Protein AF-A0A8T7GLR9-F1 (afdb_monomer)

Radius of gyration: 37.72 Å; Cα contacts (8 Å, |Δi|>4): 465; chains: 1; bounding box: 102×46×116 Å

Mean predicted aligned error: 8.51 Å

Nearest PDB structures (foldseek):
  7tcd-assembly1_A  TM=3.038E-01  e=3.910E+00  synthetic construct
  5i7d-assembly1_A  TM=1.698E-01  e=8.239E+00  Homo sapiens

Foldseek 3Di:
DDPVVVVVVVVVVVVVVVVVVVVVVVVVVLVVLVVLLVQLVLLLVLLVVVVQFDVVVCVVLVVQLVVCVVVVNSVSNNVSSFVSQQVSVQSSCCRVLVARAREPTHDGSVLSVLLVVLLVLLPVLSLLSSLLLRALHRHPVQSSVSSVVCSVCVVVVSVLSVLLQVLLVLLCVQQVADSNLVSVVLSVVSNPHNHSVSSVVSSVLSSVLSNLLSVLSVVLSVLLVLLVVLLVLCVPVCVFLLNVLSVLLNVLSVQLSVLSNCLSVQPDSVSSSVSSVSSVVSNVRSVLSQVLLQLLLCLQPVDGPPDGSNVSRPVSVVSCVVVVQDPLLSVLSVVCSVPVEAALVVCCVVPVSNSVSVVVCVVSVSHHYDHDD

Structure (mmCIF, N/CA/C/O backbone):
data_AF-A0A8T7GLR9-F1
#
_entry.id   AF-A0A8T7GLR9-F1
#
loop_
_atom_site.group_PDB
_atom_site.id
_atom_site.type_symbol
_atom_site.label_atom_id
_atom_site.label_alt_id
_atom_site.label_comp_id
_atom_site.label_asym_id
_atom_site.label_entity_id
_atom_site.label_seq_id
_atom_site.pdbx_PDB_ins_code
_atom_site.Cartn_x
_atom_site.Cartn_y
_atom_site.Cartn_z
_atom_site.occupancy
_atom_site.B_iso_or_equiv
_atom_site.auth_seq_id
_atom_site.auth_comp_id
_atom_site.auth_asym_id
_atom_site.auth_atom_id
_atom_site.pdbx_PDB_model_num
ATOM 1 N N . MET A 1 1 ? 67.233 27.213 -72.025 1.00 48.72 1 MET A N 1
ATOM 2 C CA . MET A 1 1 ? 66.389 26.537 -71.015 1.00 48.72 1 MET A CA 1
ATOM 3 C C . MET A 1 1 ? 65.211 27.452 -70.727 1.00 48.72 1 MET A C 1
ATOM 5 O O . MET A 1 1 ? 65.435 28.596 -70.362 1.00 48.72 1 MET A O 1
ATOM 9 N N . SER A 1 2 ? 64.005 27.005 -71.086 1.00 47.84 2 SER A N 1
ATOM 10 C CA . SER A 1 2 ? 62.822 27.851 -71.309 1.00 47.84 2 SER A CA 1
ATOM 11 C C . SER A 1 2 ? 62.181 28.342 -70.005 1.00 47.84 2 SER A C 1
ATOM 13 O O . SER A 1 2 ? 62.015 27.564 -69.067 1.00 47.84 2 SER A O 1
ATOM 15 N N . ALA A 1 3 ? 61.764 29.612 -69.976 1.00 51.41 3 ALA A N 1
ATOM 16 C CA . ALA A 1 3 ? 61.047 30.265 -68.873 1.00 51.41 3 ALA A CA 1
ATOM 17 C C . ALA A 1 3 ? 59.651 29.663 -68.579 1.00 51.41 3 ALA A C 1
ATOM 19 O O . ALA A 1 3 ? 58.995 30.055 -67.616 1.00 51.41 3 ALA A O 1
ATOM 20 N N . GLU A 1 4 ? 59.201 28.692 -69.377 1.00 50.19 4 GLU A N 1
ATOM 21 C CA . GLU A 1 4 ? 57.986 27.907 -69.125 1.00 50.19 4 GLU A CA 1
ATOM 22 C C . GLU A 1 4 ? 58.172 26.810 -68.066 1.00 50.19 4 GLU A C 1
ATOM 24 O O . GLU A 1 4 ? 57.216 26.498 -67.359 1.00 50.19 4 GLU A O 1
ATOM 29 N N . ALA A 1 5 ? 59.387 26.282 -67.869 1.00 48.28 5 ALA A N 1
ATOM 30 C CA . ALA A 1 5 ? 59.633 25.235 -66.870 1.00 48.28 5 ALA A CA 1
ATOM 31 C C . ALA A 1 5 ? 59.531 25.761 -65.421 1.00 48.28 5 ALA A C 1
ATOM 33 O O . ALA A 1 5 ? 59.060 25.055 -64.536 1.00 48.28 5 ALA A O 1
ATOM 34 N N . ALA A 1 6 ? 59.863 27.038 -65.190 1.00 49.00 6 ALA A N 1
ATOM 35 C CA . ALA A 1 6 ? 59.833 27.667 -63.863 1.00 49.00 6 ALA A CA 1
ATOM 36 C C . ALA A 1 6 ? 58.425 28.108 -63.396 1.00 49.00 6 ALA A C 1
ATOM 38 O O . ALA A 1 6 ? 58.244 28.468 -62.235 1.00 49.00 6 ALA A O 1
ATOM 39 N N . LYS A 1 7 ? 57.409 28.090 -64.276 1.00 50.22 7 LYS A N 1
ATOM 40 C CA . LYS A 1 7 ? 56.000 28.371 -63.919 1.00 50.22 7 LYS A CA 1
ATOM 41 C C . LYS A 1 7 ? 55.166 27.106 -63.673 1.00 50.22 7 LYS A C 1
ATOM 43 O O . LYS A 1 7 ? 54.039 27.220 -63.189 1.00 50.22 7 LYS A O 1
ATOM 48 N N . ALA A 1 8 ? 55.693 25.924 -64.001 1.00 49.47 8 ALA A N 1
ATOM 49 C CA . ALA A 1 8 ? 55.000 24.645 -63.844 1.00 49.47 8 ALA A CA 1
ATOM 50 C C . ALA A 1 8 ? 55.143 24.059 -62.424 1.00 49.47 8 ALA A C 1
ATOM 52 O O . ALA A 1 8 ? 54.176 23.523 -61.884 1.00 49.47 8 ALA A O 1
ATOM 53 N N . GLU A 1 9 ? 56.304 24.228 -61.783 1.00 50.38 9 GLU A N 1
ATOM 54 C CA . GLU A 1 9 ? 56.586 23.675 -60.447 1.00 50.38 9 GLU A CA 1
ATOM 55 C C . GLU A 1 9 ? 55.678 24.216 -59.321 1.00 50.38 9 GLU A C 1
ATOM 57 O O . GLU A 1 9 ? 55.151 23.403 -58.558 1.00 50.38 9 GLU A O 1
ATOM 62 N N . PRO A 1 10 ? 55.374 25.530 -59.223 1.00 53.38 10 PRO A N 1
ATOM 63 C CA . PRO A 1 10 ? 54.493 26.039 -58.165 1.00 53.38 10 PRO A CA 1
ATOM 64 C C . PRO A 1 10 ? 53.036 25.582 -58.325 1.00 53.38 10 PRO A C 1
ATOM 66 O O . PRO A 1 10 ? 52.315 25.436 -57.342 1.00 53.38 10 PRO A O 1
ATOM 69 N N . ARG A 1 11 ? 52.588 25.340 -59.567 1.00 54.59 11 ARG A N 1
ATOM 70 C CA . ARG A 1 11 ? 51.223 24.876 -59.863 1.00 54.59 11 ARG A CA 1
ATOM 71 C C . ARG A 1 11 ? 51.024 23.404 -59.516 1.00 54.59 11 ARG A C 1
ATOM 73 O O . ARG A 1 11 ? 49.969 23.064 -58.996 1.00 54.59 11 ARG A O 1
ATOM 80 N N . MET A 1 12 ? 52.030 22.557 -59.746 1.00 56.50 12 MET A N 1
ATOM 81 C CA . MET A 1 12 ? 51.986 21.159 -59.298 1.00 56.50 12 MET A CA 1
ATOM 82 C C . MET A 1 12 ? 52.025 21.049 -57.772 1.00 56.50 12 MET A C 1
ATOM 84 O O . MET A 1 12 ? 51.318 20.223 -57.209 1.00 56.50 12 MET A O 1
ATOM 88 N N . PHE A 1 13 ? 52.795 21.907 -57.096 1.00 52.25 13 PHE A N 1
ATOM 89 C CA . PHE A 1 13 ? 52.868 21.909 -55.633 1.00 52.25 13 PHE A CA 1
ATOM 90 C C . PHE A 1 13 ? 51.550 22.353 -54.977 1.00 52.25 13 PHE A C 1
ATOM 92 O O . PHE A 1 13 ? 51.100 21.730 -54.021 1.00 52.25 13 PHE A O 1
ATOM 99 N N . LEU A 1 14 ? 50.886 23.380 -55.523 1.00 57.91 14 LEU A N 1
ATOM 100 C CA . LEU A 1 14 ? 49.563 23.813 -55.054 1.00 57.91 14 LEU A CA 1
ATOM 101 C C . LEU A 1 14 ? 48.459 22.784 -55.354 1.00 57.91 14 LEU A C 1
ATOM 103 O O . LEU A 1 14 ? 47.558 22.616 -54.538 1.00 57.91 14 LEU A O 1
ATOM 107 N N . ALA A 1 15 ? 48.538 22.069 -56.482 1.00 63.84 15 ALA A N 1
ATOM 108 C CA . ALA A 1 15 ? 47.617 20.971 -56.787 1.00 63.84 15 ALA A CA 1
ATOM 109 C C . ALA A 1 15 ? 47.809 19.777 -55.833 1.00 63.84 15 ALA A C 1
ATOM 111 O O . ALA A 1 15 ? 46.831 19.257 -55.306 1.00 63.84 15 ALA A O 1
ATOM 112 N N . ALA A 1 16 ? 49.060 19.403 -55.541 1.00 61.28 16 ALA A N 1
ATOM 113 C CA . ALA A 1 16 ? 49.381 18.342 -54.585 1.00 61.28 16 ALA A CA 1
ATOM 114 C C . ALA A 1 16 ? 48.972 18.697 -53.142 1.00 61.28 16 ALA A C 1
ATOM 116 O O . ALA A 1 16 ? 48.511 17.833 -52.401 1.00 61.28 16 ALA A O 1
ATOM 117 N N . LEU A 1 17 ? 49.095 19.970 -52.744 1.00 57.69 17 LEU A N 1
ATOM 118 C CA . LEU A 1 17 ? 48.587 20.464 -51.458 1.00 57.69 17 LEU A CA 1
ATOM 119 C C . LEU A 1 17 ? 47.058 20.390 -51.375 1.00 57.69 17 LEU A C 1
ATOM 121 O O . LEU A 1 17 ? 46.540 19.907 -50.374 1.00 57.69 17 LEU A O 1
ATOM 125 N N . GLY A 1 18 ? 46.344 20.791 -52.432 1.00 67.44 18 GLY A N 1
ATOM 126 C CA . GLY A 1 18 ? 44.883 20.668 -52.485 1.00 67.44 18 GLY A CA 1
ATOM 127 C C . GLY A 1 18 ? 44.400 19.212 -52.444 1.00 67.44 18 GLY A C 1
ATOM 128 O O . GLY A 1 18 ? 43.401 18.909 -51.796 1.00 67.44 18 GLY A O 1
ATOM 129 N N . GLU A 1 19 ? 45.128 18.285 -53.075 1.00 69.00 19 GLU A N 1
ATOM 130 C CA . GLU A 1 19 ? 44.842 16.848 -52.979 1.00 69.00 19 GLU A CA 1
ATOM 131 C C . GLU A 1 19 ? 45.082 16.294 -51.567 1.00 69.00 19 GLU A C 1
ATOM 133 O O . GLU A 1 19 ? 44.276 15.494 -51.091 1.00 69.00 19 GLU A O 1
ATOM 138 N N . LEU A 1 20 ? 46.141 16.737 -50.880 1.00 56.03 20 LEU A N 1
ATOM 139 C CA . LEU A 1 20 ? 46.432 16.351 -49.495 1.00 56.03 20 LEU A CA 1
ATOM 140 C C . LEU A 1 20 ? 45.407 16.913 -48.500 1.00 56.03 20 LEU A C 1
ATOM 142 O O . LEU A 1 20 ? 44.985 16.188 -47.602 1.00 56.03 20 LEU A O 1
ATOM 146 N N . GLU A 1 21 ? 44.964 18.162 -48.664 1.00 65.62 21 GLU A N 1
ATOM 147 C CA . GLU A 1 21 ? 43.893 18.751 -47.846 1.00 65.62 21 GLU A CA 1
ATOM 148 C C . GLU A 1 21 ? 42.572 17.996 -48.044 1.00 65.62 21 GLU A C 1
ATOM 150 O O . GLU A 1 21 ? 41.948 17.581 -47.068 1.00 65.62 21 GLU A O 1
ATOM 155 N N . ALA A 1 22 ? 42.203 17.697 -49.293 1.00 69.50 22 ALA A N 1
ATOM 156 C CA . ALA A 1 22 ? 41.016 16.901 -49.599 1.00 69.50 22 ALA A CA 1
ATOM 157 C C . ALA A 1 22 ? 41.118 15.446 -49.101 1.00 69.50 22 ALA A C 1
ATOM 159 O O . ALA A 1 22 ? 40.099 14.808 -48.836 1.00 69.50 22 ALA A O 1
ATOM 160 N N . GLN A 1 23 ? 42.322 14.872 -49.015 1.00 66.75 23 GLN A N 1
ATOM 161 C CA . GLN A 1 23 ? 42.544 13.556 -48.404 1.00 66.75 23 GLN A CA 1
ATOM 162 C C . GLN A 1 23 ? 42.437 13.614 -46.877 1.00 66.75 23 GLN A C 1
ATOM 164 O O . GLN A 1 23 ? 41.838 12.721 -46.282 1.00 66.75 23 GLN A O 1
ATOM 169 N N . ALA A 1 24 ? 42.972 14.661 -46.245 1.00 59.28 24 ALA A N 1
ATOM 170 C CA . ALA A 1 24 ? 42.883 14.863 -44.802 1.00 59.28 24 ALA A CA 1
ATOM 171 C C . ALA A 1 24 ? 41.436 15.112 -44.346 1.00 59.28 24 ALA A C 1
ATOM 173 O O . ALA A 1 24 ? 41.016 14.562 -43.329 1.00 59.28 24 ALA A O 1
ATOM 174 N N . GLU A 1 25 ? 40.657 15.878 -45.113 1.00 72.06 25 GLU A N 1
ATOM 175 C CA . GLU A 1 25 ? 39.232 16.108 -44.852 1.00 72.06 25 GLU A CA 1
ATOM 176 C C . GLU A 1 25 ? 38.431 14.801 -44.957 1.00 72.06 25 GLU A C 1
ATOM 178 O O . GLU A 1 25 ? 37.745 14.429 -44.005 1.00 72.06 25 GLU A O 1
ATOM 183 N N . ARG A 1 26 ? 38.636 14.023 -46.032 1.00 70.62 26 ARG A N 1
ATOM 184 C CA . ARG A 1 26 ? 38.026 12.689 -46.205 1.00 70.62 26 ARG A CA 1
ATOM 185 C C . ARG A 1 26 ? 38.413 11.705 -45.099 1.00 70.62 26 ARG A C 1
ATOM 187 O O . ARG A 1 26 ? 37.570 10.948 -44.617 1.00 70.62 26 ARG A O 1
ATOM 194 N N . ALA A 1 27 ? 39.674 11.710 -44.669 1.00 67.94 27 ALA A N 1
ATOM 195 C CA . ALA A 1 27 ? 40.134 10.877 -43.559 1.00 67.94 27 ALA A CA 1
ATOM 196 C C . ALA A 1 27 ? 39.484 11.297 -42.229 1.00 67.94 27 ALA A C 1
ATOM 198 O O . ALA A 1 27 ? 39.071 10.441 -41.446 1.00 67.94 27 ALA A O 1
ATOM 199 N N . GLY A 1 28 ? 39.344 12.605 -41.992 1.00 70.50 28 GLY A N 1
ATOM 200 C CA . GLY A 1 28 ? 38.660 13.149 -40.821 1.00 70.50 28 GLY A CA 1
ATOM 201 C C . GLY A 1 28 ? 37.167 12.813 -40.787 1.00 70.50 28 GLY A C 1
ATOM 202 O O . GLY A 1 28 ? 36.637 12.484 -39.726 1.00 70.50 28 GLY A O 1
ATOM 203 N N . GLU A 1 29 ? 36.487 12.848 -41.932 1.00 75.50 29 GLU A N 1
ATOM 204 C CA . GLU A 1 29 ? 35.095 12.403 -42.060 1.00 75.50 29 GLU A CA 1
ATOM 205 C C . GLU A 1 29 ? 34.961 10.904 -41.791 1.00 75.50 29 GLU A C 1
ATOM 207 O O . GLU A 1 29 ? 34.159 10.511 -40.947 1.00 75.50 29 GLU A O 1
ATOM 212 N N . THR A 1 30 ? 35.809 10.080 -42.409 1.00 72.62 30 THR A N 1
ATOM 213 C CA . THR A 1 30 ? 35.816 8.620 -42.211 1.00 72.62 30 THR A CA 1
ATOM 214 C C . THR A 1 30 ? 36.008 8.248 -40.739 1.00 72.62 30 THR A C 1
ATOM 216 O O . THR A 1 30 ? 35.288 7.400 -40.215 1.00 72.62 30 THR A O 1
ATOM 219 N N . LEU A 1 31 ? 36.922 8.925 -40.035 1.00 73.12 31 LEU A N 1
ATOM 220 C CA . LEU A 1 31 ? 37.155 8.697 -38.607 1.00 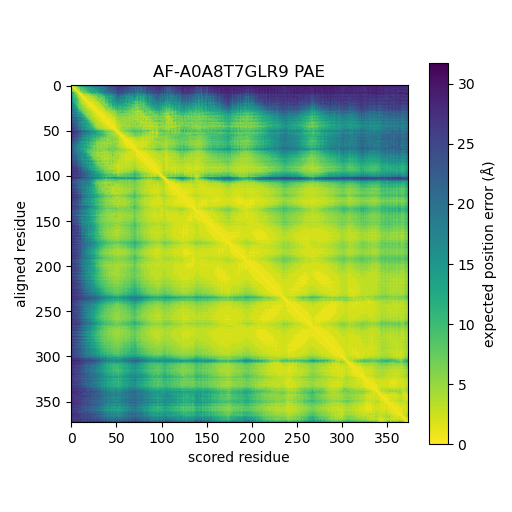73.12 31 LEU A CA 1
ATOM 221 C C . LEU A 1 31 ? 35.897 8.979 -37.768 1.00 73.12 31 LEU A C 1
ATOM 223 O O . LEU A 1 31 ? 35.529 8.167 -36.923 1.00 73.12 31 LEU A O 1
ATOM 227 N N . ARG A 1 32 ? 35.180 10.076 -38.048 1.00 74.38 32 ARG A N 1
ATOM 228 C CA . ARG A 1 32 ? 33.914 10.397 -37.362 1.00 74.38 32 ARG A CA 1
ATOM 229 C C . ARG A 1 32 ? 32.821 9.366 -37.644 1.00 74.38 32 ARG A C 1
ATOM 231 O O . ARG A 1 32 ? 32.008 9.083 -36.763 1.00 74.38 32 ARG A O 1
ATOM 238 N N . LEU A 1 33 ? 32.767 8.826 -38.865 1.00 73.94 33 LEU A N 1
ATOM 239 C CA . LEU A 1 33 ? 31.808 7.780 -39.228 1.00 73.94 33 LEU A CA 1
ATOM 240 C C . LEU A 1 33 ? 32.109 6.478 -38.469 1.00 73.94 33 LEU A C 1
ATOM 242 O O . LEU A 1 33 ? 31.188 5.879 -37.914 1.00 73.94 33 LEU A O 1
ATOM 246 N N . LEU A 1 34 ? 33.384 6.093 -38.363 1.00 73.94 34 LEU A N 1
ATOM 247 C CA . LEU A 1 34 ? 33.823 4.919 -37.602 1.00 73.94 34 LEU A CA 1
ATOM 248 C C . LEU A 1 34 ? 33.527 5.048 -36.102 1.00 73.94 34 LEU A C 1
ATOM 250 O O . LEU A 1 34 ? 32.925 4.143 -35.530 1.00 73.94 34 LEU A O 1
ATOM 254 N N . GLU A 1 35 ? 33.850 6.185 -35.479 1.00 77.31 35 GLU A N 1
ATOM 255 C CA . GLU A 1 35 ? 33.529 6.440 -34.063 1.00 77.31 35 GLU A CA 1
ATOM 256 C C . GLU A 1 35 ? 32.020 6.303 -33.792 1.00 77.31 35 GLU A C 1
ATOM 258 O O . GLU A 1 35 ? 31.584 5.729 -32.790 1.00 77.31 35 GLU A O 1
ATOM 263 N N . ARG A 1 36 ? 31.189 6.806 -34.711 1.00 74.75 36 ARG A N 1
ATOM 264 C CA . ARG A 1 36 ? 29.731 6.719 -34.597 1.00 74.75 36 ARG A CA 1
ATOM 265 C C . ARG A 1 36 ? 29.229 5.285 -34.768 1.00 74.75 36 ARG A C 1
ATOM 267 O O . ARG A 1 36 ? 28.296 4.888 -34.071 1.00 74.75 36 ARG A O 1
ATOM 274 N N . LEU A 1 37 ? 29.844 4.514 -35.660 1.00 73.81 37 LEU A N 1
ATOM 275 C CA . LEU A 1 37 ? 29.537 3.103 -35.870 1.00 73.81 37 LEU A CA 1
ATOM 276 C C . LEU A 1 37 ? 29.877 2.261 -34.632 1.00 73.81 37 LEU A C 1
ATOM 278 O O . LEU A 1 37 ? 29.040 1.477 -34.185 1.00 73.81 37 LEU A O 1
ATOM 282 N N . GLU A 1 38 ? 31.059 2.459 -34.044 1.00 77.69 38 GLU A N 1
ATOM 283 C CA . GLU A 1 38 ? 31.488 1.765 -32.822 1.00 77.69 38 GLU A CA 1
ATOM 284 C C . GLU A 1 38 ? 30.497 1.984 -31.672 1.00 77.69 38 GLU A C 1
ATOM 286 O O . GLU A 1 38 ? 30.102 1.033 -30.993 1.00 77.69 38 GLU A O 1
ATOM 291 N N . LEU A 1 39 ? 30.021 3.221 -31.496 1.00 75.06 39 LEU A N 1
ATOM 292 C CA . LEU A 1 39 ? 29.016 3.551 -30.483 1.00 75.06 39 LEU A CA 1
ATOM 293 C C . LEU A 1 39 ? 27.686 2.815 -30.705 1.00 75.06 39 LEU A C 1
ATOM 295 O O . LEU A 1 39 ? 27.085 2.333 -29.741 1.00 75.06 39 LEU A O 1
ATOM 299 N N . LEU A 1 40 ? 27.225 2.711 -31.957 1.00 73.75 40 LEU A N 1
ATOM 300 C CA . LEU A 1 40 ? 25.990 1.998 -32.304 1.00 73.75 40 LEU A CA 1
ATOM 301 C C . LEU A 1 40 ? 26.117 0.494 -32.030 1.00 73.75 40 LEU A C 1
ATOM 303 O O . LEU A 1 40 ? 25.223 -0.098 -31.421 1.00 73.75 40 LEU A O 1
ATOM 307 N N . VAL A 1 41 ? 27.236 -0.111 -32.439 1.00 75.69 41 VAL A N 1
ATOM 308 C CA . VAL A 1 41 ? 27.510 -1.540 -32.232 1.00 75.69 41 VAL A CA 1
ATOM 309 C C . VAL A 1 41 ? 27.603 -1.857 -30.741 1.00 75.69 41 VAL A C 1
ATOM 311 O O . VAL A 1 41 ? 26.913 -2.758 -30.267 1.00 75.69 41 VAL A O 1
ATOM 314 N N . ALA A 1 42 ? 28.348 -1.063 -29.970 1.00 76.19 42 ALA A N 1
ATOM 315 C CA . ALA A 1 42 ? 28.446 -1.240 -28.523 1.00 76.19 42 ALA A CA 1
ATOM 316 C C . ALA A 1 42 ? 27.078 -1.115 -27.819 1.00 76.19 42 ALA A C 1
ATOM 318 O O . ALA A 1 42 ? 26.831 -1.775 -26.805 1.00 76.19 42 ALA A O 1
ATOM 319 N N . GLY A 1 43 ? 26.169 -0.286 -28.347 1.00 71.81 43 GLY A N 1
ATOM 320 C CA . GLY A 1 43 ? 24.812 -0.127 -27.821 1.00 71.81 43 GLY A CA 1
ATOM 321 C C . GLY A 1 43 ? 23.964 -1.378 -28.049 1.00 71.81 43 GLY A C 1
ATOM 322 O O . GLY A 1 43 ? 23.297 -1.859 -27.128 1.00 71.81 43 GLY A O 1
ATOM 323 N N . VAL A 1 44 ? 24.048 -1.946 -29.256 1.00 77.19 44 VAL A N 1
ATOM 324 C CA . VAL A 1 44 ? 23.410 -3.220 -29.620 1.00 77.19 44 VAL A CA 1
ATOM 325 C C . VAL A 1 44 ? 23.951 -4.365 -28.771 1.00 77.19 44 VAL A C 1
ATOM 327 O O . VAL A 1 44 ? 23.167 -5.142 -28.228 1.00 77.19 44 VAL A O 1
ATOM 330 N N . GLU A 1 45 ? 25.269 -4.452 -28.601 1.00 79.12 45 GLU A N 1
ATOM 331 C CA . GLU A 1 45 ? 25.903 -5.478 -27.773 1.00 79.12 45 GLU A CA 1
ATOM 332 C C . GLU A 1 45 ? 25.452 -5.396 -26.314 1.00 79.12 45 GLU A C 1
ATOM 334 O O . GLU A 1 45 ? 25.085 -6.416 -25.728 1.00 79.12 45 GLU A O 1
ATOM 339 N N . ALA A 1 46 ? 25.413 -4.195 -25.731 1.00 76.81 46 ALA A N 1
ATOM 340 C CA . ALA A 1 46 ? 24.946 -4.002 -24.360 1.00 76.81 46 ALA A CA 1
ATOM 341 C C . ALA A 1 46 ? 23.482 -4.447 -24.186 1.00 76.81 46 ALA A C 1
ATOM 343 O O . ALA A 1 46 ? 23.146 -5.104 -23.199 1.00 76.81 46 ALA A O 1
ATOM 344 N N . ALA A 1 47 ? 22.617 -4.136 -25.157 1.00 75.19 47 ALA A N 1
ATOM 345 C CA . ALA A 1 47 ? 21.225 -4.574 -25.146 1.00 75.19 47 ALA A CA 1
ATOM 346 C C . ALA A 1 47 ? 21.096 -6.094 -25.342 1.00 75.19 47 ALA A C 1
ATOM 348 O O . ALA A 1 47 ? 20.317 -6.736 -24.638 1.00 75.19 47 ALA A O 1
ATOM 349 N N . ALA A 1 48 ? 21.887 -6.699 -26.230 1.00 78.62 48 ALA A N 1
ATOM 350 C CA . ALA A 1 48 ? 21.895 -8.143 -26.458 1.00 78.62 48 ALA A CA 1
ATOM 351 C C . ALA A 1 48 ? 22.373 -8.924 -25.223 1.00 78.62 48 ALA A C 1
ATOM 353 O O . ALA A 1 48 ? 21.764 -9.923 -24.837 1.00 78.62 48 ALA A O 1
ATOM 354 N N . GLN A 1 49 ? 23.410 -8.431 -24.542 1.00 83.06 49 GLN A N 1
ATOM 355 C CA . GLN A 1 49 ? 23.960 -9.037 -23.324 1.00 83.06 49 GLN A CA 1
ATOM 356 C C . GLN A 1 49 ? 22.976 -9.039 -22.144 1.00 83.06 49 GLN A C 1
ATOM 358 O O . GLN A 1 49 ? 23.149 -9.826 -21.213 1.00 83.06 49 GLN A O 1
ATOM 363 N N . SER A 1 50 ? 21.922 -8.214 -22.178 1.00 76.69 50 SER A N 1
ATOM 364 C CA . SER A 1 50 ? 20.847 -8.260 -21.174 1.00 76.69 50 SER A CA 1
ATOM 365 C C . SER A 1 50 ? 20.032 -9.562 -21.215 1.00 76.69 50 SER A C 1
ATOM 367 O O . SER A 1 50 ? 19.320 -9.869 -20.261 1.00 76.69 50 SER A O 1
ATOM 369 N N . GLY A 1 51 ? 20.097 -10.319 -22.320 1.00 77.75 51 GLY A N 1
ATOM 370 C CA . GLY A 1 51 ? 19.271 -11.507 -22.556 1.00 77.75 51 GLY A CA 1
ATOM 371 C C . GLY A 1 51 ? 17.815 -11.197 -22.926 1.00 77.75 51 GLY A C 1
ATOM 372 O O . GLY A 1 51 ? 17.033 -12.121 -23.141 1.00 77.75 51 GLY A O 1
ATOM 373 N N . ALA A 1 52 ? 17.432 -9.918 -23.018 1.00 77.56 52 ALA A N 1
ATOM 374 C CA . ALA A 1 52 ? 16.075 -9.509 -23.378 1.00 77.56 52 ALA A CA 1
ATOM 375 C C . ALA A 1 52 ? 15.821 -9.479 -24.896 1.00 77.56 52 ALA A C 1
ATOM 377 O O . ALA A 1 52 ? 14.664 -9.482 -25.308 1.00 77.56 52 ALA A O 1
ATOM 378 N N . VAL A 1 53 ? 16.867 -9.457 -25.725 1.00 83.06 53 VAL A N 1
ATOM 379 C CA . VAL A 1 53 ? 16.772 -9.300 -27.186 1.00 83.06 53 VAL A CA 1
ATOM 380 C C . VAL A 1 53 ? 17.013 -10.636 -27.886 1.00 83.06 53 VAL A C 1
ATOM 382 O O . VAL A 1 53 ? 17.987 -11.327 -27.586 1.00 83.06 53 VAL A O 1
ATOM 385 N N . ASP A 1 54 ? 16.154 -10.996 -28.841 1.00 82.75 54 ASP A N 1
ATOM 386 C CA . ASP A 1 54 ? 16.386 -12.146 -29.717 1.00 82.75 54 ASP A CA 1
ATOM 387 C C . ASP A 1 54 ? 17.338 -11.779 -30.865 1.00 82.75 54 ASP A C 1
ATOM 389 O O . ASP A 1 54 ? 16.938 -11.286 -31.920 1.00 82.75 54 ASP A O 1
ATOM 393 N N . VAL A 1 55 ? 18.627 -12.051 -30.660 1.00 76.94 55 VAL A N 1
ATOM 394 C CA . VAL A 1 55 ? 19.695 -11.740 -31.625 1.00 76.94 55 VAL A CA 1
ATOM 395 C C . VAL A 1 55 ? 19.458 -12.409 -32.987 1.00 76.94 55 VAL A C 1
ATOM 397 O O . VAL A 1 55 ? 19.842 -11.857 -34.019 1.00 76.94 55 VAL A O 1
ATOM 400 N N . SER A 1 56 ? 18.779 -13.564 -33.030 1.00 78.38 56 SER A N 1
ATOM 401 C CA . SER A 1 56 ? 18.534 -14.291 -34.283 1.00 78.38 56 SER A CA 1
ATOM 402 C C . SER A 1 56 ? 17.633 -13.514 -35.246 1.00 78.38 56 SER A C 1
ATOM 404 O O . SER A 1 56 ? 17.833 -13.558 -36.462 1.00 78.38 56 SER A O 1
ATOM 406 N N . ARG A 1 57 ? 16.703 -12.722 -34.703 1.00 80.94 57 ARG A N 1
ATOM 407 C CA . ARG A 1 57 ? 15.767 -11.894 -35.464 1.00 80.94 57 ARG A CA 1
ATOM 408 C C . ARG A 1 57 ? 16.455 -10.761 -36.222 1.00 80.94 57 ARG A C 1
ATOM 410 O O . ARG A 1 57 ? 15.964 -10.332 -37.262 1.00 80.94 57 ARG A O 1
ATOM 417 N N . HIS A 1 58 ? 17.602 -10.312 -35.723 1.00 83.06 58 HIS A N 1
ATOM 418 C CA . HIS A 1 58 ? 18.360 -9.204 -36.296 1.00 83.06 58 HIS A CA 1
ATOM 419 C C . HIS A 1 58 ? 19.531 -9.658 -37.181 1.00 83.06 58 HIS A C 1
ATOM 421 O O . HIS A 1 58 ? 20.250 -8.827 -37.737 1.00 83.06 58 HIS A O 1
ATOM 427 N N . ARG A 1 59 ? 19.706 -10.974 -37.365 1.00 78.44 59 ARG A N 1
ATOM 428 C CA . ARG A 1 59 ? 20.832 -11.566 -38.100 1.00 78.44 59 ARG A CA 1
ATOM 429 C C . ARG A 1 59 ? 20.968 -11.044 -39.531 1.00 78.44 59 ARG A C 1
ATOM 431 O O . ARG A 1 59 ? 22.052 -10.630 -39.914 1.00 78.44 59 ARG A O 1
ATOM 438 N N . ALA A 1 60 ? 19.876 -11.000 -40.292 1.00 81.88 60 ALA A N 1
ATOM 439 C CA . ALA A 1 60 ? 19.910 -10.536 -41.682 1.00 81.88 60 ALA A CA 1
ATOM 440 C C . ALA A 1 60 ? 20.335 -9.059 -41.808 1.00 81.88 60 ALA A C 1
ATOM 442 O O . ALA A 1 60 ? 20.932 -8.664 -42.805 1.00 81.88 60 ALA A O 1
ATOM 443 N N . ARG A 1 61 ? 20.032 -8.228 -40.799 1.00 84.69 61 ARG A N 1
ATOM 444 C CA . ARG A 1 61 ? 20.458 -6.820 -40.756 1.00 84.69 61 ARG A CA 1
ATOM 445 C C . ARG A 1 61 ? 21.935 -6.708 -40.371 1.00 84.69 61 ARG A C 1
ATOM 447 O O . ARG A 1 61 ? 22.654 -5.910 -40.958 1.00 84.69 61 ARG A O 1
ATOM 454 N N . ALA A 1 62 ? 22.393 -7.538 -39.433 1.00 77.38 62 ALA A N 1
ATOM 455 C CA . ALA A 1 62 ? 23.806 -7.630 -39.073 1.00 77.38 62 ALA A CA 1
ATOM 456 C C . ALA A 1 62 ? 24.676 -8.123 -40.247 1.00 77.38 62 ALA A C 1
ATOM 458 O O . ALA A 1 62 ? 25.770 -7.610 -40.447 1.00 77.38 62 ALA A O 1
ATOM 459 N N . GLU A 1 63 ? 24.183 -9.066 -41.055 1.00 80.81 63 GLU A N 1
ATOM 460 C CA . GLU A 1 63 ? 24.869 -9.536 -42.268 1.00 80.81 63 GLU A CA 1
ATOM 461 C C . GLU A 1 63 ? 25.016 -8.404 -43.303 1.00 80.81 63 GLU A C 1
ATOM 463 O O . GLU A 1 63 ? 26.125 -8.164 -43.772 1.00 80.81 63 GLU A O 1
ATOM 468 N N . ARG A 1 64 ? 23.958 -7.619 -43.564 1.00 84.06 64 ARG A N 1
ATOM 469 C CA . ARG A 1 64 ? 24.036 -6.434 -44.445 1.00 84.06 64 ARG A CA 1
ATOM 470 C C . ARG A 1 64 ? 25.002 -5.360 -43.948 1.00 84.06 64 ARG A C 1
ATOM 472 O O . ARG A 1 64 ? 25.698 -4.741 -44.744 1.00 84.06 64 ARG A O 1
ATOM 479 N N . LEU A 1 65 ? 25.061 -5.147 -42.634 1.00 84.19 65 LEU A N 1
ATOM 480 C CA . LEU A 1 65 ? 26.037 -4.243 -42.030 1.00 84.19 65 LEU A CA 1
ATOM 481 C C . LEU A 1 65 ? 27.475 -4.705 -42.315 1.00 84.19 65 LEU A C 1
ATOM 483 O O . LEU A 1 65 ? 28.316 -3.896 -42.698 1.00 84.19 65 LEU A O 1
ATOM 487 N N . LEU A 1 66 ? 27.757 -6.001 -42.152 1.00 77.31 66 LEU A N 1
ATOM 488 C CA . LEU A 1 66 ? 29.074 -6.569 -42.447 1.00 77.31 66 LEU A CA 1
ATOM 489 C C . LEU A 1 66 ? 29.424 -6.466 -43.938 1.00 77.31 66 LEU A C 1
ATOM 491 O O . LEU A 1 66 ? 30.568 -6.162 -44.267 1.00 77.31 66 LEU A O 1
ATOM 495 N N . GLU A 1 67 ? 28.449 -6.670 -44.828 1.00 84.00 67 GLU A N 1
ATOM 496 C CA . GLU A 1 67 ? 28.620 -6.477 -46.273 1.00 84.00 67 GLU A CA 1
ATOM 497 C C . GLU A 1 67 ? 28.989 -5.024 -46.609 1.00 84.00 67 GLU A C 1
ATOM 499 O O . GLU A 1 67 ? 29.978 -4.800 -47.307 1.00 84.00 67 GLU A O 1
ATOM 504 N N . ALA A 1 68 ? 28.272 -4.039 -46.057 1.00 83.62 68 ALA A N 1
ATOM 505 C CA . ALA A 1 68 ? 28.567 -2.618 -46.266 1.00 83.62 68 ALA A CA 1
ATOM 506 C C . ALA A 1 68 ? 29.964 -2.228 -45.750 1.00 83.62 68 ALA A C 1
ATOM 508 O O . ALA A 1 68 ? 30.713 -1.541 -46.443 1.00 83.62 68 ALA A O 1
ATOM 509 N N . LEU A 1 69 ? 30.358 -2.738 -44.576 1.00 78.69 69 LEU A N 1
ATOM 510 C CA . LEU A 1 69 ? 31.705 -2.533 -44.033 1.00 78.69 69 LEU A CA 1
ATOM 511 C C . LEU A 1 69 ? 32.790 -3.161 -44.909 1.00 78.69 69 LEU A C 1
ATOM 513 O O . LEU A 1 69 ? 33.852 -2.576 -45.074 1.00 78.69 69 LEU A O 1
ATOM 517 N N . SER A 1 70 ? 32.528 -4.335 -45.487 1.00 79.69 70 SER A N 1
ATOM 518 C CA . SER A 1 70 ? 33.474 -4.994 -46.395 1.00 79.69 70 SER A CA 1
ATOM 519 C C . SER A 1 70 ? 33.628 -4.283 -47.744 1.00 79.69 70 SER A C 1
ATOM 521 O O . SER A 1 70 ? 34.618 -4.503 -48.438 1.00 79.69 70 SER A O 1
ATOM 523 N N . ALA A 1 71 ? 32.656 -3.443 -48.106 1.00 87.44 71 ALA A N 1
ATOM 524 C CA . ALA A 1 71 ? 32.652 -2.642 -49.323 1.00 87.44 71 ALA A CA 1
ATOM 525 C C . ALA A 1 71 ? 33.217 -1.221 -49.119 1.00 87.44 71 ALA A C 1
ATOM 527 O O . ALA A 1 71 ? 33.157 -0.424 -50.053 1.00 87.44 71 ALA A O 1
ATOM 528 N N . ASP A 1 72 ? 33.730 -0.898 -47.922 1.00 83.56 72 ASP A N 1
ATOM 529 C CA . ASP A 1 72 ? 34.139 0.454 -47.503 1.00 83.56 72 ASP A CA 1
ATOM 530 C C . ASP A 1 72 ? 33.025 1.517 -47.669 1.00 83.56 72 ASP A C 1
ATOM 532 O O . ASP A 1 72 ? 33.287 2.719 -47.760 1.00 83.56 72 ASP A O 1
ATOM 536 N N . ASP A 1 73 ? 31.756 1.088 -47.676 1.00 87.25 73 ASP A N 1
ATOM 537 C CA . ASP A 1 73 ? 30.582 1.961 -47.757 1.00 87.25 73 ASP A CA 1
ATOM 538 C C . ASP A 1 73 ? 30.114 2.334 -46.342 1.00 87.25 73 ASP A C 1
ATOM 540 O O . ASP A 1 73 ? 29.167 1.774 -45.778 1.00 87.25 73 ASP A O 1
ATOM 544 N N . PHE A 1 74 ? 30.842 3.267 -45.723 1.00 80.19 74 PHE A N 1
ATOM 545 C CA . PHE A 1 74 ? 30.597 3.681 -44.339 1.00 80.19 74 PHE A CA 1
ATOM 546 C C . PHE A 1 74 ? 29.253 4.391 -44.142 1.00 80.19 74 PHE A C 1
ATOM 548 O O . PHE A 1 74 ? 28.691 4.328 -43.047 1.00 80.19 74 PHE A O 1
ATOM 555 N N . GLU A 1 75 ? 28.718 5.046 -45.175 1.00 81.69 75 GLU A N 1
ATOM 556 C CA . GLU A 1 75 ? 27.395 5.671 -45.109 1.00 81.69 75 GLU A CA 1
ATOM 557 C C . GLU A 1 75 ? 26.295 4.605 -45.041 1.00 81.69 75 GLU A C 1
ATOM 559 O O . GLU A 1 75 ? 25.466 4.645 -44.124 1.00 81.69 75 GLU A O 1
ATOM 564 N N . ALA A 1 76 ? 26.340 3.599 -45.925 1.00 84.56 76 ALA A N 1
ATOM 565 C CA . ALA A 1 76 ? 25.412 2.472 -45.877 1.00 84.56 76 ALA A CA 1
ATOM 566 C C . ALA A 1 76 ? 25.559 1.668 -44.574 1.00 84.56 76 ALA A C 1
ATOM 568 O O . ALA A 1 76 ? 24.561 1.298 -43.948 1.00 84.56 76 ALA A O 1
ATOM 569 N N . ALA A 1 77 ? 26.794 1.450 -44.110 1.00 80.06 77 ALA A N 1
ATOM 570 C CA . ALA A 1 77 ? 27.052 0.774 -42.841 1.00 80.06 77 ALA A CA 1
ATOM 571 C C . ALA A 1 77 ? 26.433 1.534 -41.655 1.00 80.06 77 ALA A C 1
ATOM 573 O O . ALA A 1 77 ? 25.806 0.930 -40.784 1.00 80.06 77 ALA A O 1
ATOM 574 N N . LEU A 1 78 ? 26.540 2.864 -41.625 1.00 82.12 78 LEU A N 1
ATOM 575 C CA . LEU A 1 78 ? 25.918 3.676 -40.580 1.00 82.12 78 LEU A CA 1
ATOM 576 C C . LEU A 1 78 ? 24.392 3.629 -40.617 1.00 82.12 78 LEU A C 1
ATOM 578 O O . LEU A 1 78 ? 23.765 3.572 -39.557 1.00 82.12 78 LEU A O 1
ATOM 582 N N . GLU A 1 79 ? 23.780 3.640 -41.800 1.00 86.44 79 GLU A N 1
ATOM 583 C CA . GLU A 1 79 ? 22.326 3.539 -41.933 1.00 86.44 79 GLU A CA 1
ATOM 584 C C . GLU A 1 79 ? 21.802 2.172 -41.458 1.00 86.44 79 GLU A C 1
ATOM 586 O O . GLU A 1 79 ? 20.832 2.095 -40.682 1.00 86.44 79 GLU A O 1
ATOM 591 N N . GLU A 1 80 ? 22.471 1.086 -41.859 1.00 86.88 80 GLU A N 1
ATOM 592 C CA . GLU A 1 80 ? 22.153 -0.272 -41.413 1.00 86.88 80 GLU A CA 1
ATOM 593 C C . GLU A 1 80 ? 22.348 -0.412 -39.895 1.00 86.88 80 GLU A C 1
ATOM 595 O O . GLU A 1 80 ? 21.437 -0.895 -39.215 1.00 86.88 80 GLU A O 1
ATOM 600 N N . ALA A 1 81 ? 23.463 0.086 -39.342 1.00 82.88 81 ALA A N 1
ATOM 601 C CA . ALA A 1 81 ? 23.750 0.065 -37.906 1.00 82.88 81 ALA A CA 1
ATOM 602 C C . ALA A 1 81 ? 22.743 0.892 -37.092 1.00 82.88 81 ALA A C 1
ATOM 604 O O . ALA A 1 81 ? 22.269 0.447 -36.044 1.00 82.88 81 ALA A O 1
ATOM 605 N N . ALA A 1 82 ? 22.360 2.078 -37.573 1.00 83.25 82 ALA A N 1
ATOM 606 C CA . ALA A 1 82 ? 21.371 2.918 -36.906 1.00 83.25 82 ALA A CA 1
ATOM 607 C C . ALA A 1 82 ? 19.990 2.251 -36.901 1.00 83.25 82 ALA A C 1
ATOM 609 O O . ALA A 1 82 ? 19.283 2.289 -35.892 1.00 83.25 82 ALA A O 1
ATOM 610 N N . THR A 1 83 ? 19.613 1.605 -38.008 1.00 86.25 83 THR A N 1
ATOM 611 C CA . THR A 1 83 ? 18.364 0.837 -38.094 1.00 86.25 83 THR A CA 1
ATOM 612 C C . THR A 1 83 ? 18.382 -0.356 -37.149 1.00 86.25 83 THR A C 1
ATOM 614 O O . THR A 1 83 ? 17.445 -0.532 -36.373 1.00 86.25 83 THR A O 1
ATOM 617 N N . LEU A 1 84 ? 19.468 -1.129 -37.168 1.00 85.00 84 LEU A N 1
ATOM 618 C CA . LEU A 1 84 ? 19.669 -2.268 -36.282 1.00 85.00 84 LEU A CA 1
ATOM 619 C C . LEU A 1 84 ? 19.565 -1.849 -34.811 1.00 85.00 84 LEU A C 1
ATOM 621 O O . LEU A 1 84 ? 18.831 -2.474 -34.048 1.00 85.00 84 LEU A O 1
ATOM 625 N N . CYS A 1 85 ? 20.228 -0.757 -34.417 1.00 84.81 85 CYS A N 1
ATOM 626 C CA . CYS A 1 85 ? 20.130 -0.267 -33.047 1.00 84.81 85 CYS A CA 1
ATOM 627 C C . CYS A 1 85 ? 18.695 0.123 -32.673 1.00 84.81 85 CYS A C 1
ATOM 629 O O . CYS A 1 85 ? 18.216 -0.275 -31.612 1.00 84.81 85 CYS A O 1
ATOM 631 N N . ARG A 1 86 ? 17.978 0.853 -33.537 1.00 85.38 86 ARG A N 1
ATOM 632 C CA . ARG A 1 86 ? 16.579 1.232 -33.280 1.00 85.38 86 ARG A CA 1
ATOM 633 C C . ARG A 1 86 ? 15.689 0.014 -33.024 1.00 85.38 86 ARG A C 1
ATOM 635 O O . ARG A 1 86 ? 14.914 0.020 -32.071 1.00 85.38 86 ARG A O 1
ATOM 642 N N . GLU A 1 87 ? 15.816 -1.031 -33.839 1.00 86.00 87 GLU A N 1
ATOM 643 C CA . GLU A 1 87 ? 15.044 -2.266 -33.673 1.00 86.00 87 GLU A CA 1
ATOM 644 C C . GLU A 1 87 ? 15.390 -2.996 -32.369 1.00 86.00 87 GLU A C 1
ATOM 646 O O . GLU A 1 87 ? 14.492 -3.367 -31.610 1.00 86.00 87 GLU A O 1
ATOM 651 N N . VAL A 1 88 ? 16.686 -3.156 -32.088 1.00 85.88 88 VAL A N 1
ATOM 652 C CA . VAL A 1 88 ? 17.195 -3.832 -30.886 1.00 85.88 88 VAL A CA 1
ATOM 653 C C . VAL A 1 88 ? 16.766 -3.100 -29.617 1.00 85.88 88 VAL A C 1
ATOM 655 O O . VAL A 1 88 ? 16.326 -3.726 -28.655 1.00 85.88 88 VAL A O 1
ATOM 658 N N . VAL A 1 89 ? 16.843 -1.769 -29.607 1.00 84.44 89 VAL A N 1
ATOM 659 C CA . VAL A 1 89 ? 16.459 -0.942 -28.457 1.00 84.44 89 VAL A CA 1
ATOM 660 C C . VAL A 1 89 ? 14.950 -0.946 -28.252 1.00 84.44 89 VAL A C 1
ATOM 662 O O . VAL A 1 89 ? 14.500 -1.031 -27.111 1.00 84.44 89 VAL A O 1
ATOM 665 N N . ALA A 1 90 ? 14.157 -0.895 -29.324 1.00 84.88 90 ALA A N 1
ATOM 666 C CA . ALA A 1 90 ? 12.706 -1.015 -29.222 1.00 84.88 90 ALA A CA 1
ATOM 667 C C . ALA A 1 90 ? 12.294 -2.398 -28.689 1.00 84.88 90 ALA A C 1
ATOM 669 O O . ALA A 1 90 ? 11.390 -2.501 -27.856 1.00 84.88 90 ALA A O 1
ATOM 670 N N . GLU A 1 91 ? 12.970 -3.468 -29.121 1.00 87.44 91 GLU A N 1
ATOM 671 C CA . GLU A 1 91 ? 12.752 -4.812 -28.583 1.00 87.44 91 GLU A CA 1
ATOM 672 C C . GLU A 1 91 ? 13.175 -4.912 -27.111 1.00 87.44 91 GLU A C 1
ATOM 674 O O . GLU A 1 91 ? 12.407 -5.424 -26.291 1.00 87.44 91 GLU A O 1
ATOM 679 N N . TYR A 1 92 ? 14.337 -4.358 -26.756 1.00 87.44 92 TYR A N 1
ATOM 680 C CA . TYR A 1 92 ? 14.808 -4.259 -25.376 1.00 87.44 92 TYR A CA 1
ATOM 681 C C . TYR A 1 92 ? 13.801 -3.509 -24.496 1.00 87.44 92 TYR A C 1
ATOM 683 O O . TYR A 1 92 ? 13.361 -4.043 -23.481 1.00 87.44 92 TYR A O 1
ATOM 691 N N . ALA A 1 93 ? 13.359 -2.314 -24.894 1.00 87.06 93 ALA A N 1
ATOM 692 C CA . ALA A 1 93 ? 12.383 -1.527 -24.143 1.00 87.06 93 ALA A CA 1
ATOM 693 C C . ALA A 1 93 ? 11.064 -2.293 -23.953 1.00 87.06 93 ALA A C 1
ATOM 695 O O . ALA A 1 93 ? 10.527 -2.349 -22.844 1.00 87.06 93 ALA A O 1
ATOM 696 N N . ARG A 1 94 ? 10.587 -2.982 -24.993 1.00 88.12 94 ARG A N 1
ATOM 697 C CA . ARG A 1 94 ? 9.354 -3.771 -24.920 1.00 88.12 94 ARG A CA 1
ATOM 698 C C . ARG A 1 94 ? 9.481 -4.968 -23.990 1.00 88.12 94 ARG A C 1
ATOM 700 O O . ARG A 1 94 ? 8.618 -5.178 -23.146 1.00 88.12 94 ARG A O 1
ATOM 707 N N . ARG A 1 95 ? 10.533 -5.772 -24.144 1.00 88.62 95 ARG A N 1
ATOM 708 C CA . ARG A 1 95 ? 10.687 -7.034 -23.404 1.00 88.62 95 ARG A CA 1
ATOM 709 C C . ARG A 1 95 ? 11.210 -6.819 -21.994 1.00 88.62 95 ARG A C 1
ATOM 711 O O . ARG A 1 95 ? 10.711 -7.435 -21.055 1.00 88.62 95 ARG A O 1
ATOM 718 N N . ARG A 1 96 ? 12.204 -5.946 -21.837 1.00 89.62 96 ARG A N 1
ATOM 719 C CA . ARG A 1 96 ? 12.836 -5.683 -20.546 1.00 89.62 96 ARG A CA 1
ATOM 720 C C . ARG A 1 96 ? 12.027 -4.712 -19.710 1.00 89.62 96 ARG A C 1
ATOM 722 O O . ARG A 1 96 ? 11.857 -4.958 -18.518 1.00 89.62 96 ARG A O 1
ATOM 729 N N . LEU A 1 97 ? 11.526 -3.638 -20.323 1.00 86.88 97 LEU A N 1
ATOM 730 C CA . LEU A 1 97 ? 10.878 -2.539 -19.606 1.00 86.88 97 LEU A CA 1
ATOM 731 C C . LEU A 1 97 ? 9.347 -2.557 -19.696 1.00 86.88 97 LEU A C 1
ATOM 733 O O . LEU A 1 97 ? 8.694 -1.901 -18.893 1.00 86.88 97 LEU A O 1
ATOM 737 N N . GLY A 1 98 ? 8.768 -3.348 -20.605 1.00 84.69 98 GLY A N 1
ATOM 738 C CA . GLY A 1 98 ? 7.324 -3.348 -20.854 1.00 84.69 98 GLY A CA 1
ATOM 739 C C . GLY A 1 98 ? 6.838 -2.097 -21.593 1.00 84.69 98 GLY A C 1
ATOM 740 O O . GLY A 1 98 ? 5.635 -1.868 -21.657 1.00 84.69 98 GLY A O 1
ATOM 741 N N . ALA A 1 99 ? 7.755 -1.289 -22.136 1.00 83.81 99 ALA A N 1
ATOM 742 C CA . ALA A 1 99 ? 7.455 -0.023 -22.794 1.00 83.81 99 ALA A CA 1
ATOM 743 C C . ALA A 1 99 ? 7.415 -0.194 -24.318 1.00 83.81 99 ALA A C 1
ATOM 745 O O . ALA A 1 99 ? 8.333 -0.760 -24.915 1.00 83.81 99 ALA A O 1
ATOM 746 N N . SER A 1 100 ? 6.368 0.319 -24.962 1.00 85.44 100 SER A N 1
ATOM 747 C CA . SER A 1 100 ? 6.324 0.432 -26.421 1.00 85.44 100 SER A CA 1
ATOM 748 C C . SER A 1 100 ? 6.814 1.817 -26.815 1.00 85.44 100 SER A C 1
ATOM 750 O O . SER A 1 100 ? 6.072 2.783 -26.679 1.00 85.44 100 SER A O 1
ATOM 752 N N . VAL A 1 101 ? 8.057 1.898 -27.284 1.00 84.50 101 VAL A N 1
ATOM 753 C CA . VAL A 1 101 ? 8.690 3.161 -27.676 1.00 84.50 101 VAL A CA 1
ATOM 754 C C . VAL A 1 101 ? 8.889 3.240 -29.183 1.00 84.50 101 VAL A C 1
ATOM 756 O O . VAL A 1 101 ? 9.272 2.259 -29.826 1.00 84.50 101 VAL A O 1
ATOM 759 N N . GLU A 1 102 ? 8.670 4.426 -29.732 1.00 83.69 102 GLU A N 1
ATOM 760 C CA . GLU A 1 102 ? 9.150 4.814 -31.048 1.00 83.69 102 GLU A CA 1
ATOM 761 C C . GLU A 1 102 ? 10.657 5.082 -30.971 1.00 83.69 102 GLU A C 1
ATOM 763 O O . GLU A 1 102 ? 11.168 5.773 -30.082 1.00 83.69 102 GLU A O 1
ATOM 768 N N . ALA A 1 103 ? 11.400 4.480 -31.893 1.00 69.12 103 ALA A N 1
ATOM 769 C CA . ALA A 1 103 ? 12.846 4.583 -31.909 1.00 69.12 103 ALA A CA 1
ATOM 770 C C . ALA A 1 103 ? 13.278 5.836 -32.684 1.00 69.12 103 ALA A C 1
ATOM 772 O O . ALA A 1 103 ? 13.383 5.801 -33.908 1.00 69.12 103 ALA A O 1
ATOM 773 N N . GLY A 1 104 ? 13.529 6.940 -31.975 1.00 69.06 104 GLY A N 1
ATOM 774 C CA . GLY A 1 104 ? 14.103 8.159 -32.558 1.00 69.06 104 GLY A CA 1
ATOM 775 C C . GLY A 1 104 ? 15.626 8.083 -32.741 1.00 69.06 104 GLY A C 1
ATOM 776 O O . GLY A 1 104 ? 16.174 8.647 -33.688 1.00 69.06 104 GLY A O 1
ATOM 777 N N . GLY A 1 105 ? 16.310 7.301 -31.900 1.00 76.38 105 GLY A N 1
ATOM 778 C CA . GLY A 1 105 ? 17.766 7.204 -31.879 1.00 76.38 105 GLY A CA 1
ATOM 779 C C . GLY A 1 105 ? 18.295 6.015 -31.077 1.00 76.38 105 GLY A C 1
ATOM 780 O O . GLY A 1 105 ? 17.542 5.252 -30.473 1.00 76.38 105 GLY A O 1
ATOM 781 N N . CYS A 1 106 ? 19.617 5.849 -31.104 1.00 80.31 106 CYS A N 1
ATOM 782 C CA . CYS A 1 106 ? 20.327 4.805 -30.370 1.00 80.31 106 CYS A CA 1
ATOM 783 C C . CYS A 1 106 ? 20.841 5.373 -29.034 1.00 80.31 106 CYS A C 1
ATOM 785 O O . CYS A 1 106 ? 21.519 6.405 -29.046 1.00 80.31 106 CYS A O 1
ATOM 787 N N . PRO A 1 107 ? 20.535 4.749 -27.884 1.00 84.19 107 PRO A N 1
ATOM 788 C CA . PRO A 1 107 ? 21.059 5.176 -26.599 1.00 84.19 107 PRO A CA 1
ATOM 789 C C . PRO A 1 107 ? 22.551 4.848 -26.500 1.00 84.19 107 PRO A C 1
ATOM 791 O O . PRO A 1 107 ? 23.028 3.868 -27.071 1.00 84.19 107 PRO A O 1
ATOM 794 N N . HIS A 1 108 ? 23.284 5.637 -25.715 1.00 84.44 108 HIS A N 1
ATOM 795 C CA . HIS A 1 108 ? 24.679 5.327 -25.415 1.00 84.44 108 HIS A CA 1
ATOM 796 C C . HIS A 1 108 ? 24.774 3.964 -24.690 1.00 84.44 108 HIS A C 1
ATOM 798 O O . HIS A 1 108 ? 23.933 3.689 -23.823 1.00 84.44 108 HIS A O 1
ATOM 804 N N . PRO A 1 109 ? 25.795 3.126 -24.960 1.00 79.00 109 PRO A N 1
ATOM 805 C CA . PRO A 1 109 ? 25.951 1.814 -24.317 1.00 79.00 109 PRO A CA 1
ATOM 806 C C . PRO A 1 109 ? 25.906 1.882 -22.785 1.00 79.00 109 PRO A C 1
ATOM 808 O O . PRO A 1 109 ? 25.300 1.041 -22.119 1.00 79.00 109 PRO A O 1
ATOM 811 N N . ASP A 1 110 ? 26.501 2.929 -22.213 1.00 84.81 110 ASP A N 1
ATOM 812 C CA . ASP A 1 110 ? 26.516 3.135 -20.762 1.00 84.81 110 ASP A CA 1
ATOM 813 C C . ASP A 1 110 ? 25.132 3.420 -20.181 1.00 84.81 110 ASP A C 1
ATOM 815 O O . ASP A 1 110 ? 24.881 3.088 -19.025 1.00 84.81 110 ASP A O 1
ATOM 819 N N . THR A 1 111 ? 24.204 3.973 -20.967 1.00 86.00 111 THR A N 1
ATOM 820 C CA . THR A 1 111 ? 22.813 4.126 -20.533 1.00 86.00 111 THR A CA 1
ATOM 821 C C . THR A 1 111 ? 22.158 2.763 -20.346 1.00 86.00 111 THR A C 1
ATOM 823 O O . THR A 1 111 ? 21.525 2.532 -19.318 1.00 86.00 111 THR A O 1
ATOM 826 N N . VAL A 1 112 ? 22.349 1.836 -21.291 1.00 84.88 112 VAL A N 1
ATOM 827 C CA . VAL A 1 112 ? 21.812 0.469 -21.192 1.00 84.88 112 VAL A CA 1
ATOM 828 C C . VAL A 1 112 ? 22.420 -0.256 -19.989 1.00 84.88 112 VAL A C 1
ATOM 830 O O . VAL A 1 112 ? 21.693 -0.815 -19.168 1.00 84.88 112 VAL A O 1
ATOM 833 N N . LYS A 1 113 ? 23.746 -0.159 -19.812 1.00 85.62 113 LYS A N 1
ATOM 834 C CA . LYS A 1 113 ? 24.445 -0.728 -18.646 1.00 85.62 113 LYS A CA 1
ATOM 835 C C . LYS A 1 113 ? 23.944 -0.139 -17.325 1.00 85.62 113 LYS A C 1
ATOM 837 O O . LYS A 1 113 ? 23.741 -0.884 -16.368 1.00 85.62 113 LYS A O 1
ATOM 842 N N . ALA A 1 114 ? 23.728 1.175 -17.260 1.00 88.31 114 ALA A N 1
ATOM 843 C CA . ALA A 1 114 ? 23.211 1.843 -16.069 1.00 88.31 114 ALA A CA 1
ATOM 844 C C . ALA A 1 114 ? 21.780 1.397 -15.740 1.00 88.31 114 ALA A C 1
ATOM 846 O O . ALA A 1 114 ? 21.479 1.144 -14.574 1.00 88.31 114 ALA A O 1
ATOM 847 N N . VAL A 1 115 ? 20.914 1.249 -16.750 1.00 90.94 115 VAL A N 1
ATOM 848 C CA . VAL A 1 115 ? 19.558 0.710 -16.569 1.00 90.94 115 VAL A CA 1
ATOM 849 C C . VAL A 1 115 ? 19.615 -0.695 -15.978 1.00 90.94 115 VAL A C 1
ATOM 851 O O . VAL A 1 115 ? 19.000 -0.934 -14.941 1.00 90.94 115 VAL A O 1
ATOM 854 N N . GLU A 1 116 ? 20.394 -1.605 -16.561 1.00 91.19 116 GLU A N 1
ATOM 855 C CA . GLU A 1 116 ? 20.508 -2.972 -16.036 1.00 91.19 116 GLU A CA 1
ATOM 856 C C . GLU A 1 116 ? 21.114 -3.020 -14.629 1.00 91.19 116 GLU A C 1
ATOM 858 O O . GLU A 1 116 ? 20.665 -3.795 -13.781 1.00 91.19 116 GLU A O 1
ATOM 863 N N . ALA A 1 117 ? 22.093 -2.160 -14.335 1.00 91.75 117 ALA A N 1
ATOM 864 C CA . ALA A 1 117 ? 22.650 -2.039 -12.993 1.00 91.75 117 ALA A CA 1
ATOM 865 C C . ALA A 1 117 ? 21.587 -1.595 -11.973 1.00 91.75 117 ALA A C 1
ATOM 867 O O . ALA A 1 117 ? 21.505 -2.182 -10.894 1.00 91.75 117 ALA A O 1
ATOM 868 N N . MET A 1 118 ? 20.744 -0.615 -12.318 1.00 94.50 118 MET A N 1
ATOM 869 C CA . MET A 1 118 ? 19.628 -0.175 -11.473 1.00 94.50 118 MET A CA 1
ATOM 870 C C . MET A 1 118 ? 18.589 -1.284 -11.279 1.00 94.50 118 MET A C 1
ATOM 872 O O . MET A 1 118 ? 18.190 -1.548 -10.146 1.00 94.50 118 MET A O 1
ATOM 876 N N . LEU A 1 119 ? 18.178 -1.969 -12.352 1.00 94.38 119 LEU A N 1
ATOM 877 C CA . LEU A 1 119 ? 17.217 -3.076 -12.270 1.00 94.38 119 LEU A CA 1
ATOM 878 C C . LEU A 1 119 ? 17.738 -4.196 -11.362 1.00 94.38 119 LEU A C 1
ATOM 880 O O . LEU A 1 119 ? 17.049 -4.613 -10.433 1.00 94.38 119 LEU A O 1
ATOM 884 N N . ARG A 1 120 ? 18.996 -4.608 -11.550 1.00 94.00 120 ARG A N 1
ATOM 885 C CA . ARG A 1 120 ? 19.642 -5.621 -10.706 1.00 94.00 120 ARG A CA 1
ATOM 886 C C . ARG A 1 120 ? 19.745 -5.174 -9.248 1.00 94.00 120 ARG A C 1
ATOM 888 O O . ARG A 1 120 ? 19.464 -5.959 -8.345 1.00 94.00 120 ARG A O 1
ATOM 895 N N . ALA A 1 121 ? 20.141 -3.926 -9.008 1.00 93.88 121 ALA A N 1
ATOM 896 C CA . ALA A 1 121 ? 20.300 -3.389 -7.660 1.00 93.88 121 ALA A CA 1
ATOM 897 C C . ALA A 1 121 ? 18.959 -3.188 -6.929 1.00 93.88 121 ALA A C 1
ATOM 899 O O . ALA A 1 121 ? 18.929 -3.208 -5.699 1.00 93.88 121 ALA A O 1
ATOM 900 N N . ALA A 1 122 ? 17.848 -3.039 -7.657 1.00 93.88 122 ALA A N 1
ATOM 901 C CA . ALA A 1 122 ? 16.505 -2.975 -7.081 1.00 93.88 122 ALA A CA 1
ATOM 902 C C . ALA A 1 122 ? 16.029 -4.322 -6.504 1.00 93.88 122 ALA A C 1
ATOM 904 O O . ALA A 1 122 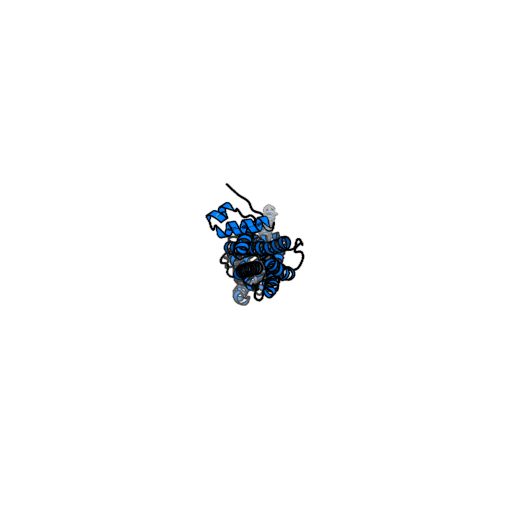? 15.154 -4.345 -5.630 1.00 93.88 122 ALA A O 1
ATOM 905 N N . GLY A 1 123 ? 16.590 -5.440 -6.980 1.00 94.56 123 GLY A N 1
ATOM 906 C CA . GLY A 1 123 ? 16.278 -6.792 -6.520 1.00 94.56 123 GLY A CA 1
ATOM 907 C C . GLY A 1 123 ? 14.771 -7.084 -6.559 1.00 94.56 123 GLY A C 1
ATOM 908 O O . GLY A 1 123 ? 14.154 -6.963 -7.614 1.00 94.56 123 GLY A O 1
ATOM 909 N N . PRO A 1 124 ? 14.120 -7.421 -5.429 1.00 94.12 124 PRO A N 1
ATOM 910 C CA . PRO A 1 124 ? 12.687 -7.730 -5.417 1.00 94.12 124 PRO A CA 1
ATOM 911 C C . PRO A 1 124 ? 11.792 -6.532 -5.777 1.00 94.12 124 PRO A C 1
ATOM 913 O O . PRO A 1 124 ? 10.612 -6.723 -6.055 1.00 94.12 124 PRO A O 1
ATOM 916 N N . MET A 1 125 ? 12.325 -5.306 -5.751 1.00 97.25 125 MET A N 1
ATOM 917 C CA . MET A 1 125 ? 11.605 -4.087 -6.131 1.00 97.25 125 MET A CA 1
ATOM 918 C C . MET A 1 125 ? 11.876 -3.666 -7.585 1.00 97.25 125 MET A C 1
ATOM 920 O O . MET A 1 125 ? 11.428 -2.596 -7.999 1.00 97.25 125 MET A O 1
ATOM 924 N N . GLU A 1 126 ? 12.564 -4.500 -8.376 1.00 96.12 126 GLU A N 1
ATOM 925 C CA . GLU A 1 126 ? 12.789 -4.287 -9.813 1.00 96.12 126 GLU A CA 1
ATOM 926 C C . GLU A 1 126 ? 11.521 -3.861 -10.576 1.00 96.12 126 GLU A C 1
ATOM 928 O O . GLU A 1 126 ? 11.617 -2.904 -11.350 1.00 96.12 126 GLU A O 1
ATOM 933 N N . PRO A 1 127 ? 10.322 -4.447 -10.345 1.00 96.69 127 PRO A N 1
ATOM 934 C CA . PRO A 1 127 ? 9.119 -4.034 -11.068 1.00 96.69 127 PRO A CA 1
ATOM 935 C C . PRO A 1 127 ? 8.781 -2.545 -10.920 1.00 96.69 127 PRO A C 1
ATOM 937 O O . PRO A 1 127 ? 8.258 -1.954 -11.862 1.00 96.69 127 PRO A O 1
ATOM 940 N N . LEU A 1 128 ? 9.104 -1.932 -9.775 1.00 97.50 128 LEU A N 1
ATOM 941 C CA . LEU A 1 128 ? 8.852 -0.511 -9.521 1.00 97.50 128 LEU A CA 1
ATOM 942 C C . LEU A 1 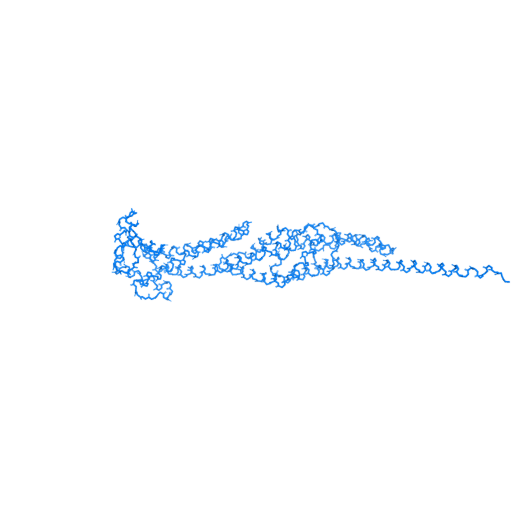128 ? 9.829 0.381 -10.291 1.00 97.50 128 LEU A C 1
ATOM 944 O O . LEU A 1 128 ? 9.417 1.374 -10.884 1.00 97.50 128 LEU A O 1
ATOM 948 N N . VAL A 1 129 ? 11.114 0.009 -10.324 1.00 97.19 129 VAL A N 1
ATOM 949 C CA . VAL A 1 129 ? 12.136 0.735 -11.100 1.00 97.19 129 VAL A CA 1
ATOM 950 C C . VAL A 1 129 ? 11.845 0.623 -12.588 1.00 97.19 129 VAL A C 1
ATOM 952 O O . VAL A 1 129 ? 11.895 1.620 -13.302 1.00 97.19 129 VAL A O 1
ATOM 955 N N . ARG A 1 130 ? 11.475 -0.574 -13.044 1.00 95.88 130 ARG A N 1
ATOM 956 C CA . ARG A 1 130 ? 11.060 -0.821 -14.421 1.00 95.88 130 ARG A CA 1
ATOM 957 C C . ARG A 1 130 ? 9.880 0.063 -14.830 1.00 95.88 130 ARG A C 1
ATOM 959 O O . ARG A 1 130 ? 9.947 0.714 -15.866 1.00 95.88 130 ARG A O 1
ATOM 966 N N . ALA A 1 131 ? 8.834 0.114 -14.007 1.00 95.94 131 ALA A N 1
ATOM 967 C CA . ALA A 1 131 ? 7.669 0.955 -14.262 1.00 95.94 131 ALA A CA 1
ATOM 968 C C . ALA A 1 131 ? 8.025 2.450 -14.286 1.00 95.94 131 ALA A C 1
ATOM 970 O O . ALA A 1 131 ? 7.609 3.169 -15.187 1.00 95.94 131 ALA A O 1
ATOM 971 N N . ALA A 1 132 ? 8.859 2.910 -13.349 1.00 96.00 132 ALA A N 1
ATOM 972 C CA . ALA A 1 132 ? 9.310 4.299 -13.312 1.00 96.00 132 ALA A CA 1
ATOM 973 C C . ALA A 1 132 ? 10.189 4.684 -14.519 1.00 96.00 132 ALA A C 1
ATOM 975 O O . ALA A 1 132 ? 10.126 5.821 -14.979 1.00 96.00 132 ALA A O 1
ATOM 976 N N . LEU A 1 133 ? 10.983 3.752 -15.064 1.00 94.56 133 LEU A N 1
ATOM 977 C CA . LEU A 1 133 ? 11.721 3.960 -16.318 1.00 94.56 133 LEU A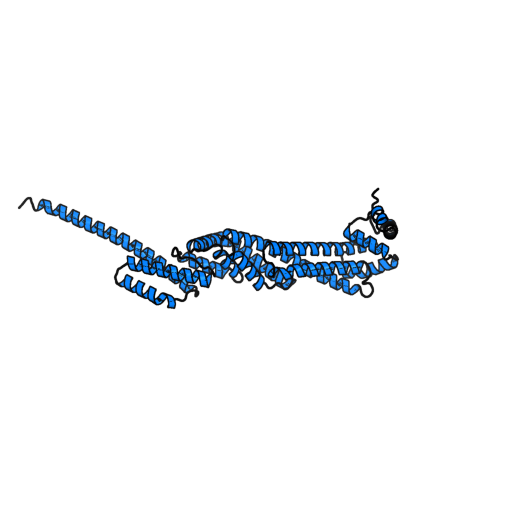 CA 1
ATOM 978 C C . LEU A 1 133 ? 10.777 4.114 -17.519 1.00 94.56 133 LEU A C 1
ATOM 980 O O . LEU A 1 133 ? 11.038 4.939 -18.394 1.00 94.56 133 LEU A O 1
ATOM 984 N N . ALA A 1 134 ? 9.695 3.334 -17.551 1.00 93.75 134 ALA A N 1
ATOM 985 C CA . ALA A 1 134 ? 8.701 3.337 -18.624 1.00 93.75 134 ALA A CA 1
ATOM 986 C C . ALA A 1 134 ? 7.696 4.503 -18.543 1.00 93.75 134 ALA A C 1
ATOM 988 O O . ALA A 1 134 ? 7.032 4.800 -19.534 1.00 93.75 134 ALA A O 1
ATOM 989 N N . ALA A 1 135 ? 7.585 5.171 -17.392 1.00 94.69 135 ALA A N 1
ATOM 990 C CA . ALA A 1 135 ? 6.619 6.239 -17.148 1.00 94.69 135 ALA A CA 1
ATOM 991 C C . ALA A 1 135 ? 6.706 7.365 -18.195 1.00 94.69 135 ALA A C 1
ATOM 993 O O . ALA A 1 135 ? 7.736 8.039 -18.326 1.00 94.69 135 ALA A O 1
ATOM 994 N N . GLY A 1 136 ? 5.619 7.555 -18.948 1.00 91.75 136 GLY A N 1
ATOM 995 C CA . GLY A 1 136 ? 5.509 8.560 -20.009 1.00 91.75 136 GLY A CA 1
ATOM 996 C C . GLY A 1 136 ? 6.468 8.381 -21.193 1.00 91.75 136 GLY A C 1
ATOM 997 O O . GLY A 1 136 ? 6.589 9.291 -22.017 1.00 91.75 136 GLY A O 1
ATOM 998 N N . ALA A 1 137 ? 7.181 7.253 -21.275 1.00 90.81 137 ALA A N 1
ATOM 999 C CA . ALA A 1 137 ? 8.150 6.993 -22.329 1.00 90.81 137 ALA A CA 1
ATOM 1000 C C . ALA A 1 137 ? 7.455 6.392 -23.558 1.00 90.81 137 ALA A C 1
ATOM 1002 O O . ALA A 1 137 ? 7.220 5.189 -23.636 1.00 90.81 137 ALA A O 1
ATOM 1003 N N . ASP A 1 138 ? 7.154 7.252 -24.527 1.00 90.50 138 ASP A N 1
ATOM 1004 C CA . ASP A 1 138 ? 6.712 6.902 -25.882 1.00 90.50 138 ASP A CA 1
ATOM 1005 C C . ASP A 1 138 ? 7.875 6.902 -26.889 1.00 90.50 138 ASP A C 1
ATOM 1007 O O . ASP A 1 138 ? 7.731 6.345 -27.970 1.00 90.50 138 ASP A O 1
ATOM 1011 N N . THR A 1 139 ? 9.041 7.456 -26.533 1.00 89.88 139 THR A N 1
ATOM 1012 C CA . THR A 1 139 ? 10.262 7.413 -27.350 1.00 89.88 139 THR A CA 1
ATOM 1013 C C . THR A 1 139 ? 11.484 6.937 -26.566 1.00 89.88 139 THR A C 1
ATOM 1015 O O . THR A 1 139 ? 11.537 6.992 -25.331 1.00 89.88 139 THR A O 1
ATOM 1018 N N . VAL A 1 140 ? 12.511 6.490 -27.294 1.00 85.19 140 VAL A N 1
ATOM 1019 C CA . VAL A 1 140 ? 13.804 6.089 -26.712 1.00 85.19 140 VAL A CA 1
ATOM 1020 C C . VAL A 1 140 ? 14.483 7.251 -25.979 1.00 85.19 140 VAL A C 1
ATOM 1022 O O . VAL A 1 140 ? 15.055 7.050 -24.911 1.00 85.19 140 VAL A O 1
ATOM 1025 N N . GLU A 1 141 ? 14.389 8.479 -26.486 1.00 88.31 141 GLU A N 1
ATOM 1026 C CA . GLU A 1 141 ? 14.994 9.667 -25.871 1.00 88.31 141 GLU A CA 1
ATOM 1027 C C . GLU A 1 141 ? 14.386 9.952 -24.497 1.00 88.31 141 GLU A C 1
ATOM 1029 O O . GLU A 1 141 ? 15.113 10.249 -23.544 1.00 88.31 141 GLU A O 1
ATOM 1034 N N . LYS A 1 142 ? 13.059 9.812 -24.362 1.00 90.94 142 LYS A N 1
ATOM 1035 C CA . LYS A 1 142 ? 12.395 9.930 -23.058 1.00 90.94 142 LYS A CA 1
ATOM 1036 C C . LYS A 1 142 ? 12.847 8.830 -22.106 1.00 90.94 142 LYS A C 1
ATOM 1038 O O . LYS A 1 142 ? 13.101 9.113 -20.940 1.00 90.94 142 LYS A O 1
ATOM 1043 N N . LEU A 1 143 ? 13.035 7.608 -22.596 1.00 89.81 143 LEU A N 1
ATOM 1044 C CA . LEU A 1 143 ? 13.535 6.496 -21.790 1.00 89.81 143 LEU A CA 1
ATOM 1045 C C . LEU A 1 143 ? 14.966 6.738 -21.286 1.00 89.81 143 LEU A C 1
ATOM 1047 O O . LEU A 1 143 ? 15.258 6.518 -20.110 1.00 89.81 143 LEU A O 1
ATOM 1051 N N . VAL A 1 144 ? 15.848 7.254 -22.146 1.00 89.81 144 VAL A N 1
ATOM 1052 C CA . VAL A 1 144 ? 17.211 7.678 -21.779 1.00 89.81 144 VAL A CA 1
ATOM 1053 C C . VAL A 1 144 ? 17.169 8.809 -20.751 1.00 89.81 144 VAL A C 1
ATOM 1055 O O . VAL A 1 144 ? 17.901 8.775 -19.759 1.00 89.81 144 VAL A O 1
ATOM 1058 N N . SER A 1 145 ? 16.287 9.792 -20.948 1.00 92.31 145 SER A N 1
ATOM 1059 C CA . SER A 1 145 ? 16.081 10.895 -20.005 1.00 92.31 145 SER A CA 1
ATOM 1060 C C . SER A 1 145 ? 15.616 10.389 -18.634 1.00 92.31 145 SER A C 1
ATOM 1062 O O . SER A 1 145 ? 16.205 10.749 -17.608 1.00 92.31 145 SER A O 1
ATOM 1064 N N . ASN A 1 146 ? 14.634 9.482 -18.615 1.00 94.25 146 ASN A N 1
ATOM 1065 C CA . ASN A 1 146 ? 14.137 8.814 -17.414 1.00 94.25 146 ASN A CA 1
ATOM 1066 C C . ASN A 1 146 ? 15.267 8.050 -16.713 1.00 94.25 146 ASN A C 1
ATOM 1068 O O . ASN A 1 146 ? 15.488 8.245 -15.519 1.00 94.25 146 ASN A O 1
ATOM 1072 N N . ALA A 1 147 ? 16.046 7.249 -17.445 1.00 92.69 147 ALA A N 1
ATOM 1073 C CA . ALA A 1 147 ? 17.197 6.535 -16.896 1.00 92.69 147 ALA A CA 1
ATOM 1074 C C . ALA A 1 147 ? 18.218 7.491 -16.261 1.00 92.69 147 ALA A C 1
ATOM 1076 O O . ALA A 1 147 ? 18.681 7.248 -15.146 1.00 92.69 147 ALA A O 1
ATOM 1077 N N . GLY A 1 148 ? 18.519 8.615 -16.918 1.00 93.69 148 GLY A N 1
ATOM 1078 C CA . GLY A 1 148 ? 19.394 9.651 -16.373 1.00 93.69 148 GLY A CA 1
ATOM 1079 C C . GLY A 1 148 ? 18.841 10.294 -15.096 1.00 93.69 148 GLY A C 1
ATOM 1080 O O . GLY A 1 148 ? 19.592 10.540 -14.150 1.00 93.69 148 GLY A O 1
ATOM 1081 N N . LEU A 1 149 ? 17.531 10.551 -15.034 1.00 95.12 149 LEU A N 1
ATOM 1082 C CA . LEU A 1 149 ? 16.867 11.087 -13.843 1.00 95.12 149 LEU A CA 1
ATOM 1083 C C . LEU A 1 149 ? 16.908 10.097 -12.671 1.00 95.12 149 LEU A C 1
ATOM 1085 O O . LEU A 1 149 ? 17.252 10.477 -11.546 1.00 95.12 149 LEU A O 1
ATOM 1089 N N . LEU A 1 150 ? 16.592 8.829 -12.931 1.00 95.19 150 LEU A N 1
ATOM 1090 C CA . LEU A 1 150 ? 16.604 7.764 -11.929 1.00 95.19 150 LEU A CA 1
ATOM 1091 C C . LEU A 1 150 ? 18.024 7.500 -11.420 1.00 95.19 150 LEU A C 1
ATOM 1093 O O . LEU A 1 150 ? 18.226 7.410 -10.213 1.00 95.19 150 LEU A O 1
ATOM 1097 N N . ALA A 1 151 ? 19.023 7.484 -12.304 1.00 93.31 151 ALA A N 1
ATOM 1098 C CA . ALA A 1 151 ? 20.422 7.317 -11.918 1.00 93.31 151 ALA A CA 1
ATOM 1099 C C . ALA A 1 151 ? 20.899 8.447 -10.989 1.00 93.31 151 ALA A C 1
ATOM 1101 O O . ALA A 1 151 ? 21.482 8.184 -9.937 1.00 93.31 151 ALA A O 1
ATOM 1102 N N . ARG A 1 152 ? 20.580 9.712 -11.310 1.00 95.00 152 ARG A N 1
ATOM 1103 C CA . ARG A 1 152 ? 20.909 10.866 -10.445 1.00 95.00 152 ARG A CA 1
ATOM 1104 C C . ARG A 1 152 ? 20.208 10.817 -9.087 1.00 95.00 152 ARG A C 1
ATOM 1106 O O . ARG A 1 152 ? 20.728 11.343 -8.107 1.00 95.00 152 ARG A O 1
ATOM 1113 N N . SER A 1 153 ? 19.027 10.208 -9.021 1.00 94.38 153 SER A N 1
ATOM 1114 C CA . SER A 1 153 ? 18.231 10.083 -7.796 1.00 94.38 153 SER A CA 1
ATOM 1115 C C . SER A 1 153 ? 18.386 8.729 -7.092 1.00 94.38 153 SER A C 1
ATOM 1117 O O . SER A 1 153 ? 17.760 8.515 -6.051 1.00 94.38 153 SER A O 1
ATOM 1119 N N . TRP A 1 154 ? 19.265 7.848 -7.587 1.00 94.75 154 TRP A N 1
ATOM 1120 C CA . TRP A 1 154 ? 19.360 6.449 -7.166 1.00 94.75 154 TRP A CA 1
ATOM 1121 C C . TRP A 1 154 ? 19.561 6.270 -5.659 1.00 94.75 154 TRP A C 1
ATOM 1123 O O . TRP A 1 154 ? 18.938 5.409 -5.040 1.00 94.75 154 TRP A O 1
ATOM 1133 N N . GLY A 1 155 ? 20.385 7.114 -5.030 1.00 94.88 155 GLY A N 1
ATOM 1134 C CA . GLY A 1 155 ? 20.610 7.060 -3.583 1.00 94.88 155 GLY A CA 1
ATOM 1135 C C . GLY A 1 155 ? 19.331 7.273 -2.763 1.00 94.88 155 GLY A C 1
ATOM 1136 O O . GLY A 1 155 ? 19.126 6.589 -1.764 1.00 94.88 155 GLY A O 1
ATOM 1137 N N . ARG A 1 156 ? 18.438 8.171 -3.201 1.00 95.00 156 ARG A N 1
ATOM 1138 C CA . ARG A 1 156 ? 17.131 8.378 -2.554 1.00 95.00 156 ARG A CA 1
ATOM 1139 C C . ARG A 1 156 ? 16.148 7.277 -2.936 1.00 95.00 156 ARG A C 1
ATOM 1141 O O . ARG A 1 156 ? 15.542 6.680 -2.053 1.00 95.00 156 ARG A O 1
ATOM 1148 N N . LEU A 1 157 ? 16.062 6.956 -4.228 1.00 95.56 157 LEU A N 1
ATOM 1149 C CA . LEU A 1 157 ? 15.172 5.920 -4.748 1.00 95.56 157 LEU A CA 1
ATOM 1150 C C . LEU A 1 157 ? 15.422 4.566 -4.068 1.00 95.56 157 LEU A C 1
ATOM 1152 O O . LEU A 1 157 ? 14.495 3.958 -3.548 1.00 95.56 157 LEU A O 1
ATOM 1156 N N . SER A 1 158 ? 16.672 4.112 -3.987 1.00 95.81 158 SER A N 1
ATOM 1157 C CA . SER A 1 158 ? 17.031 2.839 -3.341 1.00 95.81 158 SER A CA 1
ATOM 1158 C C . SER A 1 158 ? 16.654 2.783 -1.854 1.00 95.81 158 SER A C 1
ATOM 1160 O O . SER A 1 158 ? 16.210 1.737 -1.365 1.00 95.81 158 SER A O 1
ATOM 1162 N N . GLN A 1 159 ? 16.756 3.903 -1.129 1.00 96.56 159 GLN A N 1
ATOM 1163 C CA . GLN A 1 159 ? 16.281 3.997 0.254 1.00 96.56 159 GLN A CA 1
ATOM 1164 C C . GLN A 1 159 ? 14.757 3.874 0.335 1.00 96.56 159 GLN A C 1
ATOM 1166 O O . GLN A 1 159 ? 14.260 3.113 1.171 1.00 96.56 159 GLN A O 1
ATOM 1171 N N . SER A 1 160 ? 14.027 4.571 -0.539 1.00 96.44 160 SER A N 1
ATOM 1172 C CA . SER A 1 160 ? 12.566 4.484 -0.631 1.00 96.44 160 SER A CA 1
ATOM 1173 C C . SER A 1 160 ? 12.104 3.066 -0.960 1.00 96.44 160 SER A C 1
ATOM 1175 O O . SER A 1 160 ? 11.292 2.506 -0.225 1.00 96.44 160 SER A O 1
ATOM 1177 N N . LEU A 1 161 ? 12.701 2.416 -1.964 1.00 97.44 161 LEU A N 1
ATOM 1178 C CA . LEU A 1 161 ? 12.415 1.019 -2.318 1.00 97.44 161 LEU A CA 1
ATOM 1179 C C . LEU A 1 161 ? 12.670 0.072 -1.136 1.00 97.44 161 LEU A C 1
ATOM 1181 O O . LEU A 1 161 ? 11.857 -0.805 -0.850 1.00 97.44 161 LEU A O 1
ATOM 1185 N N . SER A 1 162 ? 13.755 0.284 -0.388 1.00 96.94 162 SER A N 1
ATOM 1186 C CA . SER A 1 162 ? 14.067 -0.510 0.809 1.00 96.94 162 SER A CA 1
ATOM 1187 C C . SER A 1 162 ? 13.046 -0.310 1.936 1.00 96.94 162 SER A C 1
ATOM 1189 O O . SER A 1 162 ? 12.737 -1.245 2.681 1.00 96.94 162 SER A O 1
ATOM 1191 N N . ARG A 1 163 ? 12.517 0.907 2.109 1.00 97.94 163 ARG A N 1
ATOM 1192 C CA . ARG A 1 163 ? 11.459 1.193 3.091 1.00 97.94 163 ARG A CA 1
ATOM 1193 C C . ARG A 1 163 ? 10.130 0.590 2.657 1.00 97.94 163 ARG A C 1
ATOM 1195 O O . ARG A 1 163 ? 9.535 -0.111 3.467 1.00 97.94 163 ARG A O 1
ATOM 1202 N N . ILE A 1 164 ? 9.738 0.756 1.393 1.00 98.06 164 ILE A N 1
ATOM 1203 C CA . ILE A 1 164 ? 8.563 0.102 0.798 1.00 98.06 164 ILE A CA 1
ATOM 1204 C C . ILE A 1 164 ? 8.638 -1.409 1.025 1.00 98.06 164 ILE A C 1
ATOM 1206 O O . ILE A 1 164 ? 7.728 -1.988 1.613 1.00 98.06 164 ILE A O 1
ATOM 1210 N N . HIS A 1 165 ? 9.758 -2.041 0.668 1.00 97.50 165 HIS A N 1
ATOM 1211 C CA . HIS A 1 165 ? 9.943 -3.481 0.825 1.00 97.50 165 HIS A CA 1
ATOM 1212 C C . HIS A 1 165 ? 9.750 -3.956 2.274 1.00 97.50 165 HIS A C 1
ATOM 1214 O O . HIS A 1 165 ? 9.071 -4.954 2.524 1.00 97.50 165 HIS A O 1
ATOM 1220 N N . ARG A 1 166 ? 10.319 -3.228 3.246 1.00 97.75 166 ARG A N 1
ATOM 1221 C CA . ARG A 1 166 ? 10.177 -3.547 4.676 1.00 97.75 166 ARG A CA 1
ATOM 1222 C C . ARG A 1 166 ? 8.760 -3.310 5.191 1.00 97.75 166 ARG A C 1
ATOM 1224 O O . ARG A 1 166 ? 8.274 -4.126 5.970 1.00 97.75 166 ARG A O 1
ATOM 1231 N N . SER A 1 167 ? 8.101 -2.231 4.771 1.00 98.19 167 SER A N 1
ATOM 1232 C CA . SER A 1 167 ? 6.709 -1.948 5.134 1.00 98.19 167 SER A CA 1
ATOM 1233 C C . SER A 1 167 ? 5.774 -3.033 4.605 1.00 98.19 167 SER A C 1
ATOM 1235 O O . SER A 1 167 ? 4.951 -3.543 5.362 1.00 98.19 167 SER A O 1
ATOM 1237 N N . LEU A 1 168 ? 5.961 -3.469 3.354 1.00 97.88 168 LEU A N 1
ATOM 1238 C CA . LEU A 1 168 ? 5.194 -4.575 2.781 1.00 97.88 168 LEU A CA 1
ATOM 1239 C C . LEU A 1 168 ? 5.434 -5.891 3.526 1.00 97.88 168 LEU A C 1
ATOM 1241 O O . LEU A 1 168 ? 4.473 -6.580 3.836 1.00 97.88 168 LEU A O 1
ATOM 1245 N N . ALA A 1 169 ? 6.677 -6.211 3.898 1.00 97.06 169 ALA A N 1
ATOM 1246 C CA . ALA A 1 169 ? 6.964 -7.412 4.690 1.00 97.06 169 ALA A CA 1
ATOM 1247 C C . ALA A 1 169 ? 6.290 -7.386 6.079 1.00 97.06 169 ALA A C 1
ATOM 1249 O O . ALA A 1 169 ? 5.856 -8.417 6.594 1.00 97.06 169 ALA A O 1
ATOM 1250 N N . ARG A 1 170 ? 6.175 -6.203 6.702 1.00 97.25 170 ARG A N 1
ATOM 1251 C CA . ARG A 1 170 ? 5.427 -6.042 7.960 1.00 97.25 170 ARG A CA 1
ATOM 1252 C C . ARG A 1 170 ? 3.927 -6.214 7.753 1.00 97.25 170 ARG A C 1
ATOM 1254 O O . ARG A 1 170 ? 3.288 -6.853 8.580 1.00 97.25 170 ARG A O 1
ATOM 1261 N N . LEU A 1 171 ? 3.374 -5.661 6.677 1.00 97.94 171 LEU A N 1
ATOM 1262 C CA . LEU A 1 171 ? 1.958 -5.812 6.337 1.00 97.94 171 LEU A CA 1
ATOM 1263 C C . LEU A 1 171 ? 1.606 -7.272 6.032 1.00 97.94 171 LEU A C 1
ATOM 1265 O O . LEU A 1 171 ? 0.623 -7.783 6.560 1.00 97.94 171 LEU A O 1
ATOM 1269 N N . GLU A 1 172 ? 2.450 -7.969 5.278 1.00 97.00 172 GLU A N 1
ATOM 1270 C CA . GLU A 1 172 ? 2.314 -9.400 5.002 1.00 97.00 172 GLU A CA 1
ATOM 1271 C C . GLU A 1 172 ? 2.248 -10.212 6.302 1.00 97.00 172 GLU A C 1
ATOM 1273 O O . GLU A 1 172 ? 1.333 -11.007 6.497 1.00 97.00 172 GLU A O 1
ATOM 1278 N N . LYS A 1 173 ? 3.148 -9.942 7.255 1.00 96.12 173 LYS A N 1
ATOM 1279 C CA . LYS A 1 173 ? 3.148 -10.624 8.556 1.00 96.12 173 LYS A CA 1
ATOM 1280 C C . LYS A 1 173 ? 1.943 -10.267 9.435 1.00 96.12 173 LYS A C 1
ATOM 1282 O O . LYS A 1 173 ? 1.409 -11.142 10.111 1.00 96.12 173 LYS A O 1
ATOM 1287 N N . SER A 1 174 ? 1.565 -8.990 9.495 1.00 95.31 174 SER A N 1
ATOM 1288 C CA . SER A 1 174 ? 0.563 -8.496 10.452 1.00 95.31 174 SER A CA 1
ATOM 1289 C C . SER A 1 174 ? -0.872 -8.725 9.986 1.00 95.31 174 SER A C 1
ATOM 1291 O O . SER A 1 174 ? -1.744 -8.998 10.809 1.00 95.31 174 SER A O 1
ATOM 1293 N N . VAL A 1 175 ? -1.128 -8.587 8.683 1.00 95.88 175 VAL A N 1
ATOM 1294 C CA . VAL A 1 175 ? -2.482 -8.651 8.116 1.00 95.88 175 VAL A CA 1
ATOM 1295 C C . VAL A 1 175 ? -2.606 -9.621 6.939 1.00 95.88 175 VAL A C 1
ATOM 1297 O O . VAL A 1 175 ? -3.706 -9.837 6.467 1.00 95.88 175 VAL A O 1
ATOM 1300 N N . GLY A 1 176 ? -1.531 -10.265 6.474 1.00 94.56 176 GLY A N 1
ATOM 1301 C CA . GLY A 1 176 ? -1.616 -11.213 5.353 1.00 94.56 176 GLY A CA 1
ATOM 1302 C C . GLY A 1 176 ? -1.700 -10.549 3.976 1.00 94.56 176 GLY A C 1
ATOM 1303 O O . GLY A 1 176 ? -2.130 -11.186 3.018 1.00 94.56 176 GLY A O 1
ATOM 1304 N N . LEU A 1 177 ? -1.300 -9.277 3.866 1.00 94.81 177 LEU A N 1
ATOM 1305 C CA . LEU A 1 177 ? -1.238 -8.567 2.588 1.00 94.81 177 LEU A CA 1
ATOM 1306 C C . LEU A 1 177 ? -0.143 -9.175 1.698 1.00 94.81 177 LEU A C 1
ATOM 1308 O O . LEU A 1 177 ? 1.034 -9.148 2.060 1.00 94.81 177 LEU A O 1
ATOM 1312 N N . ASP A 1 178 ? -0.510 -9.675 0.519 1.00 95.12 178 ASP A N 1
ATOM 1313 C CA . ASP A 1 178 ? 0.447 -10.261 -0.421 1.00 95.12 178 ASP A CA 1
ATOM 1314 C C . ASP A 1 178 ? 1.384 -9.177 -0.984 1.00 95.12 178 ASP A C 1
ATOM 1316 O O . ASP A 1 178 ? 0.985 -8.287 -1.746 1.00 95.12 178 ASP A O 1
ATOM 1320 N N . ARG A 1 179 ? 2.666 -9.257 -0.613 1.00 94.62 179 ARG A N 1
ATOM 1321 C CA . ARG A 1 179 ? 3.689 -8.298 -1.046 1.00 94.62 179 ARG A CA 1
ATOM 1322 C C . ARG A 1 179 ? 3.876 -8.284 -2.565 1.00 94.62 179 ARG A C 1
ATOM 1324 O O . ARG A 1 179 ? 4.158 -7.222 -3.121 1.00 94.62 179 ARG A O 1
ATOM 1331 N N . GLY A 1 180 ? 3.752 -9.429 -3.236 1.00 94.56 180 GLY A N 1
ATOM 1332 C CA . GLY A 1 180 ? 3.873 -9.546 -4.690 1.00 94.56 180 GLY A CA 1
ATOM 1333 C C . GLY A 1 180 ? 2.749 -8.809 -5.413 1.00 94.56 180 GLY A C 1
ATOM 1334 O O . GLY A 1 180 ? 3.024 -7.989 -6.290 1.00 94.56 180 GLY A O 1
ATOM 1335 N N . LYS A 1 181 ? 1.498 -9.015 -4.984 1.00 95.00 181 LYS A N 1
ATOM 1336 C CA . LYS A 1 181 ? 0.328 -8.293 -5.510 1.00 95.00 181 LYS A CA 1
ATOM 1337 C C . LYS A 1 181 ? 0.442 -6.795 -5.285 1.00 95.00 181 LYS A C 1
ATOM 1339 O O . LYS A 1 181 ? 0.244 -6.035 -6.227 1.00 95.00 181 LYS A O 1
ATOM 1344 N N . MET A 1 182 ? 0.834 -6.365 -4.086 1.00 96.00 182 MET A N 1
ATOM 1345 C CA . MET A 1 182 ? 0.984 -4.936 -3.800 1.00 96.00 182 MET A CA 1
ATOM 1346 C C . MET A 1 182 ? 2.132 -4.297 -4.601 1.00 96.00 182 MET A C 1
ATOM 1348 O O . MET A 1 182 ? 2.007 -3.170 -5.077 1.00 96.00 182 MET A O 1
ATOM 1352 N N . THR A 1 183 ? 3.235 -5.025 -4.816 1.00 96.81 183 THR A N 1
ATOM 1353 C CA . THR A 1 183 ? 4.335 -4.570 -5.689 1.00 96.81 183 THR A CA 1
ATOM 1354 C C . THR A 1 183 ? 3.867 -4.437 -7.139 1.00 96.81 183 THR A C 1
ATOM 1356 O O . THR A 1 183 ? 4.185 -3.447 -7.795 1.00 96.81 183 THR A O 1
ATOM 1359 N N . ALA A 1 184 ? 3.091 -5.401 -7.641 1.00 95.44 184 ALA A N 1
ATOM 1360 C CA . ALA A 1 184 ? 2.533 -5.356 -8.990 1.00 95.44 184 ALA A CA 1
ATOM 1361 C C . ALA A 1 184 ? 1.513 -4.217 -9.156 1.00 95.44 184 ALA A C 1
ATOM 1363 O O . ALA A 1 184 ? 1.557 -3.505 -10.156 1.00 95.44 184 ALA A O 1
ATOM 1364 N N . TRP A 1 185 ? 0.648 -4.005 -8.161 1.00 95.75 185 TRP A N 1
ATOM 1365 C CA . TRP A 1 185 ? -0.300 -2.893 -8.131 1.00 95.75 185 TRP A CA 1
ATOM 1366 C C . TRP A 1 185 ? 0.416 -1.539 -8.186 1.00 95.75 185 TRP A C 1
ATOM 1368 O O . TRP A 1 185 ? 0.109 -0.714 -9.046 1.00 95.75 185 TRP A O 1
ATOM 1378 N N . LEU A 1 186 ? 1.437 -1.337 -7.344 1.00 96.69 186 LEU A N 1
ATOM 1379 C CA . LEU A 1 186 ? 2.261 -0.127 -7.383 1.00 96.69 186 LEU A CA 1
ATOM 1380 C C . LEU A 1 186 ? 2.951 0.044 -8.740 1.00 96.69 186 LEU A C 1
ATOM 1382 O O . LEU A 1 186 ? 2.905 1.130 -9.307 1.00 96.69 186 LEU A O 1
ATOM 1386 N N . ALA A 1 187 ? 3.547 -1.015 -9.294 1.00 96.19 187 ALA A N 1
ATOM 1387 C CA . ALA A 1 187 ? 4.182 -0.958 -10.611 1.00 96.19 187 ALA A CA 1
ATOM 1388 C C . ALA A 1 187 ? 3.190 -0.546 -11.714 1.00 96.19 187 ALA A C 1
ATOM 1390 O O . ALA A 1 187 ? 3.536 0.252 -12.585 1.00 96.19 187 ALA A O 1
ATOM 1391 N N . ALA A 1 188 ? 1.948 -1.035 -11.661 1.00 94.12 188 ALA A N 1
ATOM 1392 C CA . ALA A 1 188 ? 0.902 -0.630 -12.595 1.00 94.12 188 ALA A CA 1
ATOM 1393 C C . ALA A 1 188 ? 0.575 0.866 -12.463 1.00 94.12 188 ALA A C 1
ATOM 1395 O O . ALA A 1 188 ? 0.539 1.562 -13.472 1.00 94.12 188 ALA A O 1
ATOM 1396 N N . ARG A 1 189 ? 0.421 1.391 -11.236 1.00 94.38 189 ARG A N 1
ATOM 1397 C CA . ARG A 1 189 ? 0.204 2.835 -11.005 1.00 94.38 189 ARG A CA 1
ATOM 1398 C C . ARG A 1 189 ? 1.368 3.691 -11.511 1.00 94.38 189 ARG A C 1
ATOM 1400 O O . ARG A 1 189 ? 1.148 4.735 -12.108 1.00 94.38 189 ARG A O 1
ATOM 1407 N N . LEU A 1 190 ? 2.605 3.243 -11.309 1.00 95.38 190 LEU A N 1
ATOM 1408 C CA . LEU A 1 190 ? 3.792 3.957 -11.791 1.00 95.38 190 LEU A CA 1
ATOM 1409 C C . LEU A 1 190 ? 3.898 3.964 -13.315 1.00 95.38 190 LEU A C 1
ATOM 1411 O O . LEU A 1 190 ? 4.364 4.945 -13.882 1.00 95.38 190 LEU A O 1
ATOM 1415 N N . SER A 1 191 ? 3.450 2.895 -13.973 1.00 91.44 191 SER A N 1
ATOM 1416 C CA . SER A 1 191 ? 3.457 2.810 -15.439 1.00 91.44 191 SER A CA 1
ATOM 1417 C C . SER A 1 191 ? 2.444 3.765 -16.083 1.00 91.44 191 SER A C 1
ATOM 1419 O O . SER A 1 191 ? 2.609 4.138 -17.238 1.00 91.44 191 SER A O 1
ATOM 1421 N N . GLU A 1 192 ? 1.414 4.181 -15.339 1.00 92.25 192 GLU A N 1
ATOM 1422 C CA . GLU A 1 192 ? 0.414 5.172 -15.766 1.00 92.25 192 GLU A CA 1
ATOM 1423 C C . GLU A 1 192 ? 0.869 6.622 -15.541 1.00 92.25 192 GLU A C 1
ATOM 1425 O O . GLU A 1 192 ? 0.199 7.557 -15.980 1.00 92.25 192 GLU A O 1
ATOM 1430 N N . ALA A 1 193 ? 2.001 6.834 -14.864 1.00 95.31 193 ALA A N 1
ATOM 1431 C CA . ALA A 1 193 ? 2.523 8.168 -14.617 1.00 95.31 193 ALA A CA 1
ATOM 1432 C C . ALA A 1 193 ? 2.937 8.852 -15.932 1.00 95.31 193 ALA A C 1
ATOM 1434 O O . ALA A 1 193 ? 3.571 8.246 -16.798 1.00 95.31 193 ALA A O 1
ATOM 1435 N N . ALA A 1 194 ? 2.620 10.144 -16.057 1.00 94.25 194 ALA A N 1
ATOM 1436 C CA . ALA A 1 194 ? 2.904 10.928 -17.260 1.00 94.25 194 ALA A CA 1
ATOM 1437 C C . ALA A 1 194 ? 4.405 11.191 -17.474 1.00 94.25 194 ALA A C 1
ATOM 1439 O O . ALA A 1 194 ? 4.825 11.540 -18.577 1.00 94.25 194 ALA A O 1
ATOM 1440 N N . SER A 1 195 ? 5.218 11.032 -16.428 1.00 94.75 195 SER A N 1
ATOM 1441 C CA . SER A 1 195 ? 6.666 11.201 -16.476 1.00 94.75 195 SER A CA 1
ATOM 1442 C C . SER A 1 195 ? 7.366 10.414 -15.365 1.00 94.75 195 SER A C 1
ATOM 1444 O O . SER A 1 195 ? 6.757 10.046 -14.358 1.00 94.75 195 SER A O 1
ATOM 1446 N N . ALA A 1 196 ? 8.683 10.217 -15.489 1.00 94.31 196 ALA A N 1
ATOM 1447 C CA . ALA A 1 196 ? 9.484 9.645 -14.406 1.00 94.31 196 ALA A CA 1
ATOM 1448 C C . ALA A 1 196 ? 9.503 10.516 -13.136 1.00 94.31 196 ALA A C 1
ATOM 1450 O O . ALA A 1 196 ? 9.650 9.985 -12.037 1.00 94.31 196 ALA A O 1
ATOM 1451 N N . ALA A 1 197 ? 9.345 11.839 -13.256 1.00 95.06 197 ALA A N 1
ATOM 1452 C CA . ALA A 1 197 ? 9.231 12.715 -12.090 1.00 95.06 197 ALA A CA 1
ATOM 1453 C C . ALA A 1 197 ? 7.932 12.439 -11.318 1.00 95.06 197 ALA A C 1
ATOM 1455 O O . ALA A 1 197 ? 7.967 12.297 -10.095 1.00 95.06 197 ALA A O 1
ATOM 1456 N N . ASP A 1 198 ? 6.819 12.266 -12.035 1.00 96.00 198 ASP A N 1
ATOM 1457 C CA . ASP A 1 198 ? 5.533 11.894 -11.438 1.00 96.00 198 ASP A CA 1
ATOM 1458 C C . ASP A 1 198 ? 5.594 10.490 -10.825 1.00 96.00 198 ASP A C 1
ATOM 1460 O O . ASP A 1 198 ? 5.104 10.274 -9.719 1.00 96.00 198 ASP A O 1
ATOM 1464 N N . ALA A 1 199 ? 6.272 9.542 -11.483 1.00 96.44 199 ALA A N 1
ATOM 1465 C CA . ALA A 1 199 ? 6.497 8.205 -10.934 1.00 96.44 199 ALA A CA 1
ATOM 1466 C C . ALA A 1 199 ? 7.310 8.241 -9.626 1.00 96.44 199 ALA A C 1
ATOM 1468 O O . ALA A 1 199 ? 6.988 7.536 -8.669 1.00 96.44 199 ALA A O 1
ATOM 1469 N N . LEU A 1 200 ? 8.343 9.085 -9.538 1.00 96.19 200 LEU A N 1
ATOM 1470 C CA . LEU A 1 200 ? 9.102 9.272 -8.298 1.00 96.19 200 LEU A CA 1
ATOM 1471 C C . LEU A 1 200 ? 8.236 9.891 -7.189 1.00 96.19 200 LEU A C 1
ATOM 1473 O O . LEU A 1 200 ? 8.284 9.417 -6.055 1.00 96.19 200 LEU A O 1
ATOM 1477 N N . ALA A 1 201 ? 7.401 10.883 -7.508 1.00 96.00 201 ALA A N 1
ATOM 1478 C CA . ALA A 1 201 ? 6.471 11.474 -6.544 1.00 96.00 201 ALA A CA 1
ATOM 1479 C C . ALA A 1 201 ? 5.434 10.451 -6.037 1.00 96.00 201 ALA A C 1
ATOM 1481 O O . ALA A 1 201 ? 5.172 10.371 -4.835 1.00 96.00 201 ALA A O 1
ATOM 1482 N N . LEU A 1 202 ? 4.900 9.614 -6.933 1.00 96.19 202 LEU A N 1
ATOM 1483 C CA . LEU A 1 202 ? 4.008 8.504 -6.584 1.00 96.19 202 LEU A CA 1
ATOM 1484 C C . LEU A 1 202 ? 4.698 7.478 -5.677 1.00 96.19 202 LEU A C 1
ATOM 1486 O O . LEU A 1 202 ? 4.091 7.016 -4.712 1.00 96.19 202 LEU A O 1
ATOM 1490 N N . LEU A 1 203 ? 5.967 7.144 -5.936 1.00 96.81 203 LEU A N 1
ATOM 1491 C CA . LEU A 1 203 ? 6.754 6.262 -5.068 1.00 96.81 203 LEU A CA 1
ATOM 1492 C C . LEU A 1 203 ? 6.938 6.845 -3.663 1.00 96.81 203 LEU A C 1
ATOM 1494 O O . LEU A 1 203 ? 6.798 6.118 -2.681 1.00 96.81 203 LEU A O 1
ATOM 1498 N N . GLU A 1 204 ? 7.226 8.141 -3.548 1.00 96.56 204 GLU A N 1
ATOM 1499 C CA . GLU A 1 204 ? 7.356 8.813 -2.250 1.00 96.56 204 GLU A CA 1
ATOM 1500 C C . GLU A 1 204 ? 6.027 8.841 -1.478 1.00 96.56 204 GLU A C 1
ATOM 1502 O O . GLU A 1 204 ? 6.005 8.637 -0.260 1.00 96.56 204 GLU A O 1
ATOM 1507 N N . ALA A 1 205 ? 4.908 9.071 -2.169 1.00 96.94 205 ALA A N 1
ATOM 1508 C CA . ALA A 1 205 ? 3.579 9.016 -1.567 1.00 96.94 205 ALA A CA 1
ATOM 1509 C C . ALA A 1 205 ? 3.228 7.587 -1.111 1.00 96.94 205 ALA A C 1
ATOM 1511 O O . ALA A 1 205 ? 2.815 7.383 0.034 1.00 96.94 205 ALA A O 1
ATOM 1512 N N . ALA A 1 206 ? 3.497 6.585 -1.952 1.00 96.81 206 ALA A N 1
ATOM 1513 C CA . ALA A 1 206 ? 3.321 5.176 -1.619 1.00 96.81 206 ALA A CA 1
ATOM 1514 C C . ALA A 1 206 ? 4.196 4.738 -0.432 1.00 96.81 206 ALA A C 1
ATOM 1516 O O . ALA A 1 206 ? 3.729 3.996 0.433 1.00 96.81 206 ALA A O 1
ATOM 1517 N N . GLU A 1 207 ? 5.442 5.212 -0.341 1.00 97.69 207 GLU A N 1
ATOM 1518 C CA . GLU A 1 207 ? 6.322 4.956 0.805 1.00 97.69 207 GLU A CA 1
ATOM 1519 C C . GLU A 1 207 ? 5.682 5.437 2.113 1.00 97.69 207 GLU A C 1
ATOM 1521 O O . GLU A 1 207 ? 5.598 4.667 3.075 1.00 97.69 207 GLU A O 1
ATOM 1526 N N . LYS A 1 208 ? 5.209 6.691 2.146 1.00 98.00 208 LYS A N 1
ATOM 1527 C CA . LYS A 1 208 ? 4.559 7.283 3.326 1.00 98.00 208 LYS A CA 1
ATOM 1528 C C . LYS A 1 208 ? 3.300 6.511 3.706 1.00 98.00 208 LYS A C 1
ATOM 1530 O O . LYS A 1 208 ? 3.131 6.158 4.873 1.00 98.00 208 LYS A O 1
ATOM 1535 N N . LEU A 1 209 ? 2.457 6.201 2.723 1.00 98.31 209 LEU A N 1
ATOM 1536 C CA . LEU A 1 209 ? 1.228 5.440 2.923 1.00 98.31 209 LEU A CA 1
ATOM 1537 C C . LEU A 1 209 ? 1.509 4.063 3.534 1.00 98.31 209 LEU A C 1
ATOM 1539 O O . LEU A 1 209 ? 0.920 3.701 4.551 1.00 98.31 209 LEU A O 1
ATOM 1543 N N . LEU A 1 210 ? 2.432 3.303 2.939 1.00 98.19 210 LEU A N 1
ATOM 1544 C CA . LEU A 1 210 ? 2.776 1.957 3.397 1.00 98.19 210 LEU A CA 1
ATOM 1545 C C . LEU A 1 210 ? 3.458 1.965 4.764 1.00 98.19 210 LEU A C 1
ATOM 1547 O O . LEU A 1 210 ? 3.244 1.049 5.559 1.00 98.19 210 LEU A O 1
ATOM 1551 N N . TYR A 1 211 ? 4.262 2.988 5.058 1.00 98.06 211 TYR A N 1
ATOM 1552 C CA . TYR A 1 211 ? 4.829 3.175 6.389 1.00 98.06 211 TYR A CA 1
ATOM 1553 C C . TYR A 1 211 ? 3.720 3.323 7.438 1.00 98.06 211 TYR A C 1
ATOM 1555 O O . TYR A 1 211 ? 3.688 2.544 8.396 1.00 98.06 211 TYR A O 1
ATOM 1563 N N . THR A 1 212 ? 2.773 4.240 7.219 1.00 98.44 212 THR A N 1
ATOM 1564 C CA . THR A 1 212 ? 1.621 4.451 8.108 1.00 98.44 212 THR A CA 1
ATOM 1565 C C . THR A 1 212 ? 0.774 3.188 8.236 1.00 98.44 212 THR A C 1
ATOM 1567 O O . THR A 1 212 ? 0.518 2.734 9.350 1.00 98.44 212 THR A O 1
ATOM 1570 N N . ALA A 1 213 ? 0.423 2.553 7.114 1.00 98.50 213 ALA A N 1
ATOM 1571 C CA . ALA A 1 213 ? -0.321 1.297 7.099 1.00 98.50 213 ALA A CA 1
ATOM 1572 C C . ALA A 1 213 ? 0.370 0.219 7.946 1.00 98.50 213 ALA A C 1
ATOM 1574 O O . ALA A 1 213 ? -0.281 -0.460 8.737 1.00 98.50 213 ALA A O 1
ATOM 1575 N N . SER A 1 214 ? 1.696 0.081 7.828 1.00 98.25 214 SER A N 1
ATOM 1576 C CA . SER A 1 214 ? 2.457 -0.915 8.587 1.00 98.25 214 SER A CA 1
ATOM 1577 C C . SER A 1 214 ? 2.473 -0.632 10.093 1.00 98.25 214 SER A C 1
ATOM 1579 O O . SER A 1 214 ? 2.399 -1.571 10.884 1.00 98.25 214 SER A O 1
ATOM 1581 N N . ALA A 1 215 ? 2.521 0.642 10.499 1.00 98.19 215 ALA A N 1
ATOM 1582 C CA . ALA A 1 215 ? 2.451 1.034 11.904 1.00 98.19 215 ALA A CA 1
ATOM 1583 C C . ALA A 1 215 ? 1.070 0.718 12.499 1.00 98.19 215 ALA A C 1
ATOM 1585 O O . ALA A 1 215 ? 0.983 0.084 13.552 1.00 98.19 215 ALA A O 1
ATOM 1586 N N . VAL A 1 216 ? -0.002 1.074 11.780 1.00 98.44 216 VAL A N 1
ATOM 1587 C CA . VAL A 1 216 ? -1.386 0.752 12.165 1.00 98.44 216 VAL A CA 1
ATOM 1588 C C . VAL A 1 216 ? -1.585 -0.761 12.241 1.00 98.44 216 VAL A C 1
ATOM 1590 O O . VAL A 1 216 ? -2.183 -1.245 13.199 1.00 98.44 216 VAL A O 1
ATOM 1593 N N . ALA A 1 217 ? -1.052 -1.519 11.279 1.00 98.19 217 ALA A N 1
ATOM 1594 C CA . ALA A 1 217 ? -1.139 -2.976 11.247 1.00 98.19 217 ALA A CA 1
ATOM 1595 C C . ALA A 1 217 ? -0.482 -3.631 12.467 1.00 98.19 217 ALA A C 1
ATOM 1597 O O . ALA A 1 217 ? -1.092 -4.487 13.105 1.00 98.19 217 ALA A O 1
ATOM 1598 N N . SER A 1 218 ? 0.753 -3.231 12.793 1.00 97.44 218 SER A N 1
ATOM 1599 C CA . SER A 1 218 ? 1.495 -3.783 13.930 1.00 97.44 218 SER A CA 1
ATOM 1600 C C . SER A 1 218 ? 0.771 -3.542 15.248 1.00 97.44 218 SER A C 1
ATOM 1602 O O . SER A 1 218 ? 0.591 -4.477 16.024 1.00 97.44 218 SER A O 1
ATOM 1604 N N . GLU A 1 219 ? 0.296 -2.320 15.477 1.00 97.88 219 GLU A N 1
ATOM 1605 C CA . GLU A 1 219 ? -0.438 -2.018 16.701 1.00 97.88 219 GLU A CA 1
ATOM 1606 C C . GLU A 1 219 ? -1.809 -2.696 16.745 1.00 97.88 219 GLU A C 1
ATOM 1608 O O . GLU A 1 219 ? -2.215 -3.207 17.787 1.00 97.88 219 GLU A O 1
ATOM 1613 N N . THR A 1 220 ? -2.522 -2.740 15.617 1.00 98.06 220 THR A N 1
ATOM 1614 C CA . THR A 1 220 ? -3.814 -3.429 15.532 1.00 98.06 220 THR A CA 1
ATOM 1615 C C . THR A 1 220 ? -3.663 -4.905 15.892 1.00 98.06 220 THR A C 1
ATOM 1617 O O . THR A 1 220 ? -4.473 -5.425 16.654 1.00 98.06 220 THR A O 1
ATOM 1620 N N . ALA A 1 221 ? -2.615 -5.571 15.395 1.00 96.56 221 ALA A N 1
ATOM 1621 C CA . ALA A 1 221 ? -2.338 -6.969 15.711 1.00 96.56 221 ALA A CA 1
ATOM 1622 C C . ALA A 1 221 ? -2.053 -7.181 17.208 1.00 96.56 221 ALA A C 1
ATOM 1624 O O . ALA A 1 221 ? -2.647 -8.071 17.813 1.00 96.56 221 ALA A O 1
ATOM 1625 N N . GLU A 1 222 ? -1.206 -6.343 17.815 1.00 96.00 222 GLU A N 1
ATOM 1626 C CA . GLU A 1 222 ? -0.891 -6.399 19.251 1.00 96.00 222 GLU A CA 1
ATOM 1627 C C . GLU A 1 222 ? -2.151 -6.216 20.108 1.00 96.00 222 GLU A C 1
ATOM 1629 O O . GLU A 1 222 ? -2.489 -7.068 20.932 1.00 96.00 222 GLU A O 1
ATOM 1634 N N . ARG A 1 223 ? -2.913 -5.145 19.857 1.00 97.12 223 ARG A N 1
ATOM 1635 C CA . ARG A 1 223 ? -4.129 -4.831 20.619 1.00 97.12 223 ARG A CA 1
ATOM 1636 C C . ARG A 1 223 ? -5.234 -5.856 20.422 1.00 97.12 223 ARG A C 1
ATOM 1638 O O . ARG A 1 223 ? -6.011 -6.087 21.346 1.00 97.12 223 ARG A O 1
ATOM 1645 N N . LEU A 1 224 ? -5.332 -6.469 19.242 1.00 97.06 224 LEU A N 1
ATOM 1646 C CA . LEU A 1 224 ? -6.345 -7.487 18.976 1.00 97.06 224 LEU A CA 1
ATOM 1647 C C . LEU A 1 224 ? -6.081 -8.751 19.796 1.00 97.06 224 LEU A C 1
ATOM 1649 O O . LEU A 1 224 ? -7.035 -9.328 20.318 1.00 97.06 224 LEU A O 1
ATOM 1653 N N . VAL A 1 225 ? -4.815 -9.153 19.954 1.00 95.81 225 VAL A N 1
ATOM 1654 C CA . VAL A 1 225 ? -4.437 -10.267 20.838 1.00 95.81 225 VAL A CA 1
ATOM 1655 C C . VAL A 1 225 ? -4.822 -9.945 22.281 1.00 95.81 225 VAL A C 1
ATOM 1657 O O . VAL A 1 225 ? -5.597 -10.698 22.869 1.00 95.81 225 VAL A O 1
ATOM 1660 N N . GLU A 1 226 ? -4.394 -8.789 22.805 1.00 95.62 226 GLU A N 1
ATOM 1661 C CA . GLU A 1 226 ? -4.716 -8.369 24.178 1.00 95.62 226 GLU A CA 1
ATOM 1662 C C . GLU A 1 226 ? -6.235 -8.320 24.433 1.00 95.62 226 GLU A C 1
ATOM 1664 O O . GLU A 1 226 ? -6.724 -8.818 25.451 1.00 95.62 226 GLU A O 1
ATOM 1669 N N . ALA A 1 227 ? -7.000 -7.726 23.510 1.00 96.44 227 ALA A N 1
ATOM 1670 C CA . ALA A 1 227 ? -8.450 -7.599 23.634 1.00 96.44 227 ALA A CA 1
ATOM 1671 C C . ALA A 1 227 ? -9.143 -8.967 23.590 1.00 96.44 227 ALA A C 1
ATOM 1673 O O . ALA A 1 227 ? -10.031 -9.228 24.401 1.00 96.44 227 ALA A O 1
ATOM 1674 N N . THR A 1 228 ? -8.715 -9.858 22.690 1.00 95.12 228 THR A N 1
ATOM 1675 C CA . THR A 1 228 ? -9.296 -11.203 22.552 1.00 95.12 228 THR A CA 1
ATOM 1676 C C . THR A 1 228 ? -8.993 -12.070 23.775 1.00 95.12 228 THR A C 1
ATOM 1678 O O . THR A 1 228 ? -9.860 -12.813 24.237 1.00 95.12 228 THR A O 1
ATOM 1681 N N . GLU A 1 229 ? -7.786 -11.980 24.337 1.00 95.00 229 GLU A N 1
ATOM 1682 C CA . GLU A 1 229 ? -7.421 -12.677 25.575 1.00 95.00 229 GLU A CA 1
ATOM 1683 C C . GLU A 1 229 ? -8.240 -12.173 26.766 1.00 95.00 229 GLU A C 1
ATOM 1685 O O . GLU A 1 229 ? -8.831 -12.978 27.491 1.00 95.00 229 GLU A O 1
ATOM 1690 N N . ALA A 1 230 ? -8.379 -10.853 26.917 1.00 95.00 230 ALA A N 1
ATOM 1691 C CA . ALA A 1 230 ? -9.229 -10.260 27.946 1.00 95.00 230 ALA A CA 1
ATOM 1692 C C . ALA A 1 230 ? -10.708 -10.656 27.775 1.00 95.00 230 ALA A C 1
ATOM 1694 O O . ALA A 1 230 ? -11.386 -10.971 28.754 1.00 95.00 230 ALA A O 1
ATOM 1695 N N . GLN A 1 231 ? -11.206 -10.731 26.538 1.00 95.06 231 GLN A N 1
ATOM 1696 C CA . GLN A 1 231 ? -12.578 -11.145 26.232 1.00 95.06 231 GLN A CA 1
ATOM 1697 C C . GLN A 1 231 ? -12.863 -12.595 26.661 1.00 95.06 231 GLN A C 1
ATOM 1699 O O . GLN A 1 231 ? -13.993 -12.919 27.035 1.00 95.06 231 GLN A O 1
ATOM 1704 N N . ARG A 1 232 ? -11.857 -13.483 26.696 1.00 94.25 232 ARG A N 1
ATOM 1705 C CA . ARG A 1 232 ? -12.031 -14.852 27.227 1.00 94.25 232 ARG A CA 1
ATOM 1706 C C . ARG A 1 232 ? -12.384 -14.859 28.716 1.00 94.25 232 ARG A C 1
ATOM 1708 O O . ARG A 1 232 ? -13.082 -15.769 29.156 1.00 94.25 232 ARG A O 1
ATOM 1715 N N . ARG A 1 233 ? -11.981 -13.831 29.474 1.00 94.31 233 ARG A N 1
ATOM 1716 C CA . ARG A 1 233 ? -12.332 -13.670 30.899 1.00 94.31 233 ARG A CA 1
ATOM 1717 C C . ARG A 1 233 ? -13.792 -13.280 31.116 1.00 94.31 233 ARG A C 1
ATOM 1719 O O . ARG A 1 233 ? -14.304 -13.440 32.217 1.00 94.31 233 ARG A O 1
ATOM 1726 N N . CYS A 1 234 ? -14.486 -12.812 30.079 1.00 93.56 234 CYS A N 1
ATOM 1727 C CA . CYS A 1 234 ? -15.865 -12.360 30.215 1.00 93.56 234 CYS A CA 1
ATOM 1728 C C . CYS A 1 234 ? -16.854 -13.482 30.537 1.00 93.56 234 CYS A C 1
ATOM 1730 O O . CYS A 1 234 ? -17.823 -13.221 31.240 1.00 93.56 234 CYS A O 1
ATOM 1732 N N . GLY A 1 235 ? -16.634 -14.718 30.071 1.00 91.19 235 GLY A N 1
ATOM 1733 C CA . GLY A 1 235 ? -17.493 -15.866 30.400 1.00 91.19 235 GLY A CA 1
ATOM 1734 C C . GLY A 1 235 ? -18.997 -15.555 30.306 1.00 91.19 235 GLY A C 1
ATOM 1735 O O . GLY A 1 235 ? -19.486 -15.111 29.268 1.00 91.19 235 GLY A O 1
ATOM 1736 N N . ALA A 1 236 ? -19.725 -15.749 31.412 1.00 89.75 236 ALA A N 1
ATOM 1737 C CA . ALA A 1 236 ? -21.159 -15.454 31.524 1.00 89.75 236 ALA A CA 1
ATOM 1738 C C . ALA A 1 236 ? -21.501 -13.947 31.610 1.00 89.75 236 ALA A C 1
ATOM 1740 O O . ALA A 1 236 ? -22.657 -13.562 31.451 1.00 89.75 236 ALA A O 1
ATOM 1741 N N . TRP A 1 237 ? -20.514 -13.077 31.824 1.00 90.31 237 TRP A N 1
ATOM 1742 C CA . TRP A 1 237 ? -20.675 -11.633 32.020 1.00 90.31 237 TRP A CA 1
ATOM 1743 C C . TRP A 1 237 ? -20.601 -10.815 30.727 1.00 90.31 237 TRP A C 1
ATOM 1745 O O . TRP A 1 237 ? -20.466 -9.595 30.790 1.00 90.31 237 TRP A O 1
ATOM 1755 N N . ARG A 1 238 ? -20.713 -11.441 29.547 1.00 90.81 238 ARG A N 1
ATOM 1756 C CA . ARG A 1 238 ? -20.621 -10.750 28.242 1.00 90.81 238 ARG A CA 1
ATOM 1757 C C . ARG A 1 238 ? -21.545 -9.536 28.104 1.00 90.81 238 ARG A C 1
ATOM 1759 O O . ARG A 1 238 ? -21.178 -8.566 27.457 1.00 90.81 238 ARG A O 1
ATOM 1766 N N . ALA A 1 239 ? -22.713 -9.560 28.745 1.00 91.69 239 ALA A N 1
ATOM 1767 C CA . ALA A 1 239 ? -23.661 -8.446 28.711 1.00 91.69 239 ALA A CA 1
ATOM 1768 C C . ALA A 1 239 ? -23.220 -7.218 29.538 1.00 91.69 239 ALA A C 1
ATOM 1770 O O . ALA A 1 239 ? -23.804 -6.144 29.390 1.00 91.69 239 ALA A O 1
ATOM 1771 N N . ARG A 1 240 ? -22.209 -7.350 30.406 1.00 95.12 240 ARG A N 1
ATOM 1772 C CA . ARG A 1 240 ? -21.733 -6.259 31.265 1.00 95.12 240 ARG A CA 1
ATOM 1773 C C . ARG A 1 240 ? -20.804 -5.318 30.512 1.00 95.12 240 ARG A C 1
ATOM 1775 O O . ARG A 1 240 ? -20.063 -5.727 29.619 1.00 95.12 240 ARG A O 1
ATOM 1782 N N . LEU A 1 241 ? -20.812 -4.055 30.921 1.00 94.19 241 LEU A N 1
ATOM 1783 C CA . LEU A 1 241 ? -20.070 -2.969 30.285 1.00 94.19 241 LEU A CA 1
ATOM 1784 C C . LEU A 1 241 ? -18.590 -3.278 29.979 1.00 94.19 241 LEU A C 1
ATOM 1786 O O . LEU A 1 241 ? -18.199 -3.049 28.837 1.00 94.19 241 LEU A O 1
ATOM 1790 N N . PRO A 1 242 ? -17.762 -3.823 30.899 1.00 95.38 242 PRO A N 1
ATOM 1791 C CA . PRO A 1 242 ? -16.357 -4.124 30.600 1.00 95.38 242 PRO A CA 1
ATOM 1792 C C . PRO A 1 242 ? -16.195 -5.038 29.382 1.00 95.38 242 PRO A C 1
ATOM 1794 O O . PRO A 1 242 ? -15.328 -4.824 28.540 1.00 95.38 242 PRO A O 1
ATOM 1797 N N . CYS A 1 243 ? -17.081 -6.025 29.270 1.00 96.38 243 CYS A N 1
ATOM 1798 C CA . CYS A 1 243 ? -17.090 -6.994 28.187 1.00 96.38 243 CYS A CA 1
ATOM 1799 C C . CYS A 1 243 ? -17.633 -6.401 26.890 1.00 96.38 243 CYS A C 1
ATOM 1801 O O . CYS A 1 243 ? -17.033 -6.608 25.843 1.00 96.38 243 CYS A O 1
ATOM 1803 N N . ARG A 1 244 ? -18.681 -5.571 26.959 1.00 95.81 244 ARG A N 1
ATOM 1804 C CA . ARG A 1 244 ? -19.180 -4.826 25.791 1.00 95.81 244 ARG A CA 1
ATOM 1805 C C . ARG A 1 244 ? -18.131 -3.861 25.225 1.00 95.81 244 ARG A C 1
ATOM 1807 O O . ARG A 1 244 ? -18.007 -3.744 24.009 1.00 95.81 244 ARG A O 1
ATOM 1814 N N . LEU A 1 245 ? -17.336 -3.210 26.081 1.00 95.94 245 LEU A N 1
ATOM 1815 C CA . LEU A 1 245 ? -16.222 -2.354 25.650 1.00 95.94 245 LEU A CA 1
ATOM 1816 C C . LEU A 1 245 ? -15.101 -3.156 24.978 1.00 95.94 245 LEU A C 1
ATOM 1818 O O . LEU A 1 245 ? -14.551 -2.699 23.977 1.00 95.94 245 LEU A O 1
ATOM 1822 N N . LEU A 1 246 ? -14.780 -4.348 25.492 1.00 97.00 246 LEU A N 1
ATOM 1823 C CA . LEU A 1 246 ? -13.826 -5.256 24.848 1.00 97.00 246 LEU A CA 1
ATOM 1824 C C . LEU A 1 246 ? -14.346 -5.771 23.504 1.00 97.00 246 LEU A C 1
ATOM 1826 O O . LEU A 1 246 ? -13.594 -5.756 22.535 1.00 97.00 246 LEU A O 1
ATOM 1830 N N . ASP A 1 247 ? -15.623 -6.147 23.416 1.00 96.12 247 ASP A N 1
ATOM 1831 C CA . ASP A 1 247 ? -16.263 -6.559 22.163 1.00 96.12 247 ASP A CA 1
ATOM 1832 C C . ASP A 1 247 ? -16.223 -5.422 21.131 1.00 96.12 247 ASP A C 1
ATOM 1834 O O . ASP A 1 247 ? -15.840 -5.635 19.979 1.00 96.12 247 ASP A O 1
ATOM 1838 N N . ARG A 1 248 ? -16.544 -4.188 21.547 1.00 96.19 248 ARG A N 1
ATOM 1839 C CA . ARG A 1 248 ? -16.453 -2.987 20.701 1.00 96.19 248 ARG A CA 1
ATOM 1840 C C . ARG A 1 248 ? -15.018 -2.730 20.238 1.00 96.19 248 ARG A C 1
ATOM 1842 O O . ARG A 1 248 ? -14.808 -2.440 19.060 1.00 96.19 248 ARG A O 1
ATOM 1849 N N . ALA A 1 249 ? -14.037 -2.856 21.132 1.00 97.25 249 ALA A N 1
ATOM 1850 C CA . ALA A 1 249 ? -12.625 -2.696 20.794 1.00 97.25 249 ALA A CA 1
ATOM 1851 C C . ALA A 1 249 ? -12.157 -3.769 19.801 1.00 97.25 249 ALA A C 1
ATOM 1853 O O . ALA A 1 249 ? -11.566 -3.431 18.778 1.00 97.25 249 ALA A O 1
ATOM 1854 N N . ALA A 1 250 ? -12.462 -5.042 20.059 1.00 97.31 250 ALA A N 1
ATOM 1855 C CA . ALA A 1 250 ? -12.109 -6.159 19.189 1.00 97.31 250 ALA A CA 1
ATOM 1856 C C . ALA A 1 250 ? -12.762 -6.027 17.805 1.00 97.31 250 ALA A C 1
ATOM 1858 O O . ALA A 1 250 ? -12.088 -6.211 16.793 1.00 97.31 250 ALA A O 1
ATOM 1859 N N . ALA A 1 251 ? -14.037 -5.629 17.742 1.00 97.56 251 ALA A N 1
ATOM 1860 C CA . ALA A 1 251 ? -14.733 -5.369 16.484 1.00 97.56 251 ALA A CA 1
ATOM 1861 C C . ALA A 1 251 ? -14.094 -4.211 15.698 1.00 97.56 251 ALA A C 1
ATOM 1863 O O . ALA A 1 251 ? -13.897 -4.321 14.488 1.00 97.56 251 ALA A O 1
ATOM 1864 N N . ALA A 1 252 ? -13.722 -3.118 16.373 1.00 98.12 252 ALA A N 1
ATOM 1865 C CA . ALA A 1 252 ? -13.026 -2.002 15.739 1.00 98.12 252 ALA A CA 1
ATOM 1866 C C . ALA A 1 252 ? -11.630 -2.408 15.230 1.00 98.12 252 ALA A C 1
ATOM 1868 O O . ALA A 1 252 ? -11.271 -2.065 14.107 1.00 98.12 252 ALA A O 1
ATOM 1869 N N . LEU A 1 253 ? -10.868 -3.194 15.994 1.00 98.44 253 LEU A N 1
ATOM 1870 C CA . LEU A 1 253 ? -9.560 -3.716 15.578 1.00 98.44 253 LEU A CA 1
ATOM 1871 C C . LEU A 1 253 ? -9.676 -4.684 14.392 1.00 98.44 253 LEU A C 1
ATOM 1873 O O . LEU A 1 253 ? -8.898 -4.592 13.445 1.00 98.44 253 LEU A O 1
ATOM 1877 N N . ALA A 1 254 ? -10.675 -5.568 14.399 1.00 97.88 254 ALA A N 1
ATOM 1878 C CA . ALA A 1 254 ? -10.962 -6.452 13.273 1.00 97.88 254 ALA A CA 1
ATOM 1879 C C . ALA A 1 254 ? -11.339 -5.657 12.011 1.00 97.88 254 ALA A C 1
ATOM 1881 O O . ALA A 1 254 ? -10.853 -5.966 10.924 1.00 97.88 254 ALA A O 1
ATOM 1882 N N . ALA A 1 255 ? -12.135 -4.592 12.151 1.00 98.19 255 ALA A N 1
ATOM 1883 C CA . ALA A 1 255 ? -12.450 -3.690 11.046 1.00 98.19 255 ALA A CA 1
ATOM 1884 C C . ALA A 1 255 ? -11.202 -2.951 10.533 1.00 98.19 255 ALA A C 1
ATOM 1886 O O . ALA A 1 255 ? -10.990 -2.896 9.327 1.00 98.19 255 ALA A O 1
ATOM 1887 N N . ALA A 1 256 ? -10.342 -2.440 11.424 1.00 98.44 256 ALA A N 1
ATOM 1888 C CA . ALA A 1 256 ? -9.080 -1.800 11.044 1.00 98.44 256 ALA A CA 1
ATOM 1889 C C . ALA A 1 256 ? -8.192 -2.750 10.228 1.00 98.44 256 ALA A C 1
ATOM 1891 O O . ALA A 1 256 ? -7.677 -2.381 9.174 1.00 98.44 256 ALA A O 1
ATOM 1892 N N . ARG A 1 257 ? -8.065 -3.999 10.688 1.00 98.12 257 ARG A N 1
ATOM 1893 C CA . ARG A 1 257 ? -7.349 -5.056 9.974 1.00 98.12 257 ARG A CA 1
ATOM 1894 C C . ARG A 1 257 ? -7.966 -5.332 8.602 1.00 98.12 257 ARG A C 1
ATOM 1896 O O . ARG A 1 257 ? -7.227 -5.381 7.626 1.00 98.12 257 ARG A O 1
ATOM 1903 N N . SER A 1 258 ? -9.290 -5.449 8.513 1.00 97.62 258 SER A N 1
ATOM 1904 C CA . SER A 1 258 ? -9.986 -5.688 7.243 1.00 97.62 258 SER A CA 1
ATOM 1905 C C . SER A 1 258 ? -9.771 -4.565 6.221 1.00 97.62 258 SER A C 1
ATOM 1907 O O . SER A 1 258 ? -9.695 -4.852 5.027 1.00 97.62 258 SER A O 1
ATOM 1909 N N . GLU A 1 259 ? -9.678 -3.303 6.654 1.00 98.19 259 GLU A N 1
ATOM 1910 C CA . GLU A 1 259 ? -9.361 -2.184 5.753 1.00 98.19 259 GLU A CA 1
ATOM 1911 C C . GLU A 1 259 ? -7.940 -2.302 5.186 1.00 98.19 259 GLU A C 1
ATOM 1913 O O . GLU A 1 259 ? -7.720 -2.064 3.998 1.00 98.19 259 GLU A O 1
ATOM 1918 N N . LEU A 1 260 ? -6.981 -2.724 6.017 1.00 98.06 260 LEU A N 1
ATOM 1919 C CA . LEU A 1 260 ? -5.587 -2.926 5.611 1.00 98.06 260 LEU A CA 1
ATOM 1920 C C . LEU A 1 260 ? -5.412 -4.154 4.704 1.00 98.06 260 LEU A C 1
ATOM 1922 O O . LEU A 1 260 ? -4.633 -4.108 3.755 1.00 98.06 260 LEU A O 1
ATOM 1926 N N . GLU A 1 261 ? -6.158 -5.231 4.953 1.00 96.06 261 GLU A N 1
ATOM 1927 C CA . GLU A 1 261 ? -6.210 -6.423 4.089 1.00 96.06 261 GLU A CA 1
ATOM 1928 C C . GLU A 1 261 ? -6.762 -6.115 2.695 1.00 96.06 261 GLU A C 1
ATOM 1930 O O . GLU A 1 261 ? -6.477 -6.831 1.743 1.00 96.06 261 GLU A O 1
ATOM 1935 N N . ALA A 1 262 ? -7.562 -5.057 2.556 1.00 95.69 262 ALA A N 1
ATOM 1936 C CA . ALA A 1 262 ? -8.144 -4.645 1.286 1.00 95.69 262 ALA A CA 1
ATOM 1937 C C . ALA A 1 262 ? -7.272 -3.659 0.488 1.00 95.69 262 ALA A C 1
ATOM 1939 O O . ALA A 1 262 ? -7.717 -3.187 -0.558 1.00 95.69 262 ALA A O 1
ATOM 1940 N N . LEU A 1 263 ? -6.055 -3.336 0.946 1.00 95.81 263 LEU A N 1
ATOM 1941 C CA . LEU A 1 263 ? -5.178 -2.387 0.248 1.00 95.81 263 LEU A CA 1
ATOM 1942 C C . LEU A 1 263 ? -4.775 -2.856 -1.154 1.00 95.81 263 LEU A C 1
ATOM 1944 O O . LEU A 1 263 ? -4.694 -2.029 -2.057 1.00 95.81 263 LEU A O 1
ATOM 1948 N N . ASP A 1 264 ? -4.586 -4.160 -1.366 1.00 91.12 264 ASP A N 1
ATOM 1949 C CA . ASP A 1 264 ? -4.252 -4.727 -2.682 1.00 91.12 264 ASP A CA 1
ATOM 1950 C C . ASP A 1 264 ? -5.414 -4.663 -3.693 1.00 91.12 264 ASP A C 1
ATOM 1952 O O . ASP A 1 264 ? -5.214 -4.898 -4.884 1.00 91.12 264 ASP A O 1
ATOM 1956 N N . ARG A 1 265 ? -6.626 -4.333 -3.224 1.00 92.94 265 ARG A N 1
ATOM 1957 C CA . ARG A 1 265 ? -7.841 -4.153 -4.031 1.00 92.94 265 ARG A CA 1
ATOM 1958 C C . ARG A 1 265 ? -8.168 -2.689 -4.315 1.00 92.94 265 ARG A C 1
ATOM 1960 O O . ARG A 1 265 ? -9.159 -2.430 -4.996 1.00 92.94 265 ARG A O 1
ATOM 1967 N N . ALA A 1 266 ? -7.383 -1.743 -3.800 1.00 95.44 266 ALA A N 1
ATOM 1968 C CA . ALA A 1 266 ? -7.596 -0.328 -4.071 1.00 95.44 266 ALA A CA 1
ATOM 1969 C C . ALA A 1 266 ? -7.422 -0.037 -5.569 1.00 95.44 266 ALA A C 1
ATOM 1971 O O . ALA A 1 266 ? -6.477 -0.497 -6.202 1.00 95.44 266 ALA A O 1
ATOM 1972 N N . SER A 1 267 ? -8.320 0.747 -6.153 1.00 94.06 267 SER A N 1
ATOM 1973 C CA . SER A 1 267 ? -8.228 1.150 -7.559 1.00 94.06 267 SER A CA 1
ATOM 1974 C C . SER A 1 267 ? -7.263 2.317 -7.780 1.00 94.06 267 SER A C 1
ATOM 1976 O O . SER A 1 267 ? -6.728 2.473 -8.873 1.00 94.06 267 SER A O 1
ATOM 1978 N N . SER A 1 268 ? -6.987 3.119 -6.751 1.00 94.75 268 SER A N 1
ATOM 1979 C CA . SER A 1 268 ? -6.080 4.268 -6.822 1.00 94.75 268 SER A CA 1
ATOM 1980 C C . SER A 1 268 ? -5.317 4.482 -5.514 1.00 94.75 268 SER A C 1
ATOM 1982 O O . SER A 1 268 ? -5.612 3.852 -4.492 1.00 94.75 268 SER A O 1
ATOM 1984 N N . LEU A 1 269 ? -4.322 5.374 -5.541 1.00 94.38 269 LEU A N 1
ATOM 1985 C CA . LEU A 1 269 ? -3.570 5.735 -4.339 1.00 94.38 269 LEU A CA 1
ATOM 1986 C C . LEU A 1 269 ? -4.454 6.479 -3.328 1.00 94.38 269 LEU A C 1
ATOM 1988 O O . LEU A 1 269 ? -4.351 6.226 -2.133 1.00 94.38 269 LEU A O 1
ATOM 1992 N N . GLU A 1 270 ? -5.383 7.312 -3.797 1.00 96.12 270 GLU A N 1
ATOM 1993 C CA . GLU A 1 270 ? -6.354 8.026 -2.963 1.00 96.12 270 GLU A CA 1
ATOM 1994 C C . GLU A 1 270 ? -7.317 7.063 -2.256 1.00 96.12 270 GLU A C 1
ATOM 1996 O O . GLU A 1 270 ? -7.644 7.261 -1.083 1.00 96.12 270 GLU A O 1
ATOM 2001 N N . GLU A 1 271 ? -7.762 6.000 -2.939 1.00 97.50 271 GLU A N 1
ATOM 2002 C CA . GLU A 1 271 ? -8.569 4.953 -2.306 1.00 97.50 271 GLU A CA 1
ATOM 2003 C C . GLU A 1 271 ? -7.752 4.206 -1.242 1.00 97.50 271 GLU A C 1
ATOM 2005 O O . GLU A 1 271 ? -8.237 3.984 -0.130 1.00 97.50 271 GLU A O 1
ATOM 2010 N N . ALA A 1 272 ? -6.494 3.868 -1.539 1.00 97.38 272 ALA A N 1
ATOM 2011 C CA . ALA A 1 272 ? -5.604 3.235 -0.572 1.00 97.38 272 ALA A CA 1
ATOM 2012 C C . ALA A 1 272 ? -5.364 4.142 0.657 1.00 97.38 272 ALA A C 1
ATOM 2014 O O . ALA A 1 272 ? -5.439 3.679 1.796 1.00 97.38 272 ALA A O 1
ATOM 2015 N N . GLU A 1 273 ? -5.180 5.450 0.459 1.00 98.00 273 GLU A N 1
ATOM 2016 C CA . GLU A 1 273 ? -5.107 6.454 1.529 1.00 98.00 273 GLU A CA 1
ATOM 2017 C C . GLU A 1 273 ? -6.400 6.553 2.343 1.00 98.00 273 GLU A C 1
ATOM 2019 O O . GLU A 1 273 ? -6.359 6.683 3.570 1.00 98.00 273 GLU A O 1
ATOM 2024 N N . ALA A 1 274 ? -7.564 6.509 1.693 1.00 98.25 274 ALA A N 1
ATOM 2025 C CA . ALA A 1 274 ? -8.852 6.506 2.379 1.00 98.25 274 ALA A CA 1
ATOM 2026 C C . ALA A 1 274 ? -9.008 5.264 3.271 1.00 98.25 274 ALA A C 1
ATOM 2028 O O . ALA A 1 274 ? -9.442 5.393 4.417 1.00 98.25 274 ALA A O 1
ATOM 2029 N N . ARG A 1 275 ? -8.580 4.088 2.794 1.00 98.31 275 ARG A N 1
ATOM 2030 C CA . ARG A 1 275 ? -8.578 2.838 3.573 1.00 98.31 275 ARG A CA 1
ATOM 2031 C C . ARG A 1 275 ? -7.641 2.901 4.773 1.00 98.31 275 ARG A C 1
ATOM 2033 O O . ARG A 1 275 ? -8.048 2.542 5.876 1.00 98.31 275 ARG A O 1
ATOM 2040 N N . VAL A 1 276 ? -6.420 3.418 4.610 1.00 98.50 276 VAL A N 1
ATOM 2041 C CA . VAL A 1 276 ? -5.494 3.597 5.745 1.00 98.50 276 VAL A CA 1
ATOM 2042 C C . VAL A 1 276 ? -6.067 4.574 6.772 1.00 98.50 276 VAL A C 1
ATOM 2044 O O . VAL A 1 276 ? -6.074 4.260 7.960 1.00 98.50 276 VAL A O 1
ATOM 2047 N N . ARG A 1 277 ? -6.642 5.705 6.340 1.00 98.56 277 ARG A N 1
ATOM 2048 C CA . ARG A 1 277 ? -7.315 6.653 7.248 1.00 98.56 277 ARG A CA 1
ATOM 2049 C C . ARG A 1 277 ? -8.511 6.028 7.968 1.00 98.56 277 ARG A C 1
ATOM 2051 O O . ARG A 1 277 ? -8.729 6.301 9.151 1.00 98.56 277 ARG A O 1
ATOM 2058 N N . ALA A 1 278 ? -9.282 5.183 7.283 1.00 98.56 278 ALA A N 1
ATOM 2059 C CA . ALA A 1 278 ? -10.358 4.420 7.902 1.00 98.56 278 ALA A CA 1
ATOM 2060 C C . ALA A 1 278 ? -9.800 3.465 8.967 1.00 98.56 278 ALA A C 1
ATOM 2062 O O . ALA A 1 278 ? -10.279 3.485 10.101 1.00 98.56 278 ALA A O 1
ATOM 2063 N N . ALA A 1 279 ? -8.738 2.714 8.660 1.00 98.56 279 ALA A N 1
ATOM 2064 C CA . ALA A 1 279 ? -8.066 1.839 9.619 1.00 98.56 279 ALA A CA 1
ATOM 2065 C C . ALA A 1 279 ? -7.547 2.606 10.850 1.00 98.56 279 ALA A C 1
ATOM 2067 O O . ALA A 1 279 ? -7.761 2.174 11.983 1.00 98.56 279 ALA A O 1
ATOM 2068 N N . GLU A 1 280 ? -6.944 3.783 10.661 1.00 98.62 280 GLU A N 1
ATOM 2069 C CA . GLU A 1 280 ? -6.514 4.665 11.755 1.00 98.62 280 GLU A CA 1
ATOM 2070 C C . GLU A 1 280 ? -7.684 5.143 12.622 1.00 98.62 280 GLU A C 1
ATOM 2072 O O . GLU A 1 280 ? -7.575 5.201 13.849 1.00 98.62 280 GLU A O 1
ATOM 2077 N N . ALA A 1 281 ? -8.814 5.508 12.009 1.00 98.38 281 ALA A N 1
ATOM 2078 C CA . ALA A 1 281 ? -10.018 5.885 12.743 1.00 98.38 281 ALA A CA 1
ATOM 2079 C C . ALA A 1 281 ? -10.534 4.716 13.596 1.00 98.38 281 ALA A C 1
ATOM 2081 O O . ALA A 1 281 ? -10.769 4.891 14.791 1.00 98.38 281 ALA A O 1
ATOM 2082 N N . ARG A 1 282 ? -10.594 3.506 13.027 1.00 98.38 282 ARG A N 1
ATOM 2083 C CA . ARG A 1 282 ? -10.990 2.292 13.754 1.00 98.38 282 ARG A CA 1
ATOM 2084 C C . ARG A 1 282 ? -10.030 1.952 14.898 1.00 98.38 282 ARG A C 1
ATOM 2086 O O . ARG A 1 282 ? -10.479 1.639 15.999 1.00 98.38 282 ARG A O 1
ATOM 2093 N N . LEU A 1 283 ? -8.720 2.078 14.685 1.00 98.31 283 LEU A N 1
ATOM 2094 C CA . LEU A 1 283 ? -7.724 1.890 15.741 1.00 98.31 283 LEU A CA 1
ATOM 2095 C C . LEU A 1 283 ? -7.898 2.925 16.866 1.00 98.31 283 LEU A C 1
ATOM 2097 O O . LEU A 1 283 ? -7.812 2.580 18.045 1.00 98.31 283 LEU A O 1
ATOM 2101 N N . ARG A 1 284 ? -8.198 4.188 16.535 1.00 97.56 284 ARG A N 1
ATOM 2102 C CA . ARG A 1 284 ? -8.523 5.215 17.541 1.00 97.56 284 ARG A CA 1
ATOM 2103 C C . ARG A 1 284 ? -9.786 4.870 18.331 1.00 97.56 284 ARG A C 1
ATOM 2105 O O . ARG A 1 284 ? -9.789 5.050 19.547 1.00 97.56 284 ARG A O 1
ATOM 2112 N N . ASP A 1 285 ? -10.824 4.347 17.688 1.00 95.81 285 ASP A N 1
ATOM 2113 C CA . ASP A 1 285 ? -12.054 3.904 18.362 1.00 95.81 285 ASP A CA 1
ATOM 2114 C C . ASP A 1 285 ? -11.793 2.749 19.335 1.00 95.81 285 ASP A C 1
ATOM 2116 O O . ASP A 1 285 ? -12.277 2.760 20.474 1.00 95.81 285 ASP A O 1
ATOM 2120 N N . ALA A 1 286 ? -10.965 1.789 18.920 1.00 97.25 286 ALA A N 1
ATOM 2121 C CA . ALA A 1 286 ? -10.518 0.707 19.785 1.00 97.25 286 ALA A CA 1
ATOM 2122 C C . ALA A 1 286 ? -9.735 1.242 20.990 1.00 97.25 286 ALA A C 1
ATOM 2124 O O . ALA A 1 286 ? -10.070 0.923 22.130 1.00 97.25 286 ALA A O 1
ATOM 2125 N N . ARG A 1 287 ? -8.751 2.125 20.762 1.00 96.81 287 ARG A N 1
ATOM 2126 C CA . ARG A 1 287 ? -7.972 2.766 21.835 1.00 96.81 287 ARG A CA 1
ATOM 2127 C C . ARG A 1 287 ? -8.865 3.492 22.838 1.00 96.81 287 ARG A C 1
ATOM 2129 O O . ARG A 1 287 ? -8.648 3.346 24.036 1.00 96.81 287 ARG A O 1
ATOM 2136 N N . ARG A 1 288 ? -9.881 4.233 22.376 1.00 94.88 288 ARG A N 1
ATOM 2137 C CA . ARG A 1 288 ? -10.852 4.905 23.259 1.00 94.88 288 ARG A CA 1
ATOM 2138 C C . ARG A 1 288 ? -11.588 3.911 24.157 1.00 94.88 288 ARG A C 1
ATOM 2140 O O . ARG A 1 288 ? -11.688 4.143 25.358 1.00 94.88 288 ARG A O 1
ATOM 2147 N N . SER A 1 289 ? -12.032 2.790 23.593 1.00 95.12 289 SER A N 1
ATOM 2148 C CA . SER A 1 289 ? -12.740 1.739 24.337 1.00 95.12 289 SER A CA 1
ATOM 2149 C C . SER A 1 289 ? -11.837 1.061 25.381 1.00 95.12 289 SER A C 1
ATOM 2151 O O . SER A 1 289 ? -12.249 0.855 26.523 1.00 95.12 289 SER A O 1
ATOM 2153 N N . LEU A 1 290 ? -10.581 0.770 25.025 1.00 95.44 290 LEU A N 1
ATOM 2154 C CA . LEU A 1 290 ? -9.597 0.168 25.935 1.00 95.44 290 LEU A CA 1
ATOM 2155 C C . LEU A 1 290 ? -9.163 1.128 27.054 1.00 95.44 290 LEU A C 1
ATOM 2157 O O . LEU A 1 290 ? -9.045 0.734 28.214 1.00 95.44 290 LEU A O 1
ATOM 2161 N N . GLU A 1 291 ? -8.960 2.401 26.728 1.00 94.31 291 GLU A N 1
ATOM 2162 C CA . GLU A 1 291 ? -8.633 3.444 27.702 1.00 94.31 291 GLU A CA 1
ATOM 2163 C C . GLU A 1 291 ? -9.797 3.685 28.671 1.00 94.31 291 GLU A C 1
ATOM 2165 O O . GLU A 1 291 ? -9.594 3.827 29.877 1.00 94.31 291 GLU A O 1
ATOM 2170 N N . ALA A 1 292 ? -11.036 3.657 28.180 1.00 92.56 292 ALA A N 1
ATOM 2171 C CA . ALA A 1 292 ? -12.213 3.711 29.035 1.00 92.56 292 ALA A CA 1
ATOM 2172 C C . ALA A 1 292 ? -12.277 2.549 30.031 1.00 92.56 292 ALA A C 1
ATOM 2174 O O . ALA A 1 292 ? -12.571 2.779 31.203 1.00 92.56 292 ALA A O 1
ATOM 2175 N N . LEU A 1 293 ? -11.938 1.327 29.609 1.00 94.94 293 LEU A N 1
ATOM 2176 C CA . LEU A 1 293 ? -11.855 0.182 30.516 1.00 94.94 293 LEU A CA 1
ATOM 2177 C C . LEU A 1 293 ? -10.855 0.441 31.657 1.00 94.94 293 LEU A C 1
ATOM 2179 O O . LEU A 1 293 ? -11.170 0.208 32.825 1.00 94.94 293 LEU A O 1
ATOM 2183 N N . ARG A 1 294 ? -9.676 0.991 31.338 1.00 94.75 294 ARG A N 1
ATOM 2184 C CA . ARG A 1 294 ? -8.653 1.361 32.333 1.00 94.75 294 ARG A CA 1
ATOM 2185 C C . ARG A 1 294 ? -9.130 2.463 33.277 1.00 94.75 294 ARG A C 1
ATOM 2187 O O . ARG A 1 294 ? -8.896 2.385 34.484 1.00 94.75 294 ARG A O 1
ATOM 2194 N N . ARG A 1 295 ? -9.835 3.473 32.759 1.00 91.94 295 ARG A N 1
ATOM 2195 C CA . ARG A 1 295 ? -10.419 4.553 33.573 1.00 91.94 295 ARG A CA 1
ATOM 2196 C C . ARG A 1 295 ? -11.500 4.040 34.514 1.00 91.94 295 ARG A C 1
ATOM 2198 O O . ARG A 1 295 ? -11.488 4.413 35.683 1.00 91.94 295 ARG A O 1
ATOM 2205 N N . LEU A 1 296 ? -12.382 3.162 34.036 1.00 92.44 296 LEU A N 1
ATOM 2206 C CA . LEU A 1 296 ? -13.394 2.509 34.868 1.00 92.44 296 LEU A CA 1
ATOM 2207 C C . LEU A 1 296 ? -12.729 1.682 35.965 1.00 92.44 296 LEU A C 1
ATOM 2209 O O . LEU A 1 296 ? -13.058 1.849 37.136 1.00 92.44 296 LEU A O 1
ATOM 2213 N N . TYR A 1 297 ? -11.733 0.866 35.616 1.00 94.44 297 TYR A N 1
ATOM 2214 C CA . TYR A 1 297 ? -10.954 0.121 36.601 1.00 94.44 297 TYR A CA 1
ATOM 2215 C C . TYR A 1 297 ? -10.372 1.037 37.684 1.00 94.44 297 TYR A C 1
ATOM 2217 O O . TYR A 1 297 ? -10.547 0.772 38.875 1.00 94.44 297 TYR A O 1
ATOM 2225 N N . LYS A 1 298 ? -9.750 2.156 37.294 1.00 93.31 298 LYS A N 1
ATOM 2226 C CA . LYS A 1 298 ? -9.211 3.140 38.241 1.00 93.31 298 LYS A CA 1
ATOM 2227 C C . LYS A 1 298 ? -10.296 3.782 39.104 1.00 93.31 298 LYS A C 1
ATOM 2229 O O . LYS A 1 298 ? -10.085 3.938 40.303 1.00 93.31 298 LYS A O 1
ATOM 2234 N N . ALA A 1 299 ? -11.445 4.132 38.529 1.00 90.25 299 ALA A N 1
ATOM 2235 C CA . ALA A 1 299 ? -12.555 4.740 39.261 1.00 90.25 299 ALA A CA 1
ATOM 2236 C C . ALA A 1 299 ? -13.140 3.791 40.321 1.00 90.25 299 ALA A C 1
ATOM 2238 O O . ALA A 1 299 ? -13.443 4.223 41.429 1.00 90.25 299 ALA A O 1
ATOM 2239 N N . PHE A 1 300 ? -13.250 2.497 40.005 1.00 91.56 300 PHE A N 1
ATOM 2240 C CA . PHE A 1 300 ? -13.804 1.496 40.919 1.00 91.56 300 PHE A CA 1
ATOM 2241 C C . PHE A 1 300 ? -12.798 0.963 41.946 1.00 91.56 300 PHE A C 1
ATOM 2243 O O . PHE A 1 300 ? -13.188 0.614 43.055 1.00 91.56 300 PHE A O 1
ATOM 2250 N N . THR A 1 301 ? -11.509 0.872 41.605 1.00 91.50 301 THR A N 1
ATOM 2251 C CA . THR A 1 301 ? -10.496 0.255 42.486 1.00 91.50 301 THR A CA 1
ATOM 2252 C C . THR A 1 301 ? -9.572 1.259 43.172 1.00 91.50 301 THR A C 1
ATOM 2254 O O . THR A 1 301 ? -8.849 0.889 44.097 1.00 91.50 301 THR A O 1
ATOM 2257 N N . GLY A 1 302 ? -9.529 2.508 42.698 1.00 92.44 302 GLY A N 1
ATOM 2258 C CA . GLY A 1 302 ? -8.542 3.513 43.099 1.00 92.44 302 GLY A CA 1
ATOM 2259 C C . GLY A 1 302 ? -7.112 3.221 42.621 1.00 92.44 302 GLY A C 1
ATOM 2260 O O . GLY A 1 302 ? -6.210 4.010 42.896 1.00 92.44 302 GLY A O 1
ATOM 2261 N N . ARG A 1 303 ? -6.879 2.108 41.910 1.00 92.44 303 ARG A N 1
ATOM 2262 C CA . ARG A 1 303 ? -5.552 1.678 41.449 1.00 92.44 303 ARG A CA 1
ATOM 2263 C C . ARG A 1 303 ? -5.336 2.037 39.978 1.00 92.44 303 ARG A C 1
ATOM 2265 O O . ARG A 1 303 ? -6.287 2.001 39.198 1.00 92.44 303 ARG A O 1
ATOM 2272 N N . PRO A 1 304 ? -4.103 2.368 39.566 1.00 88.19 304 PRO A N 1
ATOM 2273 C CA . PRO A 1 304 ? -3.802 2.525 38.152 1.00 88.19 304 PRO A CA 1
ATOM 2274 C C . PRO A 1 304 ? -3.933 1.175 37.424 1.00 88.19 304 PRO A C 1
ATOM 2276 O O . PRO A 1 304 ? -3.675 0.112 37.993 1.00 88.19 304 PRO A O 1
ATOM 2279 N N . GLY A 1 305 ? -4.395 1.216 36.174 1.00 82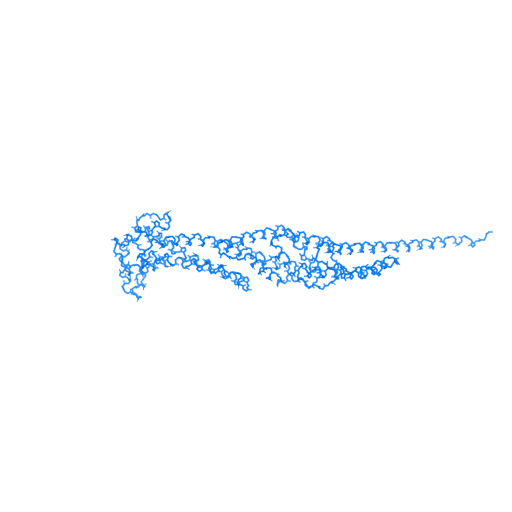.38 305 GLY A N 1
ATOM 2280 C CA . GLY A 1 305 ? -4.612 0.039 35.327 1.00 82.38 305 GLY A CA 1
ATOM 2281 C C . GLY A 1 305 ? -3.353 -0.373 34.564 1.00 82.38 305 GLY A C 1
ATOM 2282 O O . GLY A 1 305 ? -3.423 -0.548 33.352 1.00 82.38 305 GLY A O 1
ATOM 2283 N N . ASP A 1 306 ? -2.216 -0.481 35.256 1.00 81.88 306 ASP A N 1
ATOM 2284 C CA . ASP A 1 306 ? -0.888 -0.643 34.634 1.00 81.88 306 ASP A CA 1
ATOM 2285 C C . ASP A 1 306 ? -0.578 -2.095 34.207 1.00 81.88 306 ASP A C 1
ATOM 2287 O O . ASP A 1 306 ? 0.494 -2.380 33.677 1.00 81.88 306 ASP A O 1
ATOM 2291 N N . GLY A 1 307 ? -1.514 -3.023 34.429 1.00 85.56 307 GLY A N 1
ATOM 2292 C CA . GLY A 1 307 ? -1.424 -4.416 33.987 1.00 85.56 307 GLY A CA 1
ATOM 2293 C C . GLY A 1 307 ? -2.020 -4.665 32.596 1.00 85.56 307 GLY A C 1
ATOM 2294 O O . GLY A 1 307 ? -2.663 -3.799 31.998 1.00 85.56 307 GLY A O 1
ATOM 2295 N N . GLY A 1 308 ? -1.841 -5.891 32.092 1.00 90.44 308 GLY A N 1
ATOM 2296 C CA . GLY A 1 308 ? -2.529 -6.362 30.886 1.00 90.44 308 GLY A CA 1
ATOM 2297 C C . GLY A 1 308 ? -4.053 -6.297 31.037 1.00 90.44 308 GLY A C 1
ATOM 2298 O O . GLY A 1 308 ? -4.578 -6.381 32.149 1.00 90.44 308 GLY A O 1
ATOM 2299 N N . LEU A 1 309 ? -4.777 -6.159 29.919 1.00 92.69 309 LEU A N 1
ATOM 2300 C CA . LEU A 1 309 ? -6.237 -5.981 29.930 1.00 92.69 309 LEU A CA 1
ATOM 2301 C C . LEU A 1 309 ? -6.963 -7.105 30.682 1.00 92.69 309 LEU A C 1
ATOM 2303 O O . LEU A 1 309 ? -7.931 -6.829 31.387 1.00 92.69 309 LEU A O 1
ATOM 2307 N N . GLU A 1 310 ? -6.477 -8.346 30.599 1.00 93.12 310 GLU A N 1
ATOM 2308 C CA . GLU A 1 310 ? -7.070 -9.485 31.310 1.00 93.12 310 GLU A CA 1
ATOM 2309 C C . GLU A 1 310 ? -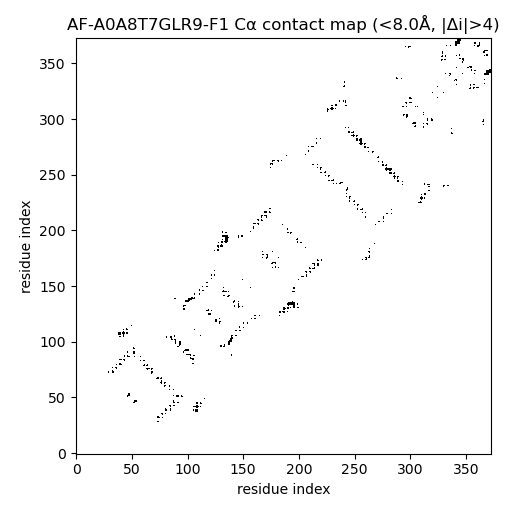7.110 -9.302 32.835 1.00 93.12 310 GLU A C 1
ATOM 2311 O O . GLU A 1 310 ? -8.095 -9.681 33.467 1.00 93.12 310 GLU A O 1
ATOM 2316 N N . ALA A 1 311 ? -6.095 -8.656 33.417 1.00 92.94 311 ALA A N 1
ATOM 2317 C CA . ALA A 1 311 ? -6.002 -8.421 34.855 1.00 92.94 311 ALA A CA 1
ATOM 2318 C C . ALA A 1 311 ? -6.986 -7.343 35.337 1.00 92.94 311 ALA A C 1
ATOM 2320 O O . ALA A 1 311 ? -7.216 -7.207 36.537 1.00 92.94 311 ALA A O 1
ATOM 2321 N N . LEU A 1 312 ? -7.572 -6.572 34.413 1.00 94.62 312 LEU A N 1
ATOM 2322 C CA . LEU A 1 312 ? -8.533 -5.516 34.723 1.00 94.62 312 LEU A CA 1
ATOM 2323 C C . LEU A 1 312 ? -9.976 -6.029 34.721 1.00 94.62 312 LEU A C 1
ATOM 2325 O O . LEU A 1 312 ? -10.801 -5.512 35.472 1.00 94.62 312 LEU A O 1
ATOM 2329 N N . VAL A 1 313 ? -10.289 -7.026 33.885 1.00 94.50 313 VAL A N 1
ATOM 2330 C CA . VAL A 1 313 ? -11.674 -7.454 33.618 1.00 94.50 313 VAL A CA 1
ATOM 2331 C C . VAL A 1 313 ? -12.333 -8.046 34.855 1.00 94.50 313 VAL A C 1
ATOM 2333 O O . VAL A 1 313 ? -13.391 -7.577 35.269 1.00 94.50 313 VAL A O 1
ATOM 2336 N N . GLU A 1 314 ? -11.719 -9.061 35.456 1.00 92.94 314 GLU A N 1
ATOM 2337 C CA . GLU A 1 314 ? -12.327 -9.807 36.561 1.00 92.94 314 GLU A CA 1
ATOM 2338 C C . GLU A 1 314 ? -12.514 -8.948 37.827 1.00 92.94 314 GLU A C 1
ATOM 2340 O O . GLU A 1 314 ? -13.641 -8.889 38.329 1.00 92.94 314 GLU A O 1
ATOM 2345 N N . PRO A 1 315 ? -11.514 -8.166 38.291 1.00 94.25 315 PRO A N 1
ATOM 2346 C CA . PRO A 1 315 ? -11.724 -7.273 39.428 1.00 94.25 315 PRO A CA 1
ATOM 2347 C C . PRO A 1 315 ? -12.755 -6.179 39.138 1.00 94.25 315 PRO A C 1
ATOM 2349 O O . PRO A 1 315 ? -13.514 -5.800 40.029 1.00 94.25 315 PRO A O 1
ATOM 2352 N N . LEU A 1 316 ? -12.814 -5.663 37.904 1.00 94.88 316 LEU A N 1
ATOM 2353 C CA . LEU A 1 316 ? -13.812 -4.659 37.538 1.00 94.88 316 LEU A CA 1
ATOM 2354 C C . LEU A 1 316 ? -15.228 -5.246 37.561 1.00 94.88 316 LEU A C 1
ATOM 2356 O O . LEU A 1 316 ? -16.134 -4.608 38.093 1.00 94.88 316 LEU A O 1
ATOM 2360 N N . LEU A 1 317 ? -15.426 -6.465 37.053 1.00 94.12 317 LEU A N 1
ATOM 2361 C CA . LEU A 1 317 ? -16.708 -7.171 37.147 1.00 94.12 317 LEU A CA 1
ATOM 2362 C C . LEU A 1 317 ? -17.122 -7.396 38.608 1.00 94.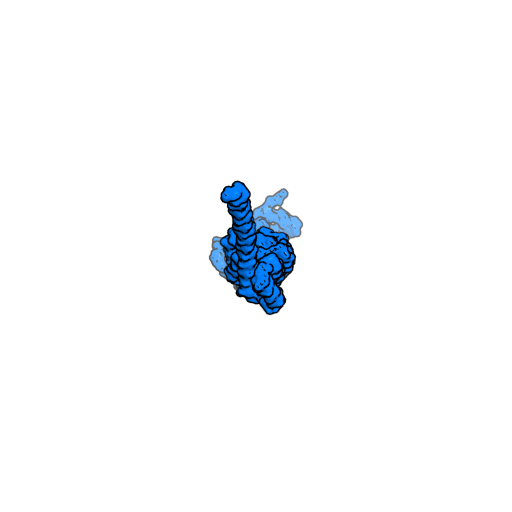12 317 LEU A C 1
ATOM 2364 O O . LEU A 1 317 ? -18.276 -7.148 38.965 1.00 94.12 317 LEU A O 1
ATOM 2368 N N . GLU A 1 318 ? -16.178 -7.789 39.466 1.00 93.69 318 GLU A N 1
ATOM 2369 C CA . GLU A 1 318 ? -16.416 -7.950 40.902 1.00 93.69 318 GLU A CA 1
ATOM 2370 C C . GLU A 1 318 ? -16.811 -6.619 41.565 1.00 93.69 318 GLU A C 1
ATOM 2372 O O . GLU A 1 318 ? -17.723 -6.578 42.391 1.00 93.69 318 GLU A O 1
ATOM 2377 N N . GLN A 1 319 ? -16.167 -5.506 41.202 1.00 93.94 319 GLN A N 1
ATOM 2378 C CA . GLN A 1 319 ? -16.532 -4.179 41.709 1.00 93.94 319 GLN A CA 1
ATOM 2379 C C . GLN A 1 319 ? -17.915 -3.732 41.227 1.00 93.94 319 GLN A C 1
ATOM 2381 O O . GLN A 1 319 ? -18.723 -3.274 42.034 1.00 93.94 319 GLN A O 1
ATOM 2386 N N . LEU A 1 320 ? -18.239 -3.919 39.944 1.00 93.12 320 LEU A N 1
ATOM 2387 C CA . LEU A 1 320 ? -19.574 -3.617 39.416 1.00 93.12 320 LEU A CA 1
ATOM 2388 C C . LEU A 1 320 ? -20.662 -4.414 40.143 1.00 93.12 320 LEU A C 1
ATOM 2390 O O . LEU A 1 320 ? -21.739 -3.884 40.423 1.00 93.12 320 LEU A O 1
ATOM 2394 N N . HIS A 1 321 ? -20.379 -5.676 40.474 1.00 92.69 321 HIS A N 1
ATOM 2395 C CA . HIS A 1 321 ? -21.276 -6.504 41.270 1.00 92.69 321 HIS A CA 1
ATOM 2396 C C . HIS A 1 321 ? -21.399 -5.997 42.716 1.00 92.69 321 HIS A C 1
ATOM 2398 O O . HIS A 1 321 ? -22.517 -5.776 43.180 1.00 92.69 321 HIS A O 1
ATOM 2404 N N . ARG A 1 322 ? -20.278 -5.722 43.400 1.00 93.88 322 ARG A N 1
ATOM 2405 C CA . ARG A 1 322 ? -20.254 -5.188 44.777 1.00 93.88 322 ARG A CA 1
ATOM 2406 C C . ARG A 1 322 ? -20.992 -3.861 44.925 1.00 93.88 322 ARG A C 1
ATOM 2408 O O . ARG A 1 322 ? -21.678 -3.648 45.918 1.00 93.88 322 ARG A O 1
ATOM 2415 N N . HIS A 1 323 ? -20.876 -2.980 43.936 1.00 92.31 323 HIS A N 1
ATOM 2416 C CA . HIS A 1 323 ? -21.562 -1.689 43.921 1.00 92.31 323 HIS A CA 1
ATOM 2417 C C . HIS A 1 323 ? -23.007 -1.762 43.404 1.00 92.31 323 HIS A C 1
ATOM 2419 O O . HIS A 1 323 ? -23.664 -0.723 43.315 1.00 92.31 323 HIS A O 1
ATOM 2425 N N . ALA A 1 324 ? -23.500 -2.965 43.078 1.00 94.31 324 ALA A N 1
ATOM 2426 C CA . ALA A 1 324 ? -24.831 -3.210 42.529 1.00 94.31 324 ALA A CA 1
ATOM 2427 C C . ALA A 1 324 ? -25.155 -2.294 41.333 1.00 94.31 324 ALA A C 1
ATOM 2429 O O . ALA A 1 324 ? -26.243 -1.721 41.252 1.00 94.31 324 ALA A O 1
ATOM 2430 N N . VAL A 1 325 ? -24.191 -2.134 40.415 1.00 94.50 325 VAL A N 1
ATOM 2431 C CA . VAL A 1 325 ? -24.336 -1.237 39.261 1.00 94.50 325 VAL A CA 1
ATOM 2432 C C . VAL A 1 325 ? -25.418 -1.766 38.322 1.00 94.50 325 VAL A C 1
ATOM 2434 O O . VAL A 1 325 ? -25.333 -2.904 37.832 1.00 94.50 325 VAL A O 1
ATOM 2437 N N . THR A 1 326 ? -26.450 -0.944 38.101 1.00 95.44 326 THR A N 1
ATOM 2438 C CA . THR A 1 326 ? -27.617 -1.307 37.279 1.00 95.44 326 THR A CA 1
ATOM 2439 C C . THR A 1 326 ? -27.311 -1.200 35.787 1.00 95.44 326 THR A C 1
ATOM 2441 O O . THR A 1 326 ? -26.316 -0.601 35.382 1.00 95.44 326 THR A O 1
ATOM 2444 N N . MET A 1 327 ? -28.185 -1.754 34.944 1.00 93.50 327 MET A N 1
ATOM 2445 C CA . MET A 1 327 ? -28.026 -1.650 33.490 1.00 93.50 327 MET A CA 1
ATOM 2446 C C . MET A 1 327 ? -28.115 -0.200 32.997 1.00 93.50 327 MET A C 1
ATOM 2448 O O . MET A 1 327 ? -27.373 0.179 32.098 1.00 93.50 327 MET A O 1
ATOM 2452 N N . GLU A 1 328 ? -28.968 0.633 33.599 1.00 95.56 328 GLU A N 1
ATOM 2453 C CA . GLU A 1 328 ? -29.043 2.065 33.284 1.00 95.56 328 GLU A CA 1
ATOM 2454 C C . GLU A 1 328 ? -27.765 2.806 33.696 1.00 95.56 328 GLU A C 1
ATOM 2456 O O . GLU A 1 328 ? -27.307 3.683 32.972 1.00 95.56 328 GLU A O 1
ATOM 2461 N N . GLU A 1 329 ? -27.164 2.454 34.838 1.00 95.69 329 GLU A N 1
ATOM 2462 C CA . GLU A 1 329 ? -25.874 3.020 35.252 1.00 95.69 329 GLU A CA 1
ATOM 2463 C C . GLU A 1 329 ? -24.762 2.611 34.280 1.00 95.69 329 GLU A C 1
ATOM 2465 O O . GLU A 1 329 ? -23.971 3.452 33.860 1.00 95.69 329 GLU A O 1
ATOM 2470 N N . GLU A 1 330 ? -24.738 1.356 33.831 1.00 94.50 330 GLU A N 1
ATOM 2471 C CA . GLU A 1 330 ? -23.809 0.931 32.782 1.00 94.50 330 GLU A CA 1
ATOM 2472 C C . GLU A 1 330 ? -24.018 1.668 31.454 1.00 94.50 330 GLU A C 1
ATOM 2474 O O . GLU A 1 330 ? -23.035 1.999 30.798 1.00 94.50 330 GLU A O 1
ATOM 2479 N N . GLN A 1 331 ? -25.262 1.955 31.060 1.00 93.44 331 GLN A N 1
ATOM 2480 C CA . GLN A 1 331 ? -25.551 2.757 29.864 1.00 93.44 331 GLN A CA 1
ATOM 2481 C C . GLN A 1 331 ? -25.024 4.191 30.002 1.00 93.44 331 GLN A 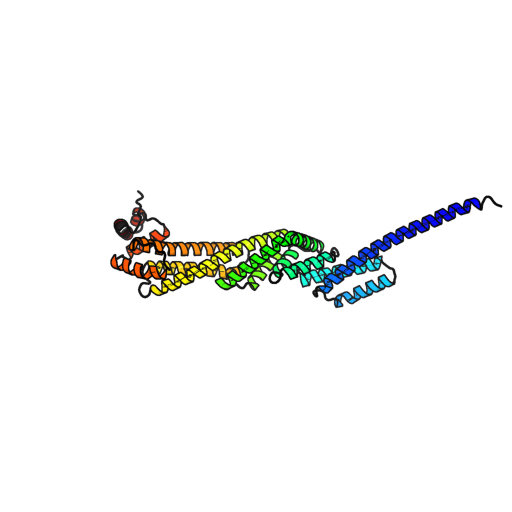C 1
ATOM 2483 O O . GLN A 1 331 ? -24.464 4.733 29.053 1.00 93.44 331 GLN A O 1
ATOM 2488 N N . VAL A 1 332 ? -25.134 4.805 31.184 1.00 94.12 332 VAL A N 1
ATOM 2489 C CA . VAL A 1 332 ? -24.537 6.129 31.426 1.00 94.12 332 VAL A CA 1
ATOM 2490 C C . VAL A 1 332 ? -23.010 6.072 31.375 1.00 94.12 332 VAL A C 1
ATOM 2492 O O . VAL A 1 332 ? -22.385 6.955 30.791 1.00 94.12 332 VAL A O 1
ATOM 2495 N N . LEU A 1 333 ? -22.396 5.038 31.956 1.00 93.50 333 LEU A N 1
ATOM 2496 C CA . LEU A 1 333 ? -20.949 4.831 31.861 1.00 93.50 333 LEU A CA 1
ATOM 2497 C C . LEU A 1 333 ? -20.503 4.637 30.406 1.00 93.50 333 LEU A C 1
ATOM 2499 O O . LEU A 1 333 ? -19.464 5.163 30.028 1.00 93.50 333 LEU A O 1
ATOM 2503 N N . GLU A 1 334 ? -21.294 3.956 29.578 1.00 91.62 334 GLU A N 1
ATOM 2504 C CA . GLU A 1 334 ? -21.049 3.825 28.137 1.00 91.62 334 GLU A CA 1
ATOM 2505 C C . GLU A 1 334 ? -21.097 5.185 27.417 1.00 91.62 334 GLU A C 1
ATOM 2507 O O . GLU A 1 334 ? -20.195 5.505 26.647 1.00 91.62 334 GLU A O 1
ATOM 2512 N N . ILE A 1 335 ? -22.064 6.049 27.745 1.00 90.81 335 ILE A N 1
ATOM 2513 C CA . ILE A 1 335 ? -22.127 7.425 27.216 1.00 90.81 335 ILE A CA 1
ATOM 2514 C C . ILE A 1 335 ? -20.900 8.245 27.650 1.00 90.81 335 ILE A C 1
ATOM 2516 O O . ILE A 1 335 ? -20.340 8.997 26.847 1.00 90.81 335 ILE A O 1
ATOM 2520 N N . LEU A 1 336 ? -20.437 8.075 28.895 1.00 88.75 336 LEU A N 1
ATOM 2521 C CA . LEU A 1 336 ? -19.212 8.715 29.394 1.00 88.75 336 LEU A CA 1
ATOM 2522 C C . LEU A 1 336 ? -17.968 8.278 28.622 1.00 88.75 336 LEU A C 1
ATOM 2524 O O . LEU A 1 336 ? -17.070 9.095 28.427 1.00 88.75 336 LEU A O 1
ATOM 2528 N N . VAL A 1 337 ? -17.902 7.022 28.171 1.00 85.94 337 VAL A N 1
ATOM 2529 C CA . VAL A 1 337 ? -16.801 6.547 27.318 1.00 85.94 337 VAL A CA 1
ATOM 2530 C C . VAL A 1 337 ? -16.745 7.334 26.013 1.00 85.94 337 VAL A C 1
ATOM 2532 O O . VAL A 1 337 ? -15.662 7.736 25.585 1.00 85.94 337 VAL A O 1
ATOM 2535 N N . ASP A 1 338 ? -17.901 7.580 25.400 1.00 85.69 338 ASP A N 1
ATOM 2536 C CA . ASP A 1 338 ? -17.977 8.235 24.096 1.00 85.69 338 ASP A CA 1
ATOM 2537 C C . ASP A 1 338 ? -17.765 9.750 24.172 1.00 85.69 338 ASP A C 1
ATOM 2539 O O . ASP A 1 338 ? -17.114 10.325 23.295 1.00 85.69 338 ASP A O 1
ATOM 2543 N N . ARG A 1 339 ? -18.290 10.399 25.217 1.00 87.44 339 ARG A N 1
ATOM 2544 C CA . ARG A 1 339 ? -18.327 11.866 25.329 1.00 87.44 339 ARG A CA 1
ATOM 2545 C C . ARG A 1 339 ? -17.311 12.452 26.309 1.00 87.44 339 ARG A C 1
ATOM 2547 O O . ARG A 1 339 ? -17.038 13.646 26.261 1.00 87.44 339 ARG A O 1
ATOM 2554 N N . GLY A 1 340 ? -16.750 11.646 27.208 1.00 83.56 340 GLY A N 1
ATOM 2555 C CA . GLY A 1 340 ? -15.840 12.087 28.273 1.00 83.56 340 GLY A CA 1
ATOM 2556 C C . GLY A 1 340 ? -16.523 12.821 29.434 1.00 83.56 340 GLY A C 1
ATOM 2557 O O . GLY A 1 340 ? -16.001 12.809 30.548 1.00 83.56 340 GLY A O 1
ATOM 2558 N N . THR A 1 341 ? -17.697 13.407 29.203 1.00 86.44 341 THR A N 1
ATOM 2559 C CA . THR A 1 341 ? -18.566 14.023 30.208 1.00 86.44 341 THR A CA 1
ATOM 2560 C C . THR A 1 341 ? -20.011 13.600 29.978 1.00 86.44 341 THR A C 1
ATOM 2562 O O . THR A 1 341 ? -20.396 13.180 28.885 1.00 86.44 341 THR A O 1
ATOM 2565 N N . VAL A 1 342 ? -20.818 13.688 31.031 1.00 89.00 342 VAL A N 1
ATOM 2566 C CA . VAL A 1 342 ? -22.265 13.509 30.941 1.00 89.00 342 VAL A CA 1
ATOM 2567 C C . VAL A 1 342 ? -22.938 14.784 31.395 1.00 89.00 342 VAL A C 1
ATOM 2569 O O . VAL A 1 342 ? -22.742 15.213 32.533 1.00 89.00 342 VAL A O 1
ATOM 2572 N N . ASP A 1 343 ? -23.752 15.343 30.506 1.00 92.56 343 ASP A N 1
ATOM 2573 C CA . ASP A 1 343 ? -24.706 16.370 30.870 1.00 92.56 343 ASP A CA 1
ATOM 2574 C C . ASP A 1 343 ? -25.987 15.720 31.394 1.00 92.56 343 ASP A C 1
ATOM 2576 O O . ASP A 1 343 ? -26.671 14.966 30.694 1.00 92.56 343 ASP A O 1
ATOM 2580 N N . VAL A 1 344 ? -26.288 15.970 32.665 1.00 92.81 344 VAL A N 1
ATOM 2581 C CA . VAL A 1 344 ? -27.439 15.358 33.333 1.00 92.81 344 VAL A CA 1
ATOM 2582 C C . VAL A 1 344 ? -28.760 15.891 32.771 1.00 92.81 344 VAL A C 1
ATOM 2584 O O . VAL A 1 344 ? -29.735 15.135 32.748 1.00 92.81 344 VAL A O 1
ATOM 2587 N N . MET A 1 345 ? -28.801 17.145 32.304 1.00 93.00 345 MET A N 1
ATOM 2588 C CA . MET A 1 345 ? -30.004 17.750 31.726 1.00 93.00 345 MET A CA 1
ATOM 2589 C C . MET A 1 345 ? -30.287 17.181 30.340 1.00 93.00 345 MET A C 1
ATOM 2591 O O . MET A 1 345 ? -31.396 16.705 30.104 1.00 93.00 345 MET A O 1
ATOM 2595 N N . GLU A 1 346 ? -29.269 17.080 29.483 1.00 92.56 346 GLU A N 1
ATOM 2596 C CA . GLU A 1 346 ? -29.407 16.442 28.163 1.00 92.56 346 GLU A CA 1
ATOM 2597 C C . GLU A 1 346 ? -29.862 14.971 28.291 1.00 92.56 346 GLU A C 1
ATOM 2599 O O . GLU A 1 346 ? -30.741 14.485 27.569 1.00 92.56 346 GLU A O 1
ATOM 2604 N N . LEU A 1 347 ? -29.308 14.240 29.268 1.00 93.31 347 LEU A N 1
ATOM 2605 C CA . LEU A 1 347 ? -29.763 12.884 29.579 1.00 93.31 347 LEU A CA 1
ATOM 2606 C C . LEU A 1 347 ? -31.205 12.848 30.086 1.00 93.31 347 LEU A C 1
ATOM 2608 O O . LEU A 1 347 ? -31.907 11.874 29.834 1.00 93.31 347 LEU A O 1
ATOM 2612 N N . HIS A 1 348 ? -31.647 13.857 30.835 1.00 94.38 348 HIS A N 1
ATOM 2613 C CA . HIS A 1 348 ? -33.004 13.895 31.369 1.00 94.38 348 HIS A CA 1
ATOM 2614 C C . HIS A 1 348 ? -34.038 14.097 30.263 1.00 94.38 348 HIS A C 1
ATOM 2616 O O . HIS A 1 348 ? -35.050 13.395 30.257 1.00 94.38 348 HIS A O 1
ATOM 2622 N N . GLU A 1 349 ? -33.755 15.001 29.325 1.00 93.69 349 GLU A N 1
ATOM 2623 C CA . GLU A 1 349 ? -34.605 15.277 28.165 1.00 93.69 349 GLU A CA 1
ATOM 2624 C C . GLU A 1 349 ? -34.735 14.058 27.250 1.00 93.69 349 GLU A C 1
ATOM 2626 O O . GLU A 1 349 ? -35.828 13.737 26.785 1.00 93.69 349 GLU A O 1
ATOM 2631 N N . SER A 1 350 ? -33.631 13.337 27.034 1.00 93.56 350 SER A N 1
ATOM 2632 C CA . SER A 1 350 ? -33.624 12.133 26.198 1.00 93.56 350 SER A CA 1
ATOM 2633 C C . SER A 1 350 ? -34.198 10.901 26.906 1.00 93.56 350 SER A C 1
ATOM 2635 O O . SER A 1 350 ? -34.972 10.148 26.313 1.00 93.56 350 SER A O 1
ATOM 2637 N N . ASN A 1 351 ? -33.831 10.659 28.169 1.00 95.38 351 ASN A N 1
ATOM 2638 C CA . ASN A 1 351 ? -34.316 9.529 28.958 1.00 95.38 351 ASN A CA 1
ATOM 2639 C C . ASN A 1 351 ? -34.214 9.790 30.480 1.00 95.38 351 ASN A C 1
ATOM 2641 O O . ASN A 1 351 ? -33.161 9.570 31.093 1.00 95.38 351 ASN A O 1
ATOM 2645 N N . PRO A 1 352 ? -35.335 10.104 31.160 1.00 94.75 352 PRO A N 1
ATOM 2646 C CA . PRO A 1 352 ? -35.347 10.401 32.594 1.00 94.75 352 PRO A CA 1
ATOM 2647 C C . PRO A 1 352 ? -34.798 9.292 33.505 1.00 94.75 352 PRO A C 1
ATOM 2649 O O . PRO A 1 352 ? -34.411 9.559 34.645 1.00 94.75 352 PRO A O 1
ATOM 2652 N N . ARG A 1 353 ? -34.773 8.030 33.050 1.00 95.62 353 ARG A N 1
ATOM 2653 C CA . ARG A 1 353 ? -34.170 6.932 33.825 1.00 95.62 353 ARG A CA 1
ATOM 2654 C C . ARG A 1 353 ? -32.644 7.033 33.836 1.00 95.62 353 ARG A C 1
ATOM 2656 O O . ARG A 1 353 ? -32.039 6.767 34.876 1.00 95.62 353 ARG A O 1
ATOM 2663 N N . LEU A 1 354 ? -32.043 7.466 32.726 1.00 94.94 354 LEU A N 1
ATOM 2664 C CA . LEU A 1 354 ? -30.598 7.653 32.604 1.00 94.94 354 LEU A CA 1
ATOM 2665 C C . LEU A 1 354 ? -30.110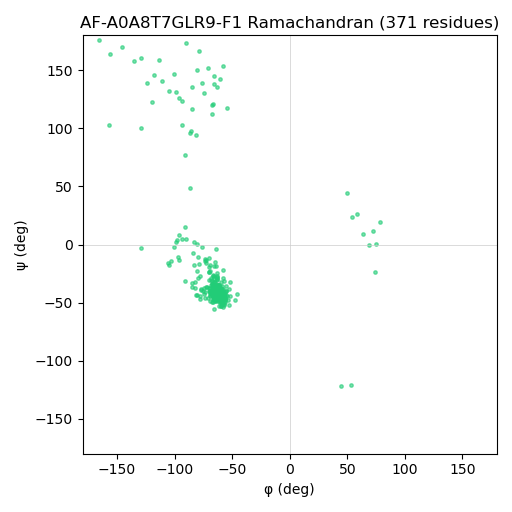 8.838 33.431 1.00 94.94 354 LEU A C 1
ATOM 2667 O O . LEU A 1 354 ? -29.073 8.716 34.071 1.00 94.94 354 LEU A O 1
ATOM 2671 N N . SER A 1 355 ? -30.867 9.935 33.526 1.00 95.25 355 SER A N 1
ATOM 2672 C CA . SER A 1 355 ? -30.447 11.058 34.379 1.00 95.25 355 SER A CA 1
ATOM 2673 C C . SER A 1 355 ? -30.391 10.676 35.863 1.00 95.25 355 SER A C 1
ATOM 2675 O O . SER A 1 355 ? -29.436 11.018 36.560 1.00 95.25 355 SER A O 1
ATOM 2677 N N . ARG A 1 356 ? -31.346 9.869 36.352 1.00 95.62 356 ARG A N 1
ATOM 2678 C CA . ARG A 1 356 ? -31.293 9.320 37.722 1.00 95.62 356 ARG A CA 1
ATOM 2679 C C . ARG A 1 356 ? -30.097 8.389 37.925 1.00 95.62 356 ARG A C 1
ATOM 2681 O O . ARG A 1 356 ? -29.481 8.423 38.988 1.00 95.62 356 ARG A O 1
ATOM 2688 N N . ALA A 1 357 ? -29.786 7.550 36.937 1.00 95.88 357 ALA A N 1
ATOM 2689 C CA . ALA A 1 357 ? -28.615 6.678 36.976 1.00 95.88 357 ALA A CA 1
ATOM 2690 C C . ALA A 1 357 ? -27.305 7.484 36.974 1.00 95.88 357 ALA A C 1
ATOM 2692 O O . ALA A 1 357 ? -26.416 7.204 37.776 1.00 95.88 357 ALA A O 1
ATOM 2693 N N . ALA A 1 358 ? -27.231 8.540 36.159 1.00 94.50 358 ALA A N 1
ATOM 2694 C CA . ALA A 1 358 ? -26.110 9.467 36.127 1.00 94.50 358 ALA A CA 1
ATOM 2695 C C . ALA A 1 358 ? -25.893 10.096 37.497 1.00 94.50 358 ALA A C 1
ATOM 2697 O O . ALA A 1 358 ? -24.818 9.921 38.060 1.00 94.50 358 ALA A O 1
ATOM 2698 N N . LEU A 1 359 ? -26.928 10.701 38.093 1.00 94.44 359 LEU A N 1
ATOM 2699 C CA . LEU A 1 359 ? -26.842 11.302 39.426 1.00 94.44 359 LEU A CA 1
ATOM 2700 C C . LEU A 1 359 ? -26.271 10.331 40.469 1.00 94.44 359 LEU A C 1
ATOM 2702 O O . LEU A 1 359 ? -25.369 10.712 41.213 1.00 94.44 359 LEU A O 1
ATOM 2706 N N . ARG A 1 360 ? -26.710 9.061 40.482 1.00 95.50 360 ARG A N 1
ATOM 2707 C CA . ARG A 1 360 ? -26.158 8.041 41.394 1.00 95.50 360 ARG A CA 1
ATOM 2708 C C . ARG A 1 360 ? -24.665 7.794 41.166 1.00 95.50 360 ARG A C 1
ATOM 2710 O O . ARG A 1 360 ? -23.912 7.710 42.137 1.00 95.50 360 ARG A O 1
ATOM 2717 N N . LEU A 1 361 ? -24.220 7.710 39.913 1.00 93.94 361 LEU A N 1
ATOM 2718 C CA . LEU A 1 361 ? -22.800 7.562 39.574 1.00 93.94 361 LEU A CA 1
ATOM 2719 C C . LEU A 1 361 ? -21.973 8.796 39.962 1.00 93.94 361 LEU A C 1
ATOM 2721 O O . LEU A 1 361 ? -20.859 8.636 40.467 1.00 93.94 361 LEU A O 1
ATOM 2725 N N . CYS A 1 362 ? -22.517 10.007 39.789 1.00 91.69 362 CYS A N 1
ATOM 2726 C CA . CYS A 1 362 ? -21.858 11.249 40.201 1.00 91.69 362 CYS A CA 1
ATOM 2727 C C . CYS A 1 362 ? -21.700 11.298 41.730 1.00 91.69 362 CYS A C 1
ATOM 2729 O O . CYS A 1 362 ? -20.615 11.582 42.235 1.00 91.69 362 CYS A O 1
ATOM 2731 N N . THR A 1 363 ? -22.756 10.969 42.489 1.00 93.06 363 THR A N 1
ATOM 2732 C CA . THR A 1 363 ? -22.715 10.959 43.964 1.00 93.06 363 THR A CA 1
ATOM 2733 C C . THR A 1 363 ? -21.704 9.942 44.494 1.00 93.06 363 THR A C 1
ATOM 2735 O O . THR A 1 363 ? -21.016 10.212 45.476 1.00 93.06 363 THR A O 1
ATOM 2738 N N . ARG A 1 364 ? -21.549 8.800 43.810 1.00 90.94 364 ARG A N 1
ATOM 2739 C CA . ARG A 1 364 ? -20.522 7.786 44.112 1.00 90.94 364 ARG A CA 1
ATOM 2740 C C . ARG A 1 364 ? -19.109 8.179 43.652 1.00 90.94 364 ARG A C 1
ATOM 2742 O O . ARG A 1 364 ? -18.178 7.422 43.898 1.00 90.94 364 ARG A O 1
ATOM 2749 N N . ARG A 1 365 ? -18.937 9.338 43.000 1.00 89.25 365 ARG A N 1
ATOM 2750 C CA . ARG A 1 365 ? -17.675 9.822 42.401 1.00 89.25 365 ARG A CA 1
ATOM 2751 C C . ARG A 1 365 ? -17.078 8.877 41.349 1.00 89.25 365 ARG A C 1
ATOM 2753 O O . ARG A 1 365 ? -15.873 8.892 41.122 1.00 89.25 365 ARG A O 1
ATOM 2760 N N . ILE A 1 366 ? -17.921 8.074 40.699 1.00 87.12 366 ILE A N 1
ATOM 2761 C CA . ILE A 1 366 ? -17.515 7.175 39.606 1.00 87.12 366 ILE A CA 1
ATOM 2762 C C . ILE A 1 366 ? -17.509 7.937 38.272 1.00 87.12 366 ILE A C 1
ATOM 2764 O O . ILE A 1 366 ? -16.679 7.675 37.406 1.00 87.12 366 ILE A O 1
ATOM 2768 N N . ALA A 1 367 ? -18.420 8.902 38.121 1.00 87.25 367 ALA A N 1
ATOM 2769 C CA . ALA A 1 367 ? -18.590 9.718 36.925 1.00 87.25 367 ALA A CA 1
ATOM 2770 C C . ALA A 1 367 ? -18.354 11.207 37.208 1.00 87.25 367 ALA A C 1
ATOM 2772 O O . ALA A 1 367 ? -18.720 11.704 38.275 1.00 87.25 367 ALA A O 1
ATOM 2773 N N . HIS A 1 368 ? -17.799 11.926 36.226 1.00 86.31 368 HIS A N 1
ATOM 2774 C CA . HIS A 1 368 ? -17.801 13.387 36.215 1.00 86.31 368 HIS A CA 1
ATOM 2775 C C . HIS A 1 368 ? -19.014 13.886 35.428 1.00 86.31 368 HIS A C 1
ATOM 2777 O O . HIS A 1 368 ? -19.197 13.525 34.265 1.00 86.31 368 HIS A O 1
ATOM 2783 N N . CYS A 1 369 ? -19.840 14.698 36.077 1.00 88.88 369 CYS A N 1
ATOM 2784 C CA . CYS A 1 369 ? -21.127 15.123 35.549 1.00 88.88 369 CYS A CA 1
ATOM 2785 C C . CYS A 1 369 ? -21.197 16.643 35.507 1.00 88.88 369 CYS A C 1
ATOM 2787 O O . CYS A 1 369 ? -20.780 17.308 36.458 1.00 88.88 369 CYS A O 1
ATOM 2789 N N . THR A 1 370 ? -21.753 17.168 34.424 1.00 92.25 370 THR A N 1
ATOM 2790 C CA . THR A 1 370 ? -22.033 18.589 34.235 1.00 92.25 370 THR A CA 1
ATOM 2791 C C . THR A 1 370 ? -23.539 18.816 34.182 1.00 92.25 370 THR A C 1
ATOM 2793 O O . THR A 1 370 ? -24.321 17.896 33.936 1.00 92.25 370 THR A O 1
ATOM 2796 N N . VAL A 1 371 ? -23.946 20.049 34.460 1.00 90.00 371 VAL A N 1
ATOM 2797 C CA . VAL A 1 371 ? -25.329 20.510 34.338 1.00 90.00 371 VAL A CA 1
ATOM 2798 C C . VAL A 1 371 ? -25.264 21.789 33.517 1.00 90.00 371 VAL A C 1
ATOM 2800 O O . VAL A 1 371 ? -24.857 22.822 34.050 1.00 90.00 371 VAL A O 1
ATOM 2803 N N . SER A 1 372 ? -25.567 21.711 32.222 1.00 86.94 372 SER A N 1
ATOM 2804 C CA . SER A 1 372 ? -25.853 22.907 31.428 1.00 86.94 372 SER A CA 1
ATOM 2805 C C . SER A 1 372 ? -27.326 23.278 31.603 1.00 86.94 372 SER A C 1
ATOM 2807 O O . SER A 1 372 ? -28.189 22.403 31.689 1.00 86.94 372 SER A O 1
ATOM 2809 N N . LEU A 1 373 ? -27.577 24.574 31.795 1.00 76.38 373 LEU A N 1
ATOM 2810 C CA . LEU A 1 373 ? -28.907 25.153 32.002 1.00 76.38 373 LEU A CA 1
ATOM 2811 C C . LEU A 1 373 ? -29.447 25.751 30.710 1.00 76.38 373 LEU A C 1
ATOM 2813 O O . LEU A 1 373 ? -28.624 26.335 29.965 1.00 76.38 373 LEU A O 1
#

Sequence (373 aa):
MSAEAAKAEPRMFLAALGELEAQAERAGETLRLLERLELLVAGVEAAAQSGAVDVSRHRARAERLLEALSADDFEAALEEAATLCREVVAEYARRRLGASVEAGGCPHPDTVKAVEAMLRAAGPMEPLVRAALAAGADTVEKLVSNAGLLARSWGRLSQSLSRIHRSLARLEKSVGLDRGKMTAWLAARLSEAASAADALALLEAAEKLLYTASAVASETAERLVEATEAQRRCGAWRARLPCRLLDRAAAALAAARSELEALDRASSLEEAEARVRAAEARLRDARRSLEALRRLYKAFTGRPGDGGLEALVEPLLEQLHRHAVTMEEEQVLEILVDRGTVDVMELHESNPRLSRAALRLCTRRIAHCTVSL

Secondary structure (DSSP, 8-state):
--TTGGGTHHHHHHHHHHHHHHHHHHHHHHHHHHHHHHHHHHHHHHHHHTT-S-GGGGHHHHHHHHHHHHTT-HHHHHHHHHHHHHHHHHHHIIIII----B--SPPPHHHHHHHHHHHHHHGGGHHHHHHHHHTT-SBHHHHHHHHHHHHHHHHHHHHHHHHHHHHHHHHHHHH---HHHHHHHHHHHHHT-SSHHHHHHHHHHHHHHHHHHHHHHHHHHHHHHHHHHHHHTTGGGTTSHHHHHHHHHHHHHHHHHHHHHTGGG-SSHHHHHHHHHHHHHHHHHHHHHHHHHHHHHHHHHSS---S-HHHHHHHHHHHHHHTT--HHHHHHHHHHHHHSSEEHHHHHHH-HHHHHHHHHHHHTTSS-EE---

Solvent-accessible surface area (backbone atoms only — not comparable to full-atom values): 18924 Å² total; per-residue (Å²): 136,67,80,67,63,76,63,49,57,64,54,52,51,53,51,53,47,52,53,49,51,57,48,51,52,52,50,54,52,50,51,54,51,51,58,53,42,53,48,38,51,47,21,41,50,46,47,43,72,67,69,49,37,70,65,77,81,48,42,72,52,53,50,52,26,52,52,25,54,75,67,72,35,60,67,60,20,43,55,40,41,53,51,50,23,23,52,47,50,34,42,28,35,34,64,68,40,68,21,75,38,48,59,83,56,71,66,56,34,65,55,52,51,50,48,52,49,50,42,62,73,42,52,96,47,23,59,44,55,33,15,24,36,30,10,54,23,54,31,42,63,49,31,53,49,26,43,54,53,49,62,77,39,35,78,58,50,55,51,46,52,54,48,39,53,50,22,35,54,46,29,29,72,50,56,63,33,58,52,68,58,42,48,51,52,50,17,52,57,22,44,68,20,78,28,35,68,52,17,51,53,51,49,56,51,49,32,54,51,39,46,52,43,26,53,52,36,51,50,38,48,55,52,37,52,48,33,54,58,25,48,64,72,30,68,93,46,46,89,39,58,72,34,45,33,32,52,51,19,37,52,25,26,53,50,19,45,52,34,57,47,44,47,74,71,42,90,43,71,68,51,35,52,50,32,43,53,48,20,52,51,24,43,50,54,18,50,48,33,53,50,38,48,35,49,50,34,22,52,74,67,76,42,82,60,86,63,61,61,50,75,46,49,61,60,39,54,52,45,43,56,74,69,64,64,46,74,50,36,43,50,42,52,52,48,30,57,77,62,73,48,39,47,43,47,65,33,34,78,76,37,60,66,38,23,56,27,40,51,54,36,36,75,70,64,61,43,66,70,47,76,73,132

pLDDT: mean 88.64, std 11.06, range [47.84, 98.62]